Protein AF-K0SXW7-F1 (afdb_monomer)

Structure (mmCIF, N/CA/C/O backbone):
data_AF-K0SXW7-F1
#
_entry.id   AF-K0SXW7-F1
#
loop_
_atom_site.group_PDB
_atom_site.id
_atom_site.type_symbol
_atom_site.label_atom_id
_atom_site.label_alt_id
_atom_site.label_comp_id
_atom_site.label_asym_id
_atom_site.label_entity_id
_atom_site.label_seq_id
_atom_site.pdbx_PDB_ins_code
_atom_site.Cartn_x
_atom_site.Cartn_y
_atom_site.Cartn_z
_atom_site.occupancy
_atom_site.B_iso_or_equiv
_atom_site.auth_seq_id
_atom_site.auth_comp_id
_atom_site.auth_asym_id
_atom_site.auth_atom_id
_atom_site.pdbx_PDB_model_num
ATOM 1 N N . MET A 1 1 ? -25.302 -29.052 13.598 1.00 32.38 1 MET A N 1
ATOM 2 C CA . MET A 1 1 ? -24.081 -28.381 14.094 1.00 32.38 1 MET A CA 1
ATOM 3 C C . MET A 1 1 ? -22.873 -28.912 13.333 1.00 32.38 1 MET A C 1
ATOM 5 O O . MET A 1 1 ? -22.396 -29.995 13.634 1.00 32.38 1 MET A O 1
ATOM 9 N N . LYS A 1 2 ? -22.422 -28.186 12.309 1.00 25.66 2 LYS A N 1
ATOM 10 C CA . LYS A 1 2 ? -21.069 -28.303 11.753 1.00 25.66 2 LYS A CA 1
ATOM 11 C C . LYS A 1 2 ? -20.567 -26.871 11.614 1.00 25.66 2 LYS A C 1
ATOM 13 O O . LYS A 1 2 ? -21.169 -26.072 10.906 1.00 25.66 2 LYS A O 1
ATOM 18 N N . THR A 1 3 ? -19.569 -26.544 12.417 1.00 28.50 3 THR A N 1
ATOM 19 C CA . THR A 1 3 ? -18.904 -25.249 12.524 1.00 28.50 3 THR A CA 1
ATOM 20 C C . THR A 1 3 ? -18.148 -24.952 11.232 1.00 28.50 3 THR A C 1
ATOM 22 O O . THR A 1 3 ? -17.158 -25.607 10.917 1.00 28.50 3 THR A O 1
ATOM 25 N N . ALA A 1 4 ? -18.616 -23.959 10.477 1.00 26.52 4 ALA A N 1
ATOM 26 C CA . ALA A 1 4 ? -17.833 -23.333 9.422 1.00 26.52 4 ALA A CA 1
ATOM 27 C C . ALA A 1 4 ? -16.861 -22.344 10.078 1.00 26.52 4 ALA A C 1
ATOM 29 O O . ALA A 1 4 ? -17.213 -21.203 10.360 1.00 26.52 4 ALA A O 1
ATOM 30 N N . ALA A 1 5 ? -15.650 -22.810 10.373 1.00 37.25 5 ALA A N 1
ATOM 31 C CA . ALA A 1 5 ? -14.520 -21.963 10.724 1.00 37.25 5 ALA A CA 1
ATOM 32 C C . ALA A 1 5 ? -13.501 -22.021 9.578 1.00 37.25 5 ALA A C 1
ATOM 34 O O . ALA A 1 5 ? -12.783 -23.007 9.444 1.00 37.25 5 ALA A O 1
ATOM 35 N N . ALA A 1 6 ? -13.459 -20.977 8.747 1.00 27.44 6 ALA A N 1
ATOM 36 C CA . ALA A 1 6 ? -12.339 -20.642 7.859 1.00 27.44 6 ALA A CA 1
ATOM 37 C C . ALA A 1 6 ? -12.525 -19.178 7.404 1.00 27.44 6 ALA A C 1
ATOM 39 O O . ALA A 1 6 ? -13.512 -18.862 6.752 1.00 27.44 6 ALA A O 1
ATOM 40 N N . ARG A 1 7 ? -11.805 -18.230 8.019 1.00 37.97 7 ARG A N 1
ATOM 41 C CA . ARG A 1 7 ? -10.489 -17.678 7.616 1.00 37.97 7 ARG A CA 1
ATOM 42 C C . ARG A 1 7 ? -10.655 -16.433 6.737 1.00 37.97 7 ARG A C 1
ATOM 44 O O . ARG A 1 7 ? -10.824 -16.508 5.531 1.00 37.97 7 ARG A O 1
ATOM 51 N N . CYS A 1 8 ? -10.633 -15.281 7.409 1.00 29.95 8 CYS A N 1
ATOM 52 C CA . CYS A 1 8 ? -10.578 -13.948 6.808 1.00 29.95 8 CYS A CA 1
ATOM 53 C C . CYS A 1 8 ? -9.110 -13.479 6.797 1.00 29.95 8 CYS A C 1
ATOM 55 O O . CYS A 1 8 ? -8.420 -13.722 7.793 1.00 29.95 8 CYS A O 1
ATOM 57 N N . PRO A 1 9 ? -8.621 -12.765 5.770 1.00 37.25 9 PRO A N 1
ATOM 58 C CA . PRO A 1 9 ? -7.344 -12.065 5.877 1.00 37.25 9 PRO A CA 1
ATOM 59 C C . PRO A 1 9 ? -7.503 -10.926 6.899 1.00 37.25 9 PRO A C 1
ATOM 61 O O . PRO A 1 9 ? -8.466 -10.166 6.829 1.00 37.25 9 PRO A O 1
ATOM 64 N N . ARG A 1 10 ? -6.616 -10.833 7.901 1.00 57.22 10 ARG A N 1
ATOM 65 C CA . ARG A 1 10 ? -6.807 -9.915 9.051 1.00 57.22 10 ARG A CA 1
ATOM 66 C C . ARG A 1 10 ? -5.972 -8.625 9.011 1.00 57.22 10 ARG A C 1
ATOM 68 O O . ARG A 1 10 ? -6.233 -7.733 9.808 1.00 57.22 10 ARG A O 1
ATOM 75 N N . VAL A 1 11 ? -5.026 -8.512 8.075 1.00 46.84 11 VAL A N 1
ATOM 76 C CA . VAL A 1 11 ? -4.259 -7.296 7.765 1.00 46.84 11 VAL A CA 1
ATOM 77 C C . VAL A 1 11 ? -4.007 -7.282 6.262 1.00 46.84 11 VAL A C 1
ATOM 79 O O . VAL A 1 11 ? -3.484 -8.259 5.726 1.00 46.84 11 VAL A O 1
ATOM 82 N N . LEU A 1 12 ? -4.375 -6.196 5.587 1.00 58.16 12 LEU A N 1
ATOM 83 C CA . LEU A 1 12 ? -4.082 -5.990 4.170 1.00 58.16 12 LEU A CA 1
ATOM 84 C C . LEU A 1 12 ? -3.222 -4.746 4.006 1.00 58.16 12 LEU A C 1
ATOM 86 O O . LEU A 1 12 ? -3.615 -3.669 4.442 1.00 58.16 12 LEU A O 1
ATOM 90 N N . ILE A 1 13 ? -2.062 -4.894 3.372 1.00 62.88 13 ILE A N 1
ATOM 91 C CA . ILE A 1 13 ? -1.128 -3.787 3.172 1.00 62.88 13 ILE A CA 1
ATOM 92 C C . ILE A 1 13 ? -1.059 -3.458 1.690 1.00 62.88 13 ILE A C 1
ATOM 94 O O . ILE A 1 13 ? -0.839 -4.338 0.857 1.00 62.88 13 ILE A O 1
ATOM 98 N N . VAL A 1 14 ? -1.256 -2.183 1.370 1.00 60.41 14 VAL A N 1
ATOM 99 C CA . VAL A 1 14 ? -1.245 -1.680 0.001 1.00 60.41 14 VAL A CA 1
ATOM 100 C C . VAL A 1 14 ? 0.040 -0.892 -0.217 1.00 60.41 14 VAL A C 1
ATOM 102 O O . VAL A 1 14 ? 0.198 0.208 0.306 1.00 60.41 14 VAL A O 1
ATOM 105 N N . PHE A 1 15 ? 0.960 -1.456 -0.998 1.00 53.97 15 PHE A N 1
ATOM 106 C CA . PHE A 1 15 ? 2.184 -0.775 -1.417 1.00 53.97 15 PHE A CA 1
ATOM 107 C C . PHE A 1 15 ? 2.059 -0.211 -2.825 1.00 53.97 15 PHE A C 1
ATOM 109 O O . PHE A 1 15 ? 1.247 -0.658 -3.638 1.00 53.97 15 PHE A O 1
ATOM 116 N N . TYR A 1 16 ? 2.939 0.735 -3.130 1.00 36.22 16 TYR A N 1
ATOM 117 C CA . TYR A 1 16 ? 3.180 1.190 -4.485 1.00 36.22 16 TYR A CA 1
ATOM 118 C C . TYR A 1 16 ? 4.676 1.201 -4.773 1.00 36.22 16 TYR A C 1
ATOM 120 O O . TYR A 1 16 ? 5.481 1.605 -3.938 1.00 36.22 16 TYR A O 1
ATOM 128 N N . THR A 1 17 ? 5.038 0.735 -5.965 1.00 35.28 17 THR A N 1
ATOM 129 C CA . THR A 1 17 ? 6.382 0.872 -6.526 1.00 35.28 17 THR A CA 1
ATOM 130 C C . THR A 1 17 ? 6.321 1.862 -7.676 1.00 35.28 17 THR A C 1
ATOM 132 O O . THR A 1 17 ? 5.409 1.808 -8.500 1.00 35.28 17 THR A O 1
ATOM 135 N N . PHE A 1 18 ? 7.306 2.755 -7.770 1.00 30.97 18 PHE A N 1
ATOM 136 C CA . PHE A 1 18 ? 7.464 3.572 -8.967 1.00 30.97 18 PHE A CA 1
ATOM 137 C C . PHE A 1 18 ? 7.873 2.680 -10.141 1.00 30.97 18 PHE A C 1
ATOM 139 O O . PHE A 1 18 ? 9.018 2.254 -10.256 1.00 30.97 18 PHE A O 1
ATOM 146 N N . SER A 1 19 ? 6.922 2.425 -11.033 1.00 30.41 19 SER A N 1
ATOM 147 C CA . SER A 1 19 ? 7.174 2.010 -12.408 1.00 30.41 19 SER A CA 1
ATOM 148 C C . SER A 1 19 ? 6.514 3.047 -13.304 1.00 30.41 19 SER A C 1
ATOM 150 O O . SER A 1 19 ? 5.368 3.431 -13.068 1.00 30.41 19 SER A O 1
ATOM 152 N N . SER A 1 20 ? 7.238 3.556 -14.298 1.00 28.12 20 SER A N 1
ATOM 153 C CA . SER A 1 20 ? 6.752 4.535 -15.271 1.00 28.12 20 SER A CA 1
ATOM 154 C C . SER A 1 20 ? 5.668 3.930 -16.174 1.00 28.12 20 SER A C 1
ATOM 156 O O . SER A 1 20 ? 5.877 3.660 -17.353 1.00 28.12 20 SER A O 1
ATOM 158 N N . ALA A 1 21 ? 4.471 3.735 -15.629 1.00 27.50 21 ALA A N 1
ATOM 159 C CA . ALA A 1 21 ? 3.272 3.398 -16.375 1.00 27.50 21 ALA A CA 1
ATOM 160 C C . ALA A 1 21 ? 2.460 4.678 -16.616 1.00 27.50 21 ALA A C 1
ATOM 162 O O . ALA A 1 21 ? 1.473 4.958 -15.940 1.00 27.50 21 ALA A O 1
ATOM 163 N N . VAL A 1 22 ? 2.875 5.477 -17.603 1.00 26.81 22 VAL A N 1
ATOM 164 C CA . VAL A 1 22 ? 1.974 6.472 -18.199 1.00 26.81 22 VAL A CA 1
ATOM 165 C C . VAL A 1 22 ? 0.955 5.700 -19.033 1.00 26.81 22 VAL A C 1
ATOM 167 O O . VAL A 1 22 ? 1.279 5.152 -20.087 1.00 26.81 22 VAL A O 1
ATOM 170 N N . SER A 1 23 ? -0.275 5.620 -18.533 1.00 24.11 23 SER A N 1
ATOM 171 C CA . SER A 1 23 ? -1.408 5.028 -19.240 1.00 24.11 23 SER A CA 1
ATOM 172 C C . SER A 1 23 ? -1.729 5.868 -20.482 1.00 24.11 23 SER A C 1
ATOM 174 O O . SER A 1 23 ? -2.179 7.007 -20.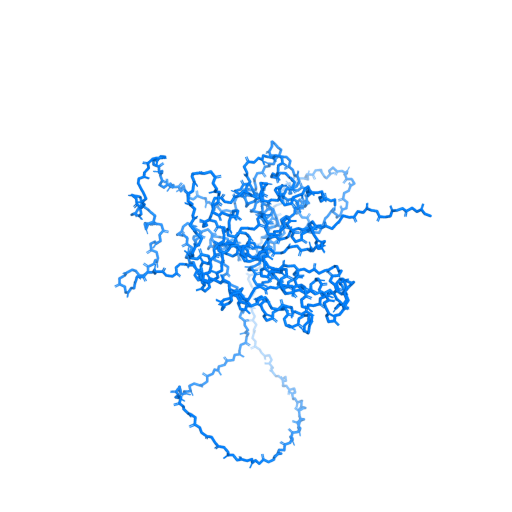367 1.00 24.11 23 SER A O 1
ATOM 176 N N . ILE A 1 24 ? -1.487 5.330 -21.683 1.00 24.98 24 ILE A N 1
ATOM 177 C CA . ILE A 1 24 ? -1.997 5.908 -22.933 1.00 24.98 24 ILE A CA 1
ATOM 178 C C . ILE A 1 24 ? -3.357 5.267 -23.208 1.00 24.98 24 ILE A C 1
ATOM 180 O O . ILE A 1 24 ? -3.492 4.365 -24.026 1.00 24.98 24 ILE A O 1
ATOM 184 N N . LEU A 1 25 ? -4.385 5.766 -22.531 1.00 23.41 25 LEU A N 1
ATOM 185 C CA . LEU A 1 25 ? -5.723 5.798 -23.107 1.00 23.41 25 LEU A CA 1
ATOM 186 C C . LEU A 1 25 ? -5.962 7.246 -23.519 1.00 23.41 25 LEU A C 1
ATOM 188 O O . LEU A 1 25 ? -6.378 8.069 -22.711 1.00 23.41 25 LEU A O 1
ATOM 192 N N . ARG A 1 26 ? -5.633 7.574 -24.776 1.00 22.81 26 ARG A N 1
ATOM 193 C CA . ARG A 1 26 ? -6.110 8.806 -25.417 1.00 22.81 26 ARG A CA 1
ATOM 194 C C . ARG A 1 26 ? -7.640 8.731 -25.484 1.00 22.81 26 ARG A C 1
ATOM 196 O O . ARG A 1 26 ? -8.140 7.845 -26.179 1.00 22.81 26 ARG A O 1
ATOM 203 N N . PRO A 1 27 ? -8.398 9.657 -24.879 1.00 24.78 27 PRO A N 1
ATOM 204 C CA . PRO A 1 27 ? -9.737 9.939 -25.361 1.00 24.78 27 PRO A CA 1
ATOM 205 C C . PRO A 1 27 ? -9.578 10.623 -26.722 1.00 24.78 27 PRO A C 1
ATOM 207 O O . PRO A 1 27 ? -8.878 11.629 -26.855 1.00 24.78 27 PRO A O 1
ATOM 210 N N . LEU A 1 28 ? -10.181 10.043 -27.753 1.00 26.73 28 LEU A N 1
ATOM 211 C CA . LEU A 1 28 ? -10.360 10.706 -29.037 1.00 26.73 28 LEU A CA 1
ATOM 212 C C . LEU A 1 28 ? -11.196 11.980 -28.825 1.00 26.73 28 LEU A C 1
ATOM 214 O O . LEU A 1 28 ? -12.339 11.894 -28.395 1.00 26.73 28 LEU A O 1
ATOM 218 N N . GLY A 1 29 ? -10.609 13.133 -29.160 1.00 27.20 29 GLY A N 1
ATOM 219 C CA . GLY A 1 29 ? -11.310 14.358 -29.557 1.00 27.20 29 GLY A CA 1
ATOM 220 C C . GLY A 1 29 ? -11.952 15.199 -28.451 1.00 27.20 29 GLY A C 1
ATOM 221 O O . GLY A 1 29 ? -13.133 15.042 -28.162 1.00 27.20 29 GLY A O 1
ATOM 222 N N . TYR A 1 30 ? -11.221 16.195 -27.946 1.00 24.62 30 TYR A N 1
ATOM 223 C CA . TYR A 1 30 ? -11.830 17.447 -27.481 1.00 24.62 30 TYR A CA 1
ATOM 224 C C . TYR A 1 30 ? -10.791 18.578 -27.533 1.00 24.62 30 TYR A C 1
ATOM 226 O O . TYR A 1 30 ? -9.794 18.529 -26.815 1.00 24.62 30 TYR A O 1
ATOM 234 N N . GLU A 1 31 ? -10.994 19.572 -28.400 1.00 28.84 31 GLU A N 1
ATOM 235 C CA . GLU A 1 31 ? -10.205 20.811 -28.396 1.00 28.84 31 GLU A CA 1
ATOM 236 C C . GLU A 1 31 ? -10.827 21.820 -27.421 1.00 28.84 31 GLU A C 1
ATOM 238 O O . GLU A 1 31 ? -12.009 22.146 -27.561 1.00 28.84 31 GLU A O 1
ATOM 243 N N . PRO A 1 32 ? -10.065 22.378 -26.466 1.00 28.25 32 PRO A N 1
ATOM 244 C CA . PRO A 1 32 ? -10.472 23.573 -25.754 1.00 28.25 32 PRO A CA 1
ATOM 245 C C . PRO A 1 32 ? -9.819 24.806 -26.388 1.00 28.25 32 PRO A C 1
ATOM 247 O O . PRO A 1 32 ? -8.607 25.008 -26.298 1.00 28.25 32 PRO A O 1
ATOM 250 N N . ASN A 1 33 ? -10.648 25.667 -26.980 1.00 27.42 33 ASN A N 1
ATOM 251 C CA . ASN A 1 33 ? -10.290 27.061 -27.221 1.00 27.42 33 ASN A CA 1
ATOM 252 C C . ASN A 1 33 ? -9.943 27.748 -25.880 1.00 27.42 33 ASN A C 1
ATOM 254 O O . ASN A 1 33 ? -10.737 27.743 -24.941 1.00 27.42 33 ASN A O 1
ATOM 258 N N . THR A 1 34 ? -8.723 28.288 -25.816 1.00 27.12 34 THR A N 1
ATOM 259 C CA . THR A 1 34 ? -8.296 29.565 -25.192 1.00 27.12 34 THR A CA 1
ATOM 260 C C . THR A 1 34 ? -9.405 30.372 -24.473 1.00 27.12 34 THR A C 1
ATOM 262 O O . THR A 1 34 ? -10.411 30.702 -25.089 1.00 27.12 34 THR A O 1
ATOM 265 N N . LEU A 1 35 ? -9.331 30.763 -23.182 1.00 24.83 35 LEU A N 1
ATOM 266 C CA . LEU A 1 35 ? -8.456 31.762 -22.502 1.00 24.83 35 LEU A CA 1
ATOM 267 C C . LEU A 1 35 ? -9.072 32.091 -21.084 1.00 24.83 35 LEU A C 1
ATOM 269 O O . LEU A 1 35 ? -10.153 31.591 -20.785 1.00 24.83 35 LEU A O 1
ATOM 273 N N . PRO A 1 36 ? -8.503 32.979 -20.227 1.00 28.25 36 PRO A N 1
ATOM 274 C CA . PRO A 1 36 ? -7.547 32.749 -19.136 1.00 28.25 36 PRO A CA 1
ATOM 275 C C . PRO A 1 36 ? -8.116 32.842 -17.686 1.00 28.25 36 PRO A C 1
ATOM 277 O O . PRO A 1 36 ? -9.209 33.333 -17.420 1.00 28.25 36 PRO A O 1
ATOM 280 N N . LEU A 1 37 ? -7.286 32.440 -16.716 1.00 28.59 37 LEU A N 1
ATOM 281 C CA . LEU A 1 37 ? -7.463 32.587 -15.261 1.00 28.59 37 LEU A CA 1
ATOM 282 C C . LEU A 1 37 ? -7.609 34.052 -14.788 1.00 28.59 37 LEU A C 1
ATOM 284 O O . LEU A 1 37 ? -6.706 34.852 -15.030 1.00 28.59 37 LEU A O 1
ATOM 288 N N . ARG A 1 38 ? -8.630 34.352 -13.963 1.00 24.73 38 ARG A N 1
ATOM 289 C CA . ARG A 1 38 ? -8.556 35.327 -12.847 1.00 24.73 38 ARG A CA 1
ATOM 290 C C . ARG A 1 38 ? -9.512 34.965 -11.698 1.00 24.73 38 ARG A C 1
ATOM 292 O O . ARG A 1 38 ? -10.696 34.736 -11.909 1.00 24.73 38 ARG A O 1
ATOM 299 N N . GLN A 1 39 ? -8.979 34.963 -10.475 1.00 29.38 39 GLN A N 1
ATOM 300 C CA . GLN A 1 39 ? -9.713 34.928 -9.202 1.00 29.38 39 GLN A CA 1
ATOM 301 C C . GLN A 1 39 ? -10.398 36.277 -8.903 1.00 29.38 39 GLN A C 1
ATOM 303 O O . GLN A 1 39 ? -9.738 37.309 -9.020 1.00 29.38 39 GLN A O 1
ATOM 308 N N . ARG A 1 40 ? -11.642 36.264 -8.392 1.00 24.06 40 ARG A N 1
ATOM 309 C CA . ARG A 1 40 ? -12.080 36.815 -7.078 1.00 24.06 40 ARG A CA 1
ATOM 310 C C . ARG A 1 40 ? -13.615 36.879 -6.959 1.00 24.06 40 ARG A C 1
ATOM 312 O O . ARG A 1 40 ? -14.324 36.953 -7.952 1.00 24.06 40 ARG A O 1
ATOM 319 N N . ALA A 1 41 ? -14.070 36.809 -5.708 1.00 27.34 41 ALA A N 1
ATOM 320 C CA . ALA A 1 41 ? -15.444 36.706 -5.212 1.00 27.34 41 ALA A CA 1
ATOM 321 C C . ALA A 1 41 ? -16.355 37.925 -5.468 1.00 27.34 41 ALA A C 1
ATOM 323 O O . ALA A 1 41 ? -15.846 39.041 -5.521 1.00 27.34 41 ALA A O 1
ATOM 324 N N . LEU A 1 42 ? -17.684 37.697 -5.502 1.00 23.08 42 LEU A N 1
ATOM 325 C CA . LEU A 1 42 ? -18.750 38.369 -4.714 1.00 23.08 42 LEU A CA 1
ATOM 326 C C . LEU A 1 42 ? -20.160 38.130 -5.321 1.00 23.08 42 LEU A C 1
ATOM 328 O O . LEU A 1 42 ? -20.378 38.411 -6.490 1.00 23.08 42 LEU A O 1
ATOM 332 N N . VAL A 1 43 ? -21.069 37.639 -4.463 1.00 23.81 43 VAL A N 1
ATOM 333 C CA . VAL A 1 43 ? -22.469 38.070 -4.197 1.00 23.81 43 VAL A CA 1
ATOM 334 C C . VAL A 1 43 ? -23.539 38.085 -5.313 1.00 23.81 43 VAL A C 1
ATOM 336 O O . VAL A 1 43 ? -23.386 38.711 -6.351 1.00 23.81 43 VAL A O 1
ATOM 339 N N . ASP A 1 44 ? -24.664 37.436 -4.966 1.00 23.58 44 ASP A N 1
ATOM 340 C CA . ASP A 1 44 ? -26.072 37.574 -5.389 1.00 23.58 44 ASP A CA 1
ATOM 341 C C . ASP A 1 44 ? -26.439 37.913 -6.838 1.00 23.58 44 ASP A C 1
ATOM 343 O O . ASP A 1 44 ? -26.199 39.003 -7.347 1.00 23.58 44 ASP A O 1
ATOM 347 N N . SER A 1 45 ? -27.279 37.060 -7.428 1.00 24.42 45 SER A N 1
ATOM 348 C CA . SER A 1 45 ? -28.734 37.293 -7.561 1.00 24.42 45 SER A CA 1
ATOM 349 C C . SER A 1 45 ? -29.308 36.361 -8.634 1.00 24.42 45 SER A C 1
ATOM 351 O O . SER A 1 45 ? -28.674 36.054 -9.641 1.00 24.42 45 SER A O 1
ATOM 353 N N . GLY A 1 46 ? -30.492 35.813 -8.360 1.00 22.27 46 GLY A N 1
ATOM 354 C CA . GLY A 1 46 ? -31.062 34.719 -9.137 1.00 22.27 46 GLY A CA 1
ATOM 355 C C . GLY A 1 46 ? -31.644 35.100 -10.494 1.00 22.27 46 GLY A C 1
ATOM 356 O O . GLY A 1 46 ? -32.017 36.237 -10.736 1.00 22.27 46 GLY A O 1
ATOM 357 N N . ALA A 1 47 ? -31.838 34.086 -11.334 1.00 23.86 47 ALA A N 1
ATOM 358 C CA . ALA A 1 47 ? -32.987 33.976 -12.226 1.00 23.86 47 ALA A CA 1
ATOM 359 C C . ALA A 1 47 ? -33.080 32.548 -12.784 1.00 23.86 47 ALA A C 1
ATOM 361 O O . ALA A 1 47 ? -32.098 31.825 -12.918 1.00 23.86 47 ALA A O 1
ATOM 362 N N . LYS A 1 48 ? -34.325 32.163 -13.034 1.00 22.03 48 LYS A N 1
ATOM 363 C CA . LYS A 1 48 ? -34.873 30.844 -13.350 1.00 22.03 48 LYS A CA 1
ATOM 364 C C . LYS A 1 48 ? -34.638 30.405 -14.803 1.00 22.03 48 LYS A C 1
ATOM 366 O O . LYS A 1 48 ? -34.629 31.266 -15.668 1.00 22.03 48 LYS A O 1
ATOM 371 N N . PHE A 1 49 ? -34.694 29.074 -15.006 1.00 21.00 49 PHE A N 1
ATOM 372 C CA . PHE A 1 49 ? -35.252 28.327 -16.165 1.00 21.00 49 PHE A CA 1
ATOM 373 C C . PHE A 1 49 ? -34.639 28.628 -17.562 1.00 21.00 49 PHE A C 1
ATOM 375 O O . PHE A 1 49 ? -34.405 29.762 -17.930 1.00 21.00 49 PHE A O 1
ATOM 382 N N . VAL A 1 50 ? -34.346 27.661 -18.438 1.00 22.25 50 VAL A N 1
ATOM 383 C CA . VAL A 1 50 ? -35.299 26.808 -19.167 1.00 22.25 50 VAL A CA 1
ATOM 384 C C . VAL A 1 50 ? -34.541 25.640 -19.826 1.00 22.25 50 VAL A C 1
ATOM 386 O O . VAL A 1 50 ? -33.452 25.789 -20.372 1.00 22.25 50 VAL A O 1
ATOM 389 N N . GLN A 1 51 ? -35.190 24.483 -19.792 1.00 26.23 51 GLN A N 1
ATOM 390 C CA . GLN A 1 51 ? -34.906 23.236 -20.494 1.00 26.23 51 GLN A CA 1
ATOM 391 C C . GLN A 1 51 ? -35.218 23.370 -22.000 1.00 26.23 51 GLN A C 1
ATOM 393 O O . GLN A 1 51 ? -36.296 23.846 -22.349 1.00 26.23 51 GLN A O 1
ATOM 398 N N . ALA A 1 52 ? -34.345 22.902 -22.899 1.00 23.30 52 ALA A N 1
ATOM 399 C CA . ALA A 1 52 ? -34.690 22.758 -24.318 1.00 23.30 52 ALA A CA 1
ATOM 400 C C . ALA A 1 52 ? -34.072 21.497 -24.943 1.00 23.30 52 ALA A C 1
ATOM 402 O O . ALA A 1 52 ? -32.884 21.419 -25.242 1.00 23.30 52 ALA A O 1
ATOM 403 N N . THR A 1 53 ? -34.939 20.512 -25.143 1.00 26.17 53 THR A N 1
ATOM 404 C CA . THR A 1 53 ? -34.804 19.309 -25.970 1.00 26.17 53 THR A CA 1
ATOM 405 C C . THR A 1 53 ? -35.052 19.642 -27.451 1.00 26.17 53 THR A C 1
ATOM 407 O O . THR A 1 53 ? -35.987 20.387 -27.734 1.00 26.17 53 THR A O 1
ATOM 410 N N . ARG A 1 54 ? -34.293 19.043 -28.389 1.00 24.22 54 ARG A N 1
ATOM 411 C CA . ARG A 1 54 ? -34.649 18.710 -29.805 1.00 24.22 54 ARG A CA 1
ATOM 412 C C . ARG A 1 54 ? -33.442 17.987 -30.448 1.00 24.22 54 ARG A C 1
ATOM 414 O O . ARG A 1 54 ? -32.346 18.519 -30.380 1.00 24.22 54 ARG A O 1
ATOM 421 N N . LEU A 1 55 ? -33.479 16.704 -30.838 1.00 25.77 55 LEU A N 1
ATOM 422 C CA . LEU A 1 55 ? -34.085 16.037 -32.017 1.00 25.77 55 LEU A CA 1
ATOM 423 C C . LEU A 1 55 ? -33.689 16.605 -33.399 1.00 25.77 55 LEU A C 1
ATOM 425 O O . LEU A 1 55 ? -34.189 17.658 -33.778 1.00 25.77 55 LEU A O 1
ATOM 429 N N . ALA A 1 56 ? -32.886 15.833 -34.152 1.00 25.47 56 ALA A N 1
ATOM 430 C CA . ALA A 1 56 ? -32.880 15.663 -35.626 1.00 25.47 56 ALA A CA 1
ATOM 431 C C . ALA A 1 56 ? -31.824 14.581 -35.988 1.00 25.47 56 ALA A C 1
ATOM 433 O O . ALA A 1 56 ? -30.640 14.785 -35.752 1.00 25.47 56 ALA A O 1
ATOM 434 N N . GLN A 1 57 ? -32.180 13.317 -36.249 1.00 25.06 57 GLN A N 1
ATOM 435 C CA . GLN A 1 57 ? -32.521 12.711 -37.553 1.00 25.06 57 GLN A CA 1
ATOM 436 C C . GLN A 1 57 ? -31.551 12.992 -38.723 1.00 25.06 57 GLN A C 1
ATOM 438 O O . GLN A 1 57 ? -31.526 14.090 -39.265 1.00 25.06 57 GLN A O 1
ATOM 443 N N . GLY A 1 58 ? -30.839 11.926 -39.123 1.00 24.41 58 GLY A N 1
ATOM 444 C CA . GLY A 1 58 ? -30.708 11.405 -40.493 1.00 24.41 58 GLY A CA 1
ATOM 445 C C . GLY A 1 58 ? -30.133 12.296 -41.597 1.00 24.41 58 GLY A C 1
ATOM 446 O O . GLY A 1 58 ? -30.768 13.260 -42.015 1.00 24.41 58 GLY A O 1
ATOM 447 N N . ARG A 1 59 ? -29.009 11.860 -42.188 1.00 26.31 59 ARG A N 1
ATOM 448 C CA . ARG A 1 59 ? -28.766 11.988 -43.635 1.00 26.31 59 ARG A CA 1
ATOM 449 C C . ARG A 1 59 ? -27.645 11.059 -44.122 1.00 26.31 59 ARG A C 1
ATOM 451 O O . ARG A 1 59 ? -26.495 11.210 -43.721 1.00 26.31 59 ARG A O 1
ATOM 458 N N . ASP A 1 60 ? -28.026 10.137 -45.004 1.00 26.58 60 ASP A N 1
ATOM 459 C CA . ASP A 1 60 ? -27.162 9.373 -45.908 1.00 26.58 60 ASP A CA 1
ATOM 460 C C . ASP A 1 60 ? -26.441 10.290 -46.899 1.00 26.58 60 ASP A C 1
ATOM 462 O O . ASP A 1 60 ? -27.054 11.217 -47.429 1.00 26.58 60 ASP A O 1
ATOM 466 N N . TRP A 1 61 ? -25.188 9.958 -47.224 1.00 26.14 61 TRP A N 1
ATOM 467 C CA . TRP A 1 61 ? -24.538 10.341 -48.481 1.00 26.14 61 TRP A CA 1
ATOM 468 C C . TRP A 1 61 ? -23.698 9.170 -49.002 1.00 26.14 61 TRP A C 1
ATOM 470 O O . TRP A 1 61 ? -22.630 8.864 -48.479 1.00 26.14 61 TRP A O 1
ATOM 480 N N . ALA A 1 62 ? -24.196 8.535 -50.063 1.00 26.23 62 ALA A N 1
ATOM 481 C CA . ALA A 1 62 ? -23.436 7.679 -50.962 1.00 26.23 62 ALA A CA 1
ATOM 482 C C . ALA A 1 62 ? -23.125 8.463 -52.246 1.00 26.23 62 ALA A C 1
ATOM 484 O O . ALA A 1 62 ? -24.028 9.089 -52.789 1.00 26.23 62 ALA A O 1
ATOM 485 N N . MET A 1 63 ? -21.871 8.410 -52.706 1.00 27.48 63 MET A N 1
ATOM 486 C CA . MET A 1 63 ? -21.328 8.644 -54.065 1.00 27.48 63 MET A CA 1
ATOM 487 C C . MET A 1 63 ? -19.813 8.386 -53.938 1.00 27.48 63 MET A C 1
ATOM 489 O O . MET A 1 63 ? -19.220 8.820 -52.960 1.00 27.48 63 MET A O 1
ATOM 493 N N . GLY A 1 64 ? -19.059 7.705 -54.794 1.00 26.53 64 GLY A N 1
ATOM 494 C CA . GLY A 1 64 ? -19.227 7.119 -56.118 1.00 26.53 64 GLY A CA 1
ATOM 495 C C . GLY A 1 64 ? -17.795 6.805 -56.601 1.00 26.53 64 GLY A C 1
ATOM 496 O O . GLY A 1 64 ? -16.890 7.614 -56.420 1.00 26.53 64 GLY A O 1
ATOM 497 N N . LEU A 1 65 ? -17.573 5.595 -57.114 1.00 30.58 65 LEU A N 1
ATOM 498 C CA . LEU A 1 65 ? -16.276 4.987 -57.462 1.00 30.58 65 LEU A CA 1
ATOM 499 C C . LEU A 1 65 ? -15.498 5.724 -58.571 1.00 30.58 65 LEU A C 1
ATOM 501 O O . LEU A 1 65 ? -16.109 6.222 -59.513 1.00 30.58 65 LEU A O 1
ATOM 505 N N . SER A 1 66 ? -14.156 5.651 -58.549 1.00 26.88 66 SER A N 1
ATOM 506 C CA . SER A 1 66 ? -13.334 5.123 -59.670 1.00 26.88 66 SER A CA 1
ATOM 507 C C . SER A 1 66 ? -11.821 5.370 -59.501 1.00 26.88 66 SER A C 1
ATOM 509 O O . SER A 1 66 ? -11.371 6.512 -59.503 1.00 26.88 66 SER A O 1
ATOM 511 N N . ARG A 1 67 ? -11.026 4.287 -59.426 1.00 28.22 67 ARG A N 1
ATOM 512 C CA . ARG A 1 67 ? -9.790 4.022 -60.211 1.00 28.22 67 ARG A CA 1
ATOM 513 C C . ARG A 1 67 ? -9.132 2.691 -59.767 1.00 28.22 67 ARG A C 1
ATOM 515 O O . ARG A 1 67 ? -9.212 2.369 -58.584 1.00 28.22 67 ARG A O 1
ATOM 522 N N . PRO A 1 68 ? -8.530 1.900 -60.681 1.00 35.69 68 PRO A N 1
ATOM 523 C CA . PRO A 1 68 ? -8.114 0.520 -60.414 1.00 35.69 68 PRO A CA 1
ATOM 524 C C . PRO A 1 68 ? -6.670 0.402 -59.892 1.00 35.69 68 PRO A C 1
ATOM 526 O O . PRO A 1 68 ? -5.799 1.183 -60.272 1.00 35.69 68 PRO A O 1
ATOM 529 N N . PHE A 1 69 ? -6.426 -0.599 -59.038 1.00 33.19 69 PHE A N 1
ATOM 530 C CA . PHE A 1 69 ? -5.100 -0.978 -58.528 1.00 33.19 69 PHE A CA 1
ATOM 531 C C . PHE A 1 69 ? -4.324 -1.839 -59.552 1.00 33.19 69 PHE A C 1
ATOM 533 O O . PHE A 1 69 ? -4.959 -2.623 -60.256 1.00 33.19 69 PHE A O 1
ATOM 540 N N . PRO A 1 70 ? -2.980 -1.746 -59.641 1.00 31.34 70 PRO A N 1
ATOM 541 C CA . PRO A 1 70 ? -2.194 -2.520 -60.606 1.00 31.34 70 PRO A CA 1
ATOM 542 C C . PRO A 1 70 ? -1.987 -3.995 -60.219 1.00 31.34 70 PRO A C 1
ATOM 544 O O . PRO A 1 70 ? -1.677 -4.321 -59.072 1.00 31.34 70 PRO A O 1
ATOM 547 N N . ASP A 1 71 ? -2.068 -4.864 -61.230 1.00 35.09 71 ASP A N 1
ATOM 548 C CA . ASP A 1 71 ? -1.784 -6.303 -61.209 1.00 35.09 71 ASP A CA 1
ATOM 549 C C . ASP A 1 71 ? -0.277 -6.613 -61.126 1.00 35.09 71 ASP A C 1
ATOM 551 O O . ASP A 1 71 ? 0.388 -6.842 -62.140 1.00 35.09 71 ASP A O 1
ATOM 555 N N . SER A 1 72 ? 0.290 -6.683 -59.920 1.00 31.58 72 SER A N 1
ATOM 556 C CA . SER A 1 72 ? 1.671 -7.166 -59.762 1.00 31.58 72 SER A CA 1
ATOM 557 C C . SER A 1 72 ? 1.926 -7.962 -58.483 1.00 31.58 72 SER A C 1
ATOM 559 O O . SER A 1 72 ? 2.834 -7.632 -57.731 1.00 31.58 72 SER A O 1
ATOM 561 N N . ILE A 1 73 ? 1.180 -9.049 -58.249 1.00 35.28 73 ILE A N 1
ATOM 562 C CA . ILE A 1 73 ? 1.658 -10.179 -57.428 1.00 35.28 73 ILE A CA 1
ATOM 563 C C . ILE A 1 73 ? 1.166 -11.492 -58.056 1.00 35.28 73 ILE A C 1
ATOM 565 O O . ILE A 1 73 ? 0.132 -12.046 -57.693 1.00 35.28 73 ILE A O 1
ATOM 569 N N . ARG A 1 74 ? 1.927 -12.024 -59.017 1.00 30.06 74 ARG A N 1
ATOM 570 C CA . ARG A 1 74 ? 1.874 -13.445 -59.388 1.00 30.06 74 ARG A CA 1
ATOM 571 C C . ARG A 1 74 ? 3.296 -13.977 -59.529 1.00 30.06 74 ARG A C 1
ATOM 573 O O . ARG A 1 74 ? 4.089 -13.405 -60.266 1.00 30.06 74 ARG A O 1
ATOM 580 N N . ARG A 1 75 ? 3.512 -15.142 -58.903 1.00 31.38 75 ARG A N 1
ATOM 581 C CA . ARG A 1 75 ? 4.696 -16.029 -58.897 1.00 31.38 75 ARG A CA 1
ATOM 582 C C . ARG A 1 75 ? 5.661 -15.849 -57.723 1.00 31.38 75 ARG A C 1
ATOM 584 O O . ARG A 1 75 ? 6.744 -15.307 -57.881 1.00 31.38 75 ARG A O 1
ATOM 591 N N . LEU A 1 76 ? 5.317 -16.480 -56.603 1.00 29.19 76 LEU A N 1
ATOM 592 C CA . LEU A 1 76 ? 6.280 -17.266 -55.831 1.00 29.19 76 LEU A CA 1
ATOM 593 C C . LEU A 1 76 ? 5.625 -18.616 -55.506 1.00 29.19 76 LEU A C 1
ATOM 595 O O . LEU A 1 76 ? 4.619 -18.695 -54.809 1.00 29.19 76 LEU A O 1
ATOM 599 N N . THR A 1 77 ? 6.153 -19.669 -56.121 1.00 28.77 77 THR A N 1
ATOM 600 C CA . THR A 1 77 ? 5.847 -21.080 -55.858 1.00 28.77 77 THR A CA 1
ATOM 601 C C . THR A 1 77 ? 6.268 -21.455 -54.433 1.00 28.77 77 THR A C 1
ATOM 603 O O . THR A 1 77 ? 7.387 -21.113 -54.051 1.00 28.77 77 THR A O 1
ATOM 606 N N . PRO A 1 78 ? 5.452 -22.178 -53.643 1.00 29.16 78 PRO A N 1
ATOM 607 C CA . PRO A 1 78 ? 5.881 -22.640 -52.332 1.00 29.16 78 PRO A CA 1
ATOM 608 C C . PRO A 1 78 ? 6.770 -23.879 -52.486 1.00 29.16 78 PRO A C 1
ATOM 610 O O . PRO A 1 78 ? 6.298 -24.969 -52.808 1.00 29.16 78 PRO A O 1
ATOM 613 N N . THR A 1 79 ? 8.068 -23.720 -52.234 1.00 27.31 79 THR A N 1
ATOM 614 C CA . THR A 1 79 ? 8.955 -24.847 -51.932 1.00 27.31 79 THR A CA 1
ATOM 615 C C . THR A 1 79 ? 8.547 -25.392 -50.564 1.00 27.31 79 THR A C 1
ATOM 617 O O . THR A 1 79 ? 8.744 -24.740 -49.540 1.00 27.31 79 THR A O 1
ATOM 620 N N . ILE A 1 80 ? 7.921 -26.569 -50.551 1.00 28.58 80 ILE A N 1
ATOM 621 C CA . ILE A 1 80 ? 7.524 -27.281 -49.334 1.00 28.58 80 ILE A CA 1
ATOM 622 C C . ILE A 1 80 ? 8.800 -27.769 -48.635 1.00 28.58 80 ILE A C 1
ATOM 624 O O . ILE A 1 80 ? 9.379 -28.785 -49.010 1.00 28.58 80 ILE A O 1
ATOM 628 N N . LEU A 1 81 ? 9.254 -27.027 -47.625 1.00 30.03 81 LEU A N 1
ATOM 629 C CA . LEU A 1 81 ? 10.172 -27.535 -46.604 1.00 30.03 81 LEU A CA 1
ATOM 630 C C . LEU A 1 81 ? 9.388 -28.488 -45.685 1.00 30.03 81 LEU A C 1
ATOM 632 O O . LEU A 1 81 ? 8.260 -28.160 -45.304 1.00 30.03 81 LEU A O 1
ATOM 636 N N . PRO A 1 82 ? 9.936 -29.659 -45.314 1.00 26.47 82 PRO A N 1
ATOM 637 C CA . PRO A 1 82 ? 9.238 -30.589 -44.443 1.00 26.47 82 PRO A CA 1
ATOM 638 C C . PRO A 1 82 ? 9.040 -29.942 -43.070 1.00 26.47 82 PRO A C 1
ATOM 640 O O . PRO A 1 82 ? 9.987 -29.682 -42.328 1.00 26.47 82 PRO A O 1
ATOM 643 N N . ILE A 1 83 ? 7.776 -29.684 -42.738 1.00 28.58 83 ILE A N 1
ATOM 644 C CA . ILE A 1 83 ? 7.340 -29.352 -41.387 1.00 28.58 83 ILE A CA 1
ATOM 645 C C . ILE A 1 83 ? 7.681 -30.564 -40.520 1.00 28.58 83 ILE A C 1
ATOM 647 O O . ILE A 1 83 ? 7.038 -31.610 -40.616 1.00 28.58 83 ILE A O 1
ATOM 651 N N . LEU A 1 84 ? 8.698 -30.424 -39.669 1.00 27.69 84 LEU A N 1
ATOM 652 C CA . LEU A 1 84 ? 8.886 -31.279 -38.503 1.00 27.69 84 LEU A CA 1
ATOM 653 C C . LEU A 1 84 ? 7.615 -31.164 -37.655 1.00 27.69 84 LEU A C 1
ATOM 655 O O . LEU A 1 84 ? 7.457 -30.234 -36.864 1.00 27.69 84 LEU A O 1
ATOM 659 N N . ARG A 1 85 ? 6.677 -32.099 -37.854 1.00 26.42 85 ARG A N 1
ATOM 660 C CA . ARG A 1 85 ? 5.579 -32.342 -36.920 1.00 26.42 85 ARG A CA 1
ATOM 661 C C . ARG A 1 85 ? 6.224 -32.666 -35.577 1.00 26.42 85 ARG A C 1
ATOM 663 O O . ARG A 1 85 ? 6.700 -33.779 -35.372 1.00 26.42 85 ARG A O 1
ATOM 670 N N . ARG A 1 86 ? 6.237 -31.703 -34.653 1.00 28.78 86 ARG A N 1
ATOM 671 C CA . ARG A 1 86 ? 6.290 -32.056 -33.236 1.00 28.78 86 ARG A CA 1
ATOM 672 C C . ARG A 1 86 ? 5.054 -32.907 -32.984 1.00 28.78 86 ARG A C 1
ATOM 674 O O . ARG A 1 86 ? 3.935 -32.439 -33.177 1.00 28.78 86 ARG A O 1
ATOM 681 N N . SER A 1 87 ? 5.285 -34.169 -32.646 1.00 25.28 87 SER A N 1
ATOM 682 C CA . SER A 1 87 ? 4.264 -35.044 -32.094 1.00 25.28 87 SER A CA 1
ATOM 683 C C . SER A 1 8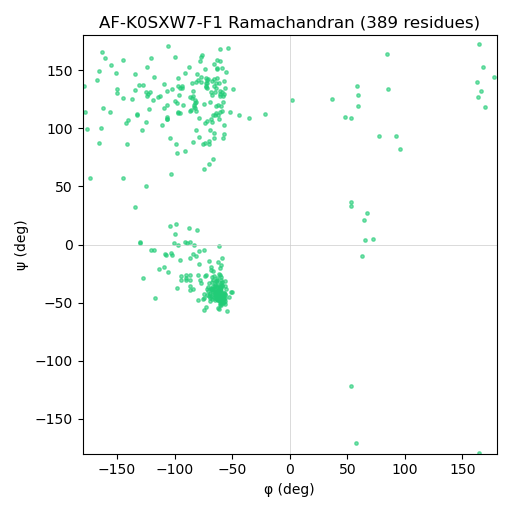7 ? 3.638 -34.305 -30.917 1.00 25.28 87 SER A C 1
ATOM 685 O O . SER A 1 87 ? 4.329 -34.015 -29.940 1.00 25.28 87 SER A O 1
ATOM 687 N N . PHE A 1 88 ? 2.363 -33.943 -31.035 1.00 30.30 88 PHE A N 1
ATOM 688 C CA . PHE A 1 88 ? 1.569 -33.619 -29.864 1.00 30.30 88 PHE A CA 1
ATOM 689 C C . PHE A 1 88 ? 1.524 -34.911 -29.055 1.00 30.30 88 PHE A C 1
ATOM 691 O O . PHE A 1 88 ? 1.022 -35.926 -29.531 1.00 30.30 88 PHE A O 1
ATOM 698 N N . ALA A 1 89 ? 2.181 -34.917 -27.899 1.00 31.84 89 ALA A N 1
ATOM 699 C CA . ALA A 1 89 ? 1.904 -35.936 -26.911 1.00 31.84 89 ALA A CA 1
ATOM 700 C C . ALA A 1 89 ? 0.448 -35.721 -26.493 1.00 31.84 89 ALA A C 1
ATOM 702 O O . ALA A 1 89 ? 0.103 -34.631 -26.035 1.00 31.84 89 ALA A O 1
ATOM 703 N N . ASP A 1 90 ? -0.384 -36.736 -26.714 1.00 33.59 90 ASP A N 1
ATOM 704 C CA . ASP A 1 90 ? -1.716 -36.847 -26.134 1.00 33.59 90 ASP A CA 1
ATOM 705 C C . ASP A 1 90 ? -1.570 -36.811 -24.609 1.00 33.59 90 ASP A C 1
ATOM 707 O O . ASP A 1 90 ? -1.297 -37.811 -23.948 1.00 33.59 90 ASP A O 1
ATOM 711 N N . GLY A 1 91 ? -1.663 -35.605 -24.061 1.00 32.88 91 GLY A N 1
ATOM 712 C CA . GLY A 1 91 ? -1.716 -35.327 -22.641 1.00 32.88 91 GLY A CA 1
ATOM 713 C C . GLY A 1 91 ? -2.968 -34.514 -22.391 1.00 32.88 91 GLY A C 1
ATOM 714 O O . GLY A 1 91 ? -3.025 -33.338 -22.741 1.00 32.88 91 GLY A O 1
ATOM 715 N N . ASP A 1 92 ? -3.963 -35.172 -21.812 1.00 37.38 92 ASP A N 1
ATOM 716 C CA . ASP A 1 92 ? -5.220 -34.602 -21.347 1.00 37.38 92 ASP A CA 1
ATOM 717 C C . ASP A 1 92 ? -4.977 -33.277 -20.595 1.00 37.38 92 ASP A C 1
ATOM 719 O O . ASP A 1 92 ? -4.313 -33.208 -19.551 1.00 37.38 92 ASP A O 1
ATOM 723 N N . GLY A 1 93 ? -5.404 -32.173 -21.197 1.00 37.75 93 GLY A N 1
ATOM 724 C CA . GLY A 1 93 ? -4.976 -30.853 -20.764 1.00 37.75 93 GLY A CA 1
ATOM 725 C C . GLY A 1 93 ? -5.703 -29.738 -21.481 1.00 37.75 93 GLY A C 1
ATOM 726 O O . GLY A 1 93 ? -5.070 -28.892 -22.104 1.00 37.75 93 GLY A O 1
ATOM 727 N N . GLY A 1 94 ? -7.033 -29.738 -21.382 1.00 38.06 94 GLY A N 1
ATOM 728 C CA . GLY A 1 94 ? -7.837 -28.557 -21.692 1.00 38.06 94 GLY A CA 1
ATOM 729 C C . GLY A 1 94 ? -7.376 -27.316 -20.913 1.00 38.06 94 GLY A C 1
ATOM 730 O O . GLY A 1 94 ? -6.562 -27.414 -20.001 1.00 38.06 94 GLY A O 1
ATOM 731 N N . TYR A 1 95 ? -7.904 -26.151 -21.297 1.00 41.88 95 TYR A N 1
ATOM 732 C CA . TYR A 1 95 ? -7.668 -24.829 -20.693 1.00 41.88 95 TYR A CA 1
ATOM 733 C C . TYR A 1 95 ? -7.488 -24.896 -19.162 1.00 41.88 95 TYR A C 1
ATOM 735 O O . TYR A 1 95 ? -8.444 -25.187 -18.444 1.00 41.88 95 TYR A O 1
ATOM 743 N N . LYS A 1 96 ? -6.258 -24.678 -18.666 1.00 49.28 96 LYS A N 1
ATOM 744 C CA . LYS A 1 96 ? -5.900 -24.962 -17.262 1.00 49.28 96 LYS A CA 1
ATOM 745 C C . LYS A 1 96 ? -5.998 -23.766 -16.307 1.00 49.28 96 LYS A C 1
ATOM 747 O O . LYS A 1 96 ? -5.954 -23.995 -15.107 1.00 49.28 96 LYS A O 1
ATOM 752 N N . SER A 1 97 ? -6.128 -22.521 -16.780 1.00 48.31 97 SER A N 1
ATOM 753 C CA . SER A 1 97 ? -6.115 -21.341 -15.893 1.00 48.31 97 SER A CA 1
ATOM 754 C C . SER A 1 97 ? -6.679 -20.076 -16.557 1.00 48.31 97 SER A C 1
ATOM 756 O O . SER A 1 97 ? -6.839 -20.032 -17.772 1.00 48.31 97 SER A O 1
ATOM 758 N N . PHE A 1 98 ? -6.976 -19.039 -15.765 1.00 46.06 98 PHE A N 1
ATOM 759 C CA . PHE A 1 98 ? -7.323 -17.692 -16.233 1.00 46.06 98 PHE A CA 1
ATOM 760 C C . PHE A 1 98 ? -6.092 -17.073 -16.919 1.00 46.06 98 PHE A C 1
ATOM 762 O O . PHE A 1 98 ? -5.195 -16.546 -16.267 1.00 46.06 98 PHE A O 1
ATOM 769 N N . GLY A 1 99 ? -6.010 -17.170 -18.245 1.00 53.97 99 GLY A N 1
ATOM 770 C CA . GLY A 1 99 ? -4.812 -16.760 -18.971 1.00 53.97 99 GLY A CA 1
ATOM 771 C C . GLY A 1 99 ? -4.784 -17.296 -20.390 1.00 53.97 99 GLY A C 1
ATOM 772 O O . GLY A 1 99 ? -5.653 -18.053 -20.805 1.00 53.97 99 GLY A O 1
ATOM 773 N N . SER A 1 100 ? -3.810 -16.833 -21.159 1.00 53.72 100 SER A N 1
ATOM 774 C CA . SER A 1 100 ? -3.694 -17.115 -22.584 1.00 53.72 100 SER A CA 1
ATOM 775 C C . SER A 1 100 ? -3.542 -18.611 -22.898 1.00 53.72 100 SER A C 1
ATOM 777 O O . SER A 1 100 ? -3.227 -19.420 -22.028 1.00 53.72 100 SER A O 1
ATOM 779 N N . PHE A 1 101 ? -3.667 -18.973 -24.178 1.00 57.06 101 PHE A N 1
ATOM 780 C CA . PHE A 1 101 ? -3.478 -20.352 -24.644 1.00 57.06 101 PHE A CA 1
ATOM 781 C C . PHE A 1 101 ? -2.057 -20.902 -24.417 1.00 57.06 101 PHE A C 1
ATOM 783 O O . PHE A 1 101 ? -1.852 -22.109 -24.534 1.00 57.06 101 PHE A O 1
ATOM 790 N N . HIS A 1 102 ? -1.080 -20.037 -24.127 1.00 61.22 102 HIS A N 1
ATOM 791 C CA . HIS A 1 102 ? 0.341 -20.386 -24.051 1.00 61.22 102 HIS A CA 1
ATOM 792 C C . HIS A 1 102 ? 1.045 -19.903 -22.774 1.00 61.22 102 HIS A C 1
ATOM 794 O O . HIS A 1 102 ? 2.258 -20.087 -22.659 1.00 61.22 102 HIS A O 1
ATOM 800 N N . SER A 1 103 ? 0.338 -19.260 -21.843 1.00 59.09 103 SER A N 1
ATOM 801 C CA . SER A 1 103 ? 0.898 -18.912 -20.534 1.00 59.09 103 SER A CA 1
ATOM 802 C C . SER A 1 103 ? 0.760 -20.083 -19.567 1.00 59.09 103 SER A C 1
ATOM 804 O O . SER A 1 103 ? -0.294 -20.719 -19.522 1.00 59.09 103 SER A O 1
ATOM 806 N N . ASP A 1 104 ? 1.801 -20.335 -18.771 1.00 64.12 104 ASP A N 1
ATOM 807 C CA . ASP A 1 104 ? 1.698 -21.245 -17.632 1.00 64.12 104 ASP A CA 1
ATOM 808 C C . ASP A 1 104 ? 0.652 -20.716 -16.638 1.00 64.12 104 ASP A C 1
ATOM 810 O O . ASP A 1 104 ? 0.328 -19.524 -16.617 1.00 64.12 104 ASP A O 1
ATOM 814 N N . ASP A 1 105 ? 0.119 -21.604 -15.802 1.00 76.56 105 ASP A N 1
ATOM 815 C CA . ASP A 1 105 ? -0.806 -21.209 -14.745 1.00 76.56 105 ASP A CA 1
ATOM 816 C C . ASP A 1 105 ? -0.116 -20.233 -13.773 1.00 76.56 105 ASP A C 1
ATOM 818 O O . ASP A 1 105 ? 0.842 -20.586 -13.082 1.00 76.56 105 ASP A O 1
ATOM 822 N N . VAL A 1 106 ? -0.593 -18.986 -13.741 1.00 74.94 106 VAL A N 1
ATOM 823 C CA . VAL A 1 106 ? 0.003 -17.885 -12.969 1.00 74.94 106 VAL A CA 1
ATOM 824 C C . VAL A 1 106 ? 0.033 -18.204 -11.479 1.00 74.94 106 VAL A C 1
ATOM 826 O O . VAL A 1 106 ? 1.032 -17.925 -10.816 1.00 74.94 106 VAL A O 1
ATOM 829 N N . GLU A 1 107 ? -1.025 -18.822 -10.953 1.00 74.81 107 GLU A N 1
ATOM 830 C CA . GLU A 1 107 ? -1.072 -19.224 -9.548 1.00 74.81 107 GLU A CA 1
ATOM 831 C C . GLU A 1 107 ? -0.026 -20.299 -9.255 1.00 74.81 107 GLU A C 1
ATOM 833 O O . GLU A 1 107 ? 0.692 -20.219 -8.256 1.00 74.81 107 GLU A O 1
ATOM 838 N N . ALA A 1 108 ? 0.123 -21.272 -10.158 1.00 80.19 108 ALA A N 1
ATOM 839 C CA . ALA A 1 108 ? 1.166 -22.280 -10.044 1.00 80.19 108 ALA A CA 1
ATOM 840 C C . ALA A 1 108 ? 2.561 -21.635 -10.066 1.00 80.19 108 ALA A C 1
ATOM 842 O O . ALA A 1 108 ? 3.384 -21.948 -9.207 1.00 80.19 108 ALA A O 1
ATOM 843 N N . LEU A 1 109 ? 2.815 -20.679 -10.970 1.00 82.19 109 LEU A N 1
ATOM 844 C CA . LEU A 1 109 ? 4.082 -19.940 -11.034 1.00 82.19 109 LEU A CA 1
ATOM 845 C C . LEU A 1 109 ? 4.380 -19.154 -9.751 1.00 82.19 109 LEU A C 1
ATOM 847 O O . LEU A 1 109 ? 5.532 -19.098 -9.317 1.00 82.19 109 LEU A O 1
ATOM 851 N N . ILE A 1 110 ? 3.367 -18.547 -9.133 1.00 84.75 110 ILE A N 1
ATOM 852 C CA . ILE A 1 110 ? 3.496 -17.829 -7.858 1.00 84.75 110 ILE A CA 1
ATOM 853 C C . ILE A 1 110 ? 3.840 -18.796 -6.715 1.00 84.75 110 ILE A C 1
ATOM 855 O O . ILE A 1 110 ? 4.690 -18.471 -5.885 1.00 84.75 110 ILE A O 1
ATOM 859 N N . ARG A 1 111 ? 3.263 -20.002 -6.717 1.00 82.94 111 ARG A N 1
ATOM 860 C CA . ARG A 1 111 ? 3.476 -21.043 -5.695 1.00 82.94 111 ARG A CA 1
ATOM 861 C C . ARG A 1 111 ? 4.775 -21.830 -5.842 1.00 82.94 111 ARG A C 1
ATOM 863 O O . ARG A 1 111 ? 5.178 -22.511 -4.902 1.00 82.94 111 ARG A O 1
ATOM 870 N N . LEU A 1 112 ? 5.435 -21.778 -7.003 1.00 84.38 112 LEU A N 1
ATOM 871 C CA . LEU A 1 112 ? 6.638 -22.578 -7.239 1.00 84.38 112 LEU A CA 1
ATOM 872 C C . LEU A 1 112 ? 7.728 -22.289 -6.185 1.00 84.38 112 LEU A C 1
ATOM 874 O O . LEU A 1 112 ? 8.089 -21.123 -5.984 1.00 84.38 112 LEU A O 1
ATOM 878 N N . PRO A 1 113 ? 8.300 -23.328 -5.555 1.00 84.25 113 PRO A N 1
ATOM 879 C CA . PRO A 1 113 ? 9.500 -23.203 -4.734 1.00 84.25 113 PRO A CA 1
ATOM 880 C C . PRO A 1 113 ? 10.666 -22.565 -5.504 1.00 84.25 113 PRO A C 1
ATOM 882 O O . PRO A 1 113 ? 10.776 -22.730 -6.722 1.00 84.25 113 PRO A O 1
ATOM 885 N N . ALA A 1 114 ? 11.533 -21.820 -4.810 1.00 83.50 114 ALA A N 1
ATOM 886 C CA . ALA A 1 114 ? 12.617 -21.062 -5.442 1.00 83.50 114 ALA A CA 1
ATOM 887 C C . ALA A 1 114 ? 13.610 -21.946 -6.221 1.00 83.50 114 ALA A C 1
ATOM 889 O O . ALA A 1 114 ? 14.069 -21.546 -7.286 1.00 83.50 114 ALA A O 1
ATOM 890 N N . ASP A 1 115 ? 13.878 -23.162 -5.740 1.00 86.75 115 ASP A N 1
ATOM 891 C CA . ASP A 1 115 ? 14.747 -24.163 -6.375 1.00 86.75 115 ASP A CA 1
ATOM 892 C C . ASP A 1 115 ? 14.194 -24.698 -7.708 1.00 86.75 115 ASP A C 1
ATOM 894 O O . ASP A 1 115 ? 14.955 -25.176 -8.549 1.00 86.75 115 ASP A O 1
ATOM 898 N N . ARG A 1 116 ? 12.877 -24.602 -7.925 1.00 87.50 116 ARG A N 1
ATOM 899 C CA . ARG A 1 116 ? 12.198 -25.054 -9.152 1.00 87.50 116 ARG A CA 1
ATOM 900 C C . ARG A 1 116 ? 11.710 -23.914 -10.037 1.00 87.50 116 ARG A C 1
ATOM 902 O O . ARG A 1 116 ? 11.232 -24.160 -11.144 1.00 87.50 116 ARG A O 1
ATOM 909 N N . TYR A 1 117 ? 11.784 -22.678 -9.559 1.00 88.75 117 TYR A N 1
ATOM 910 C CA . TYR A 1 117 ? 11.314 -21.518 -10.296 1.00 88.75 117 TYR A CA 1
ATOM 911 C C . TYR A 1 117 ? 12.371 -21.061 -11.305 1.00 88.75 117 TYR A C 1
ATOM 913 O O . TYR A 1 117 ? 13.453 -20.618 -10.929 1.00 88.75 117 TYR A O 1
ATOM 921 N N . ASN A 1 118 ? 12.036 -21.109 -12.594 1.00 89.44 118 ASN A N 1
ATOM 922 C CA . ASN A 1 118 ? 12.879 -20.557 -13.650 1.00 89.44 118 ASN A CA 1
ATOM 923 C C . ASN A 1 118 ? 12.390 -19.147 -14.033 1.00 89.44 118 ASN A C 1
ATOM 925 O O . ASN A 1 118 ? 11.293 -19.027 -14.586 1.00 89.44 118 ASN A O 1
ATOM 929 N N . PRO A 1 119 ? 13.164 -18.074 -13.772 1.00 91.00 119 PRO A N 1
ATOM 930 C CA . PRO A 1 119 ? 12.790 -16.723 -14.175 1.00 91.00 119 PRO A CA 1
ATOM 931 C C . PRO A 1 119 ? 12.533 -16.623 -15.687 1.00 91.00 119 PRO A C 1
ATOM 933 O O . PRO A 1 119 ? 13.334 -17.128 -16.482 1.00 91.00 119 PRO A O 1
ATOM 936 N N . PRO A 1 120 ? 11.445 -15.957 -16.117 1.00 92.00 120 PRO A N 1
ATOM 937 C CA . PRO A 1 120 ? 11.185 -15.780 -17.532 1.00 92.00 120 PRO A CA 1
ATOM 938 C C . PRO A 1 120 ? 12.271 -14.893 -18.149 1.00 92.00 120 PRO A C 1
ATOM 940 O O . PRO A 1 120 ? 12.680 -13.879 -17.581 1.00 92.00 120 PRO A O 1
ATOM 943 N N . LYS A 1 121 ? 12.749 -15.291 -19.330 1.00 91.62 121 LYS A N 1
ATOM 944 C CA . LYS A 1 121 ? 13.733 -14.508 -20.078 1.00 91.62 121 LYS A CA 1
ATOM 945 C C . LYS A 1 121 ? 13.077 -13.260 -20.655 1.00 91.62 121 LYS A C 1
ATOM 947 O O . LYS A 1 121 ? 11.959 -13.318 -21.170 1.00 91.62 121 LYS A O 1
ATOM 952 N N . LEU A 1 122 ? 13.827 -12.167 -20.637 1.00 92.62 122 LEU A N 1
ATOM 953 C CA . LEU A 1 122 ? 13.424 -10.930 -21.288 1.00 92.62 122 LEU A CA 1
ATOM 954 C C . LEU A 1 122 ? 13.374 -11.127 -22.811 1.00 92.62 122 LEU A C 1
ATOM 956 O O . LEU A 1 122 ? 14.216 -11.842 -23.360 1.00 92.62 122 LEU A O 1
ATOM 960 N N . PRO A 1 123 ? 12.398 -10.520 -23.508 1.00 93.06 123 PRO A N 1
ATOM 961 C CA . PRO A 1 123 ? 12.221 -10.713 -24.945 1.00 93.06 123 PRO A CA 1
ATOM 962 C C . PRO A 1 123 ? 13.036 -9.750 -25.820 1.00 93.06 123 PRO A C 1
ATOM 964 O O . PRO A 1 123 ? 12.751 -9.598 -27.008 1.00 93.06 123 PRO A O 1
ATOM 967 N N . PHE A 1 124 ? 14.000 -9.063 -25.225 1.00 91.00 124 PHE A N 1
ATOM 968 C CA . PHE A 1 124 ? 14.886 -8.100 -25.861 1.00 91.00 124 PHE A CA 1
ATOM 969 C C . PHE A 1 124 ? 16.262 -8.194 -25.209 1.00 91.00 124 PHE A C 1
ATOM 971 O O . PHE A 1 124 ? 16.394 -8.696 -24.086 1.00 91.00 124 PHE A O 1
ATOM 978 N N . ASP A 1 125 ? 17.273 -7.720 -25.929 1.00 86.31 125 ASP A N 1
ATOM 979 C CA . ASP A 1 125 ? 18.646 -7.732 -25.451 1.00 86.31 125 ASP A CA 1
ATOM 980 C C . ASP A 1 125 ? 18.792 -6.850 -24.213 1.00 86.31 125 ASP A C 1
ATOM 982 O O . ASP A 1 125 ? 18.208 -5.771 -24.102 1.00 86.31 125 ASP A O 1
ATOM 986 N N . VAL A 1 126 ? 19.568 -7.347 -23.256 1.00 79.94 126 VAL A N 1
ATOM 987 C CA . VAL A 1 126 ? 19.859 -6.641 -22.016 1.00 79.94 126 VAL A CA 1
ATOM 988 C C . VAL A 1 126 ? 21.288 -6.156 -22.098 1.00 79.94 126 VAL A C 1
ATOM 990 O O . VAL A 1 126 ? 22.221 -6.955 -22.023 1.00 79.94 126 VAL A O 1
ATOM 993 N N . GLU A 1 127 ? 21.465 -4.847 -22.224 1.00 75.31 127 GLU A N 1
ATOM 994 C CA . GLU A 1 127 ? 22.769 -4.250 -21.967 1.00 75.31 127 GLU A CA 1
ATOM 995 C C . GLU A 1 127 ? 23.169 -4.514 -20.511 1.00 75.31 127 GLU A C 1
ATOM 997 O O . GLU A 1 127 ? 22.341 -4.443 -19.596 1.00 75.31 127 GLU A O 1
ATOM 1002 N N . GLY A 1 128 ? 24.445 -4.843 -20.297 1.00 70.62 128 GLY A N 1
ATOM 1003 C CA . GLY A 1 128 ? 24.988 -5.041 -18.960 1.00 70.62 128 GLY A CA 1
ATOM 1004 C C . GLY A 1 128 ? 24.797 -3.782 -18.118 1.00 70.62 128 GLY A C 1
ATOM 1005 O O . GLY A 1 128 ? 25.172 -2.686 -18.528 1.00 70.62 128 GLY A O 1
ATOM 1006 N N . VAL A 1 129 ? 24.205 -3.941 -16.937 1.00 67.25 129 VAL A N 1
ATOM 1007 C CA . VAL A 1 129 ? 24.014 -2.847 -15.987 1.00 67.25 129 VAL A CA 1
ATOM 1008 C C . VAL A 1 129 ? 24.995 -3.032 -14.847 1.00 67.25 129 VAL A C 1
ATOM 1010 O O . VAL A 1 129 ? 24.934 -4.031 -14.130 1.00 67.25 129 VAL A O 1
ATOM 1013 N N . THR A 1 130 ? 25.860 -2.046 -14.647 1.00 66.00 130 THR A N 1
ATOM 1014 C CA . THR A 1 130 ? 26.703 -1.970 -13.456 1.00 66.00 130 THR A CA 1
ATOM 1015 C C . THR A 1 130 ? 26.012 -1.073 -12.445 1.00 66.00 130 THR A C 1
ATOM 1017 O O . THR A 1 130 ? 25.860 0.125 -12.677 1.00 66.00 130 THR A O 1
ATOM 1020 N N . PHE A 1 131 ? 25.575 -1.649 -11.328 1.00 67.12 131 PHE A N 1
ATOM 1021 C CA . PHE A 1 131 ? 25.127 -0.856 -10.190 1.00 67.12 131 PHE A CA 1
ATOM 1022 C C . PHE A 1 131 ? 26.344 -0.393 -9.383 1.00 67.12 131 PHE A C 1
ATOM 1024 O O . PHE A 1 131 ? 27.274 -1.185 -9.201 1.00 67.12 131 PHE A O 1
ATOM 1031 N N . PRO A 1 132 ? 26.359 0.854 -8.885 1.00 65.56 132 PRO A N 1
ATOM 1032 C CA . PRO A 1 132 ? 27.401 1.287 -7.968 1.00 65.56 132 PRO A CA 1
ATOM 1033 C C . PRO A 1 132 ? 27.371 0.414 -6.706 1.00 65.56 132 PRO A C 1
ATOM 1035 O O . PRO A 1 132 ? 26.322 0.222 -6.088 1.00 65.56 132 PRO A O 1
ATOM 1038 N N . SER A 1 133 ? 28.520 -0.153 -6.335 1.00 63.75 133 SER A N 1
ATOM 1039 C CA . SER A 1 133 ? 28.666 -0.935 -5.106 1.00 63.75 133 SER A CA 1
ATOM 1040 C C . SER A 1 133 ? 28.882 0.000 -3.920 1.00 63.75 133 SER A C 1
ATOM 1042 O O . SER A 1 133 ? 29.862 0.746 -3.904 1.00 63.75 133 SER A O 1
ATOM 1044 N N . LEU A 1 134 ? 28.015 -0.070 -2.909 1.00 58.94 134 LEU A N 1
ATOM 1045 C CA . LEU A 1 134 ? 28.231 0.644 -1.653 1.00 58.94 134 LEU A CA 1
ATOM 1046 C C . LEU A 1 134 ? 29.142 -0.166 -0.718 1.00 58.94 134 LEU A C 1
ATOM 1048 O O . LEU A 1 134 ? 28.869 -1.347 -0.488 1.00 58.94 134 LEU A O 1
ATOM 1052 N N . PRO A 1 135 ? 30.181 0.439 -0.117 1.00 58.97 135 PRO A N 1
ATOM 1053 C CA . PRO A 1 135 ? 30.842 -0.146 1.042 1.00 58.97 135 PRO A CA 1
ATOM 1054 C C . PRO A 1 135 ? 29.823 -0.279 2.182 1.00 58.97 135 PRO A C 1
ATOM 1056 O O . PRO A 1 135 ? 29.131 0.686 2.497 1.00 58.97 135 PRO A O 1
ATOM 1059 N N . GLY A 1 136 ? 29.751 -1.441 2.842 1.00 58.72 136 GLY A N 1
ATOM 1060 C CA . GLY A 1 136 ? 28.764 -1.729 3.901 1.00 58.72 136 GLY A CA 1
ATOM 1061 C C . GLY A 1 136 ? 28.824 -0.824 5.147 1.00 58.72 136 GLY A C 1
ATOM 1062 O O . GLY A 1 136 ? 28.018 -0.989 6.055 1.00 58.72 136 GLY A O 1
ATOM 1063 N N . THR A 1 137 ? 29.763 0.125 5.195 1.00 58.28 137 THR A N 1
ATOM 1064 C CA . THR A 1 137 ? 30.002 1.073 6.294 1.00 58.28 137 THR A CA 1
ATOM 1065 C C . THR A 1 137 ? 30.204 2.512 5.794 1.00 58.28 137 THR A C 1
ATOM 1067 O O . THR A 1 137 ? 31.008 3.259 6.352 1.00 58.28 137 THR A O 1
ATOM 1070 N N . SER A 1 138 ? 29.553 2.914 4.699 1.00 57.53 138 SER A N 1
ATOM 1071 C CA . SER A 1 138 ? 29.624 4.301 4.224 1.00 57.53 138 SER A CA 1
ATOM 1072 C C . SER A 1 138 ? 28.831 5.242 5.139 1.00 57.53 138 SER A C 1
ATOM 1074 O O . SER A 1 138 ? 27.718 4.908 5.549 1.00 57.53 138 SER A O 1
ATOM 1076 N N . THR A 1 139 ? 29.361 6.434 5.426 1.00 60.12 139 THR A N 1
ATOM 1077 C CA . THR A 1 139 ? 28.593 7.483 6.115 1.00 60.12 139 THR A CA 1
ATOM 1078 C C . THR A 1 139 ? 27.335 7.849 5.310 1.00 60.12 139 THR A C 1
ATOM 1080 O O . THR A 1 139 ? 27.333 7.703 4.080 1.00 60.12 139 THR A O 1
ATOM 1083 N N . PRO A 1 140 ? 26.248 8.317 5.959 1.00 60.59 140 PRO A N 1
ATOM 1084 C CA . PRO A 1 140 ? 25.049 8.755 5.249 1.00 60.59 140 PRO A CA 1
ATOM 1085 C C . PRO A 1 140 ? 25.402 9.719 4.110 1.00 60.59 140 PRO A C 1
ATOM 1087 O O . PRO A 1 140 ? 26.202 10.634 4.294 1.00 60.59 140 PRO A O 1
ATOM 1090 N N . PHE A 1 141 ? 24.818 9.496 2.932 1.00 62.88 141 PHE A N 1
ATOM 1091 C CA . PHE A 1 141 ? 25.030 10.294 1.714 1.00 62.88 141 PHE A CA 1
ATOM 1092 C C . PHE A 1 141 ? 26.436 10.254 1.089 1.00 62.88 141 PHE A C 1
ATOM 1094 O O . PHE A 1 141 ? 26.637 10.921 0.073 1.00 62.88 141 PHE A O 1
ATOM 1101 N N . ALA A 1 142 ? 27.386 9.460 1.599 1.00 64.06 142 ALA A N 1
ATOM 1102 C CA . ALA A 1 142 ? 28.737 9.367 1.027 1.00 64.06 142 ALA A CA 1
ATOM 1103 C C . ALA A 1 142 ? 28.748 8.980 -0.463 1.00 64.06 142 ALA A C 1
ATOM 1105 O O . ALA A 1 142 ? 29.595 9.445 -1.216 1.00 64.06 142 ALA A O 1
ATOM 1106 N N . SER A 1 143 ? 27.767 8.187 -0.895 1.00 63.75 143 SER A N 1
ATOM 1107 C CA . SER A 1 143 ? 27.598 7.757 -2.290 1.00 63.75 143 SER A CA 1
ATOM 1108 C C . SER A 1 143 ? 26.473 8.494 -3.016 1.00 63.75 143 SER A C 1
ATOM 1110 O O . SER A 1 143 ? 26.006 8.051 -4.062 1.00 63.75 143 SER A O 1
ATOM 1112 N N . SER A 1 144 ? 26.001 9.622 -2.474 1.00 69.12 144 SER A N 1
ATOM 1113 C CA . SER A 1 144 ? 24.922 10.408 -3.088 1.00 69.12 144 SER A CA 1
ATOM 1114 C C . SER A 1 144 ? 25.247 10.817 -4.528 1.00 69.12 144 SER A C 1
ATOM 1116 O O . SER A 1 144 ? 24.356 10.780 -5.370 1.00 69.12 144 SER A O 1
ATOM 1118 N N . ALA A 1 145 ? 26.514 11.110 -4.841 1.00 70.94 145 ALA A N 1
ATOM 1119 C CA . ALA A 1 145 ? 26.969 11.408 -6.200 1.00 70.94 145 ALA A CA 1
ATOM 1120 C C . ALA A 1 145 ? 26.743 10.241 -7.183 1.00 70.94 145 ALA A C 1
ATOM 1122 O O . ALA A 1 145 ? 26.274 10.469 -8.300 1.00 70.94 145 ALA A O 1
ATOM 1123 N N . ASP A 1 146 ? 26.990 9.000 -6.754 1.00 68.69 146 ASP A N 1
ATOM 1124 C CA . ASP A 1 146 ? 26.781 7.801 -7.578 1.00 68.69 146 ASP A CA 1
ATOM 1125 C C . ASP A 1 146 ? 25.286 7.567 -7.850 1.00 68.69 146 ASP A C 1
ATOM 1127 O O . ASP A 1 146 ? 24.883 7.225 -8.964 1.00 68.69 146 ASP A O 1
ATOM 1131 N N . PHE A 1 147 ? 24.433 7.831 -6.854 1.00 70.25 147 PHE A N 1
ATOM 1132 C CA . PHE A 1 147 ? 22.977 7.756 -7.010 1.00 70.25 147 PHE A CA 1
ATOM 1133 C C . PHE A 1 147 ? 22.415 8.882 -7.876 1.00 70.25 147 PHE A C 1
ATOM 1135 O O . PHE A 1 147 ? 21.500 8.653 -8.665 1.00 70.25 147 PHE A O 1
ATOM 1142 N N . ILE A 1 148 ? 22.981 10.086 -7.783 1.00 74.81 148 ILE A N 1
ATOM 1143 C CA . ILE A 1 148 ? 22.624 11.221 -8.640 1.00 74.81 148 ILE A CA 1
ATOM 1144 C C . ILE A 1 148 ? 22.891 10.889 -10.117 1.00 74.81 148 ILE A C 1
ATOM 1146 O O . ILE A 1 148 ? 22.098 11.260 -10.984 1.00 74.81 148 ILE A O 1
ATOM 1150 N N . GLY A 1 149 ? 23.967 10.151 -10.411 1.00 78.94 149 GLY A N 1
ATOM 1151 C CA . GLY A 1 149 ? 24.283 9.682 -11.762 1.00 78.94 149 GLY A CA 1
ATOM 1152 C C . GLY A 1 149 ? 23.218 8.766 -12.379 1.00 78.94 149 GLY A C 1
ATOM 1153 O O . GLY A 1 149 ? 23.150 8.662 -13.599 1.00 78.94 149 GLY A O 1
ATOM 1154 N N . CYS A 1 150 ? 22.352 8.155 -11.565 1.00 82.25 150 CYS A N 1
ATOM 1155 C CA . CYS A 1 150 ? 21.283 7.267 -12.028 1.00 82.25 150 CYS A CA 1
ATOM 1156 C C . CYS A 1 150 ? 20.007 8.003 -12.486 1.00 82.25 150 CYS A C 1
ATOM 1158 O O . CYS A 1 150 ? 19.039 7.348 -12.881 1.00 82.25 150 CYS A O 1
ATOM 1160 N N . TYR A 1 151 ? 19.991 9.337 -12.411 1.00 86.56 151 TYR A N 1
ATOM 1161 C CA . TYR A 1 151 ? 18.882 10.205 -12.819 1.00 86.56 151 TYR A CA 1
ATOM 1162 C C . TYR A 1 151 ? 19.357 11.250 -13.835 1.00 86.56 151 TYR A C 1
ATOM 1164 O O . TYR A 1 151 ? 19.132 12.452 -13.672 1.00 86.56 151 TYR A O 1
ATOM 1172 N N . SER A 1 152 ? 20.053 10.814 -14.887 1.00 88.50 152 SER A N 1
ATOM 1173 C CA . SER A 1 152 ? 20.629 11.722 -15.887 1.00 88.50 152 SER A CA 1
ATOM 1174 C C . SER A 1 152 ? 19.581 12.574 -16.615 1.00 88.50 152 SER A C 1
ATOM 1176 O O . SER A 1 152 ? 19.891 13.687 -17.030 1.00 88.50 152 SER A O 1
ATOM 1178 N N . HIS A 1 153 ? 18.334 12.101 -16.705 1.00 90.12 153 HIS A N 1
ATOM 1179 C CA . HIS A 1 153 ? 17.211 12.826 -17.311 1.00 90.12 153 HIS A CA 1
ATOM 1180 C C . HIS A 1 153 ? 16.579 13.912 -16.418 1.00 90.12 153 HIS A C 1
ATOM 1182 O O . HIS A 1 153 ? 15.685 14.624 -16.876 1.00 90.12 153 HIS A O 1
ATOM 1188 N N . LEU A 1 154 ? 16.994 14.045 -15.154 1.00 89.81 154 LEU A N 1
ATOM 1189 C CA . LEU A 1 154 ? 16.496 15.090 -14.260 1.00 89.81 154 LEU A CA 1
ATOM 1190 C C . LEU A 1 154 ? 17.100 16.456 -14.631 1.00 89.81 154 LEU A C 1
ATOM 1192 O O . LEU A 1 154 ? 18.320 16.624 -14.572 1.00 89.81 154 LEU A O 1
ATOM 1196 N N . ASP A 1 155 ? 16.253 17.442 -14.955 1.00 89.62 155 ASP A N 1
ATOM 1197 C CA . ASP A 1 155 ? 16.663 18.836 -15.221 1.00 89.62 155 ASP A CA 1
ATOM 1198 C C . ASP A 1 155 ? 17.121 19.519 -13.922 1.00 89.62 155 ASP A C 1
ATOM 1200 O O . ASP A 1 155 ? 16.343 20.156 -13.219 1.00 89.62 155 ASP A O 1
ATOM 1204 N N . ARG A 1 156 ? 18.400 19.350 -13.585 1.00 87.06 156 ARG A N 1
ATOM 1205 C CA . ARG A 1 156 ? 19.016 19.911 -12.373 1.00 87.06 156 ARG A CA 1
ATOM 1206 C C . ARG A 1 156 ? 19.533 21.335 -12.556 1.00 87.06 156 ARG A C 1
ATOM 1208 O O . ARG A 1 156 ? 19.852 21.987 -11.567 1.00 87.06 156 ARG A O 1
ATOM 1215 N N . ASP A 1 157 ? 19.592 21.821 -13.792 1.00 89.00 157 ASP A N 1
ATOM 1216 C CA . ASP A 1 157 ? 20.069 23.173 -14.090 1.00 89.00 157 ASP A CA 1
ATOM 1217 C C . ASP A 1 157 ? 19.030 24.226 -13.689 1.00 89.00 157 ASP A C 1
ATOM 1219 O O . ASP A 1 157 ? 19.377 25.365 -13.377 1.00 89.00 157 ASP A O 1
ATOM 1223 N N . LYS A 1 158 ? 17.742 23.852 -13.691 1.00 92.19 158 LYS A N 1
ATOM 1224 C CA . LYS A 1 158 ? 16.634 24.778 -13.418 1.00 92.19 158 LYS A CA 1
ATOM 1225 C C . LYS A 1 158 ? 15.984 24.622 -12.051 1.00 92.19 158 LYS A C 1
ATOM 1227 O O . LYS A 1 158 ? 15.337 25.566 -11.600 1.00 92.19 158 LYS A O 1
ATOM 1232 N N . TRP A 1 159 ? 16.082 23.460 -11.406 1.00 88.44 159 TRP A N 1
ATOM 1233 C CA . TRP A 1 159 ? 15.399 23.227 -10.133 1.00 88.44 159 TRP A CA 1
ATOM 1234 C C . TRP A 1 159 ? 16.056 22.150 -9.270 1.00 88.44 159 TRP A C 1
ATOM 1236 O O . TRP A 1 159 ? 16.699 21.219 -9.750 1.00 88.44 159 TRP A O 1
ATOM 1246 N N . THR A 1 160 ? 15.833 22.274 -7.961 1.00 88.06 160 THR A N 1
ATOM 1247 C CA . THR A 1 160 ? 16.248 21.294 -6.952 1.00 88.06 160 THR A CA 1
ATOM 1248 C C . THR A 1 160 ? 15.075 20.381 -6.612 1.00 88.06 160 THR A C 1
ATOM 1250 O O . THR A 1 160 ? 14.030 20.846 -6.149 1.00 88.06 160 THR A O 1
ATOM 1253 N N . PHE A 1 161 ? 15.237 19.070 -6.797 1.00 87.19 161 PHE A N 1
ATOM 1254 C CA . PHE A 1 161 ? 14.175 18.103 -6.522 1.00 87.19 161 PHE A CA 1
ATOM 1255 C C . PHE A 1 161 ? 14.120 17.705 -5.042 1.00 87.19 161 PHE A C 1
ATOM 1257 O O . PHE A 1 161 ? 14.744 16.736 -4.623 1.00 87.19 161 PHE A O 1
ATOM 1264 N N . LEU A 1 162 ? 13.365 18.462 -4.243 1.00 87.94 162 LEU A N 1
ATOM 1265 C CA . LEU A 1 162 ? 13.236 18.214 -2.800 1.00 87.94 162 LEU A CA 1
ATOM 1266 C C . LEU A 1 162 ? 12.080 17.270 -2.438 1.00 87.94 162 LEU A C 1
ATOM 1268 O O . LEU A 1 162 ? 12.151 16.561 -1.441 1.00 87.94 162 LEU A O 1
ATOM 1272 N N . ASN A 1 163 ? 11.013 17.246 -3.241 1.00 88.38 163 ASN A N 1
ATOM 1273 C CA . ASN A 1 163 ? 9.789 16.505 -2.928 1.00 88.38 163 ASN A CA 1
ATOM 1274 C C . ASN A 1 163 ? 9.671 15.197 -3.730 1.00 88.38 163 ASN A C 1
ATOM 1276 O O . ASN A 1 163 ? 8.726 15.006 -4.497 1.00 88.38 163 ASN A O 1
ATOM 1280 N N . HIS A 1 164 ? 10.638 14.291 -3.555 1.00 86.50 164 HIS A N 1
ATOM 1281 C CA . HIS A 1 164 ? 10.588 12.958 -4.172 1.00 86.50 164 HIS A CA 1
ATOM 1282 C C . HIS A 1 164 ? 9.393 12.133 -3.664 1.00 86.50 164 HIS A C 1
ATOM 1284 O O . HIS A 1 164 ? 8.837 11.327 -4.404 1.00 86.50 164 HIS A O 1
ATOM 1290 N N . GLY A 1 165 ? 8.960 12.358 -2.419 1.00 85.94 165 GLY A N 1
ATOM 1291 C CA . GLY A 1 165 ? 7.870 11.611 -1.790 1.00 85.94 165 GLY A CA 1
ATOM 1292 C C . GLY A 1 165 ? 6.517 11.735 -2.498 1.00 85.94 165 GLY A C 1
ATOM 1293 O O . GLY A 1 165 ? 5.718 10.814 -2.395 1.00 85.94 165 GLY A O 1
ATOM 1294 N N . ALA A 1 166 ? 6.259 12.814 -3.245 1.00 87.38 166 ALA A N 1
ATOM 1295 C CA . ALA A 1 166 ? 4.964 13.025 -3.898 1.00 87.38 166 ALA A CA 1
ATOM 1296 C C . ALA A 1 166 ? 4.736 12.131 -5.131 1.00 87.38 166 ALA A C 1
ATOM 1298 O O . ALA A 1 166 ? 3.745 11.409 -5.204 1.00 87.38 166 ALA A O 1
ATOM 1299 N N . PHE A 1 167 ? 5.643 12.196 -6.112 1.00 89.56 167 PHE A N 1
ATOM 1300 C CA . PHE A 1 167 ? 5.497 11.516 -7.411 1.00 89.56 167 PHE A CA 1
ATOM 1301 C C . PHE A 1 167 ? 6.717 10.694 -7.816 1.00 89.56 167 PHE A C 1
ATOM 1303 O O . PHE A 1 167 ? 6.708 10.112 -8.900 1.00 89.56 167 PHE A O 1
ATOM 1310 N N . GLY A 1 168 ? 7.754 10.653 -6.978 1.00 88.25 168 GLY A N 1
ATOM 1311 C CA . GLY A 1 168 ? 8.994 9.944 -7.255 1.00 88.25 168 GLY A CA 1
ATOM 1312 C C . GLY A 1 168 ? 9.691 10.383 -8.538 1.00 88.25 168 GLY A C 1
ATOM 1313 O O . GLY A 1 168 ? 9.334 11.367 -9.190 1.00 88.25 168 GLY A O 1
ATOM 1314 N N . LEU A 1 169 ? 10.716 9.621 -8.894 1.00 88.25 169 LEU A N 1
ATOM 1315 C CA . LEU A 1 169 ? 11.391 9.688 -10.177 1.00 88.25 169 LEU A CA 1
ATOM 1316 C C . LEU A 1 169 ? 11.919 8.295 -10.503 1.00 88.25 169 LEU A C 1
ATOM 1318 O O . LEU A 1 169 ? 12.484 7.617 -9.646 1.00 88.25 169 LEU A O 1
ATOM 1322 N N . ALA A 1 170 ? 11.701 7.835 -11.731 1.00 89.56 170 ALA A N 1
ATOM 1323 C CA . ALA A 1 170 ? 12.247 6.554 -12.156 1.00 89.56 170 ALA A CA 1
ATOM 1324 C C . ALA A 1 170 ? 13.766 6.673 -12.327 1.00 89.56 170 ALA A C 1
ATOM 1326 O O . ALA A 1 170 ? 14.245 7.677 -12.836 1.00 89.56 170 ALA A O 1
ATOM 1327 N N . LEU A 1 171 ? 14.523 5.639 -11.962 1.00 88.06 171 LEU A N 1
ATOM 1328 C CA . LEU A 1 171 ? 15.934 5.536 -12.348 1.00 88.06 171 LEU A CA 1
ATOM 1329 C C . LEU A 1 171 ? 16.050 5.441 -13.877 1.00 88.06 171 LEU A C 1
ATOM 1331 O O . LEU A 1 171 ? 15.174 4.855 -14.519 1.00 88.06 171 LEU A O 1
ATOM 1335 N N . ASP A 1 172 ? 17.161 5.902 -14.455 1.00 87.06 172 ASP A N 1
ATOM 1336 C CA . ASP A 1 172 ? 17.453 5.792 -15.896 1.00 87.06 172 ASP A CA 1
ATOM 1337 C C . ASP A 1 172 ? 17.266 4.362 -16.416 1.00 87.06 172 ASP A C 1
ATOM 1339 O O . ASP A 1 172 ? 16.699 4.135 -17.487 1.00 87.06 172 ASP A O 1
ATOM 1343 N N . LEU A 1 173 ? 17.702 3.379 -15.625 1.00 86.44 173 LEU A N 1
ATOM 1344 C CA . LEU A 1 173 ? 17.519 1.967 -15.934 1.00 86.44 173 LEU A CA 1
ATOM 1345 C C . LEU A 1 173 ? 16.040 1.567 -15.978 1.00 86.44 173 LEU A C 1
ATOM 1347 O O . LEU A 1 173 ? 15.617 0.877 -16.904 1.00 86.44 173 LEU A O 1
ATOM 1351 N N . GLY A 1 174 ? 15.261 1.985 -14.978 1.00 88.38 174 GLY A N 1
ATOM 1352 C CA . GLY A 1 174 ? 13.831 1.688 -14.906 1.00 88.38 174 GLY A CA 1
ATOM 1353 C C . GLY A 1 174 ? 13.074 2.323 -16.071 1.00 88.38 174 GLY A C 1
ATOM 1354 O O . GLY A 1 174 ? 12.267 1.659 -16.719 1.00 88.38 174 GLY A O 1
ATOM 1355 N N . LEU A 1 175 ? 13.404 3.575 -16.399 1.00 90.94 175 LEU A N 1
ATOM 1356 C CA . LEU A 1 175 ? 12.841 4.296 -17.538 1.00 90.94 175 LEU A CA 1
ATOM 1357 C C . LEU A 1 175 ? 13.161 3.601 -18.869 1.00 90.94 175 LEU A C 1
ATOM 1359 O O . LEU A 1 175 ? 12.263 3.386 -19.686 1.00 90.94 175 LEU A O 1
ATOM 1363 N N . ARG A 1 176 ? 14.420 3.200 -19.079 1.00 90.06 176 ARG A N 1
ATOM 1364 C CA . ARG A 1 176 ? 14.835 2.448 -20.271 1.00 90.06 176 ARG A CA 1
ATOM 1365 C C . ARG A 1 176 ? 14.096 1.118 -20.375 1.00 90.06 176 ARG A C 1
ATOM 1367 O O . ARG A 1 176 ? 13.517 0.830 -21.419 1.00 90.06 176 ARG A O 1
ATOM 1374 N N . ARG A 1 177 ? 14.034 0.355 -19.279 1.00 91.00 177 ARG A N 1
ATOM 1375 C CA . ARG A 1 177 ? 13.347 -0.941 -19.230 1.00 91.00 177 ARG A CA 1
ATOM 1376 C C . ARG A 1 177 ? 11.857 -0.814 -19.538 1.00 91.00 177 ARG A C 1
ATOM 1378 O O . ARG A 1 177 ? 11.311 -1.645 -20.259 1.00 91.00 177 ARG A O 1
ATOM 1385 N N . ALA A 1 178 ? 11.199 0.234 -19.046 1.00 92.69 178 ALA A N 1
ATOM 1386 C CA . ALA A 1 178 ? 9.811 0.524 -19.393 1.00 92.69 178 ALA A CA 1
ATOM 1387 C C . ALA A 1 178 ? 9.641 0.816 -20.897 1.00 92.69 178 ALA A C 1
ATOM 1389 O O . ALA A 1 178 ? 8.700 0.323 -21.522 1.00 92.69 178 ALA A O 1
ATOM 1390 N N . ASN A 1 179 ? 10.567 1.564 -21.506 1.00 93.81 179 ASN A N 1
ATOM 1391 C CA . ASN A 1 179 ? 10.552 1.835 -22.946 1.00 93.81 179 ASN A CA 1
ATOM 1392 C C . ASN A 1 179 ? 10.801 0.579 -23.795 1.00 93.81 179 ASN A C 1
ATOM 1394 O O . ASN A 1 179 ? 10.103 0.382 -24.787 1.00 93.81 179 ASN A O 1
ATOM 1398 N N . GLU A 1 180 ? 11.727 -0.295 -23.400 1.00 94.50 180 GLU A N 1
ATOM 1399 C CA . GLU A 1 180 ? 11.976 -1.580 -24.073 1.00 94.50 180 GLU A CA 1
ATOM 1400 C C . GLU A 1 180 ? 10.714 -2.454 -24.088 1.00 94.50 180 GLU A C 1
ATOM 1402 O O . GLU A 1 180 ? 10.320 -2.971 -25.136 1.00 94.50 180 GLU A O 1
ATOM 1407 N N . TRP A 1 181 ? 10.013 -2.544 -22.952 1.00 95.31 181 TRP A N 1
ATOM 1408 C CA . TRP A 1 181 ? 8.731 -3.246 -22.864 1.00 95.31 181 TRP A CA 1
ATOM 1409 C C . TRP A 1 181 ? 7.655 -2.643 -23.763 1.00 95.31 181 TRP A C 1
ATOM 1411 O O . TRP A 1 181 ? 6.945 -3.393 -24.434 1.00 95.31 181 TRP A O 1
ATOM 1421 N N . ARG A 1 182 ? 7.552 -1.308 -23.819 1.00 95.69 182 ARG A N 1
ATOM 1422 C CA . ARG A 1 182 ? 6.622 -0.611 -24.721 1.00 95.69 182 ARG A CA 1
ATOM 1423 C C . ARG A 1 182 ? 6.911 -0.948 -26.181 1.00 95.69 182 ARG A C 1
ATOM 1425 O O . ARG A 1 182 ? 6.008 -1.366 -26.896 1.00 95.69 182 ARG A O 1
ATOM 1432 N N . MET A 1 183 ? 8.167 -0.828 -26.613 1.00 96.06 183 MET A N 1
ATOM 1433 C CA . MET A 1 183 ? 8.559 -1.145 -27.990 1.00 96.06 183 MET A CA 1
ATOM 1434 C C . MET A 1 183 ? 8.316 -2.621 -28.326 1.00 96.06 183 MET A C 1
ATOM 1436 O O . MET A 1 183 ? 7.824 -2.940 -29.409 1.00 96.06 183 MET A O 1
ATOM 1440 N N . HIS A 1 184 ? 8.603 -3.530 -27.389 1.00 95.38 184 HIS A N 1
ATOM 1441 C CA . HIS A 1 184 ? 8.328 -4.952 -27.568 1.00 95.38 184 HIS A CA 1
ATOM 1442 C C . HIS A 1 184 ? 6.828 -5.239 -27.714 1.00 95.38 184 HIS A C 1
ATOM 1444 O O . HIS A 1 184 ? 6.447 -5.988 -28.617 1.00 95.38 184 HIS A O 1
ATOM 1450 N N . LEU A 1 185 ? 5.984 -4.649 -26.859 1.00 96.38 185 LEU A N 1
ATOM 1451 C CA . LEU A 1 185 ? 4.529 -4.792 -26.931 1.00 96.38 185 LEU A CA 1
ATOM 1452 C C . LEU A 1 185 ? 4.014 -4.372 -28.310 1.00 96.38 185 LEU A C 1
ATOM 1454 O O . LEU A 1 185 ? 3.326 -5.158 -28.959 1.00 96.38 185 LEU A O 1
ATOM 1458 N N . GLU A 1 186 ? 4.402 -3.186 -28.785 1.00 97.50 186 GLU A N 1
ATOM 1459 C CA . GLU A 1 186 ? 3.941 -2.649 -30.074 1.00 97.50 186 GLU A CA 1
ATOM 1460 C C . GLU A 1 186 ? 4.425 -3.476 -31.274 1.00 97.50 186 GLU A C 1
ATOM 1462 O O . GLU A 1 186 ? 3.748 -3.547 -32.297 1.00 97.50 186 GLU A O 1
ATOM 1467 N N . SER A 1 187 ? 5.564 -4.170 -31.153 1.00 97.31 187 SER A N 1
ATOM 1468 C CA . SER A 1 187 ? 6.074 -5.026 -32.234 1.00 97.31 187 SER A CA 1
ATOM 1469 C C . SER A 1 187 ? 5.153 -6.210 -32.561 1.00 97.31 187 SER A C 1
ATOM 1471 O O . SER A 1 187 ? 5.119 -6.665 -33.704 1.00 97.31 187 SER A O 1
ATOM 1473 N N . GLN A 1 188 ? 4.429 -6.739 -31.563 1.00 97.19 188 GLN A N 1
ATOM 1474 C CA . GLN A 1 188 ? 3.430 -7.795 -31.740 1.00 97.19 188 GLN A CA 1
ATOM 1475 C C . GLN A 1 188 ? 2.539 -7.919 -30.482 1.00 97.19 188 GLN A C 1
ATOM 1477 O O . GLN A 1 188 ? 2.807 -8.773 -29.625 1.00 97.19 188 GLN A O 1
ATOM 1482 N N . PRO A 1 189 ? 1.435 -7.152 -30.381 1.00 95.88 189 PRO A N 1
ATOM 1483 C CA . PRO A 1 189 ? 0.627 -7.088 -29.160 1.00 95.88 189 PRO A CA 1
ATOM 1484 C C . PRO A 1 189 ? 0.085 -8.447 -28.713 1.00 95.88 189 PRO A C 1
ATOM 1486 O O . PRO A 1 189 ? 0.219 -8.817 -27.548 1.00 95.88 189 PRO A O 1
ATOM 1489 N N . LEU A 1 190 ? -0.446 -9.245 -29.648 1.00 94.25 190 LEU A N 1
ATOM 1490 C CA . LEU A 1 190 ? -0.995 -10.565 -29.327 1.00 94.25 190 LEU A CA 1
ATOM 1491 C C . LEU A 1 190 ? 0.053 -11.473 -28.670 1.00 94.25 190 LEU A C 1
ATOM 1493 O O . LEU A 1 190 ? -0.238 -12.097 -27.660 1.00 94.25 190 LEU A O 1
ATOM 1497 N N . ARG A 1 191 ? 1.289 -11.501 -29.185 1.00 92.94 191 ARG A N 1
ATOM 1498 C CA . ARG A 1 191 ? 2.375 -12.294 -28.588 1.00 92.94 191 ARG A CA 1
ATOM 1499 C C . ARG A 1 191 ? 2.723 -11.797 -27.189 1.00 92.94 191 ARG A C 1
ATOM 1501 O O . ARG A 1 191 ? 2.993 -12.623 -26.324 1.00 92.94 191 ARG A O 1
ATOM 1508 N N . HIS A 1 192 ? 2.739 -10.485 -26.967 1.00 93.38 192 HIS A N 1
ATOM 1509 C CA . HIS A 1 192 ? 3.046 -9.919 -25.656 1.00 93.38 192 HIS A CA 1
ATOM 1510 C C . HIS A 1 192 ? 2.021 -10.353 -24.599 1.00 93.38 192 HIS A C 1
ATOM 1512 O O . HIS A 1 192 ? 2.405 -10.935 -23.582 1.00 93.38 192 HIS A O 1
ATOM 1518 N N . PHE A 1 193 ? 0.732 -10.121 -24.865 1.00 90.06 193 PHE A N 1
ATOM 1519 C CA . PHE A 1 193 ? -0.348 -10.480 -23.942 1.00 90.06 193 PHE A CA 1
ATOM 1520 C C . PHE A 1 193 ? -0.468 -11.994 -23.752 1.00 90.06 193 PHE A C 1
ATOM 1522 O O . PHE A 1 193 ? -0.678 -12.449 -22.632 1.00 90.06 193 PHE A O 1
ATOM 1529 N N . ASP A 1 194 ? -0.286 -12.769 -24.824 1.00 86.56 194 ASP A N 1
ATOM 1530 C CA . ASP A 1 194 ? -0.419 -14.222 -24.784 1.00 86.56 194 ASP A CA 1
ATOM 1531 C C . ASP A 1 194 ? 0.790 -14.886 -24.093 1.00 86.56 194 ASP A C 1
ATOM 1533 O O . ASP A 1 194 ? 0.629 -15.772 -23.265 1.00 86.56 194 ASP A O 1
ATOM 1537 N N . ARG A 1 195 ? 2.027 -14.451 -24.353 1.00 87.94 195 ARG A N 1
ATOM 1538 C CA . ARG A 1 195 ? 3.218 -15.239 -23.967 1.00 87.94 195 ARG A CA 1
ATOM 1539 C C . ARG A 1 195 ? 4.109 -14.614 -22.903 1.00 87.94 195 ARG A C 1
ATOM 1541 O O . ARG A 1 195 ? 4.897 -15.330 -22.288 1.00 87.94 195 ARG A O 1
ATOM 1548 N N . TYR A 1 196 ? 4.037 -13.300 -22.701 1.00 91.00 196 TYR A N 1
ATOM 1549 C CA . TYR A 1 196 ? 5.019 -12.584 -21.880 1.00 91.00 196 TYR A CA 1
ATOM 1550 C C . TYR A 1 196 ? 4.416 -11.939 -20.643 1.00 91.00 196 TYR A C 1
ATOM 1552 O O . TYR A 1 196 ? 4.992 -12.091 -19.564 1.00 91.00 196 TYR A O 1
ATOM 1560 N N . LEU A 1 197 ? 3.283 -11.248 -20.792 1.00 91.12 197 LEU A N 1
ATOM 1561 C CA . LEU A 1 197 ? 2.731 -10.383 -19.753 1.00 91.12 197 LEU A CA 1
ATOM 1562 C C . LEU A 1 197 ? 2.541 -11.117 -18.422 1.00 91.12 197 LEU A C 1
ATOM 1564 O O . LEU A 1 197 ? 3.120 -10.716 -17.417 1.00 91.12 197 LEU A O 1
ATOM 1568 N N . LEU A 1 198 ? 1.770 -12.206 -18.417 1.00 90.19 198 LEU A N 1
ATOM 1569 C CA . LEU A 1 198 ? 1.406 -12.907 -17.183 1.00 90.19 198 LEU A CA 1
ATOM 1570 C C . LEU A 1 198 ? 2.620 -13.525 -16.477 1.00 90.19 198 LEU A C 1
ATOM 1572 O O . LEU A 1 198 ? 2.790 -13.341 -15.274 1.00 90.19 198 LEU A O 1
ATOM 1576 N N . ASN A 1 199 ? 3.523 -14.154 -17.233 1.00 90.12 199 ASN A N 1
ATOM 1577 C CA . ASN A 1 199 ? 4.751 -14.741 -16.690 1.00 90.12 199 ASN A CA 1
ATOM 1578 C C . ASN A 1 199 ? 5.653 -13.676 -16.042 1.00 90.12 199 ASN A C 1
ATOM 1580 O O . ASN A 1 199 ? 6.232 -13.900 -14.980 1.00 90.12 199 ASN A O 1
ATOM 1584 N N . HIS A 1 200 ? 5.765 -12.498 -16.661 1.00 92.75 200 HIS A N 1
ATOM 1585 C CA . HIS A 1 200 ? 6.593 -11.411 -16.137 1.00 92.75 200 HIS A CA 1
ATOM 1586 C C . HIS A 1 200 ? 5.921 -10.656 -14.985 1.00 92.75 200 HIS A C 1
ATOM 1588 O O . HIS A 1 200 ? 6.622 -10.214 -14.077 1.00 92.75 200 HIS A O 1
ATOM 1594 N N . LEU A 1 201 ? 4.587 -10.559 -14.967 1.00 90.75 201 LEU A N 1
ATOM 1595 C CA . LEU A 1 201 ? 3.841 -10.056 -13.811 1.00 90.75 201 LEU A CA 1
ATOM 1596 C C . LEU A 1 201 ? 4.014 -10.978 -12.601 1.00 90.75 201 LEU A C 1
ATOM 1598 O O . LEU A 1 201 ? 4.339 -10.491 -11.521 1.00 90.75 201 LEU A O 1
ATOM 1602 N N . ALA A 1 202 ? 3.886 -12.296 -12.789 1.00 90.19 202 ALA A N 1
ATOM 1603 C CA . ALA A 1 202 ? 4.155 -13.282 -11.744 1.00 90.19 202 ALA A CA 1
ATOM 1604 C C . ALA A 1 202 ? 5.599 -13.170 -11.238 1.00 90.19 202 ALA A C 1
ATOM 1606 O O . ALA A 1 202 ? 5.849 -13.144 -10.033 1.00 90.19 202 ALA A O 1
ATOM 1607 N N . HIS A 1 203 ? 6.563 -13.028 -12.152 1.00 92.38 203 HIS A N 1
ATOM 1608 C CA . HIS A 1 203 ? 7.957 -12.826 -11.777 1.00 92.38 203 HIS A CA 1
ATOM 1609 C C . HIS A 1 203 ? 8.169 -11.547 -10.958 1.00 92.38 203 HIS A C 1
ATOM 1611 O O . HIS A 1 203 ? 8.849 -11.595 -9.933 1.00 92.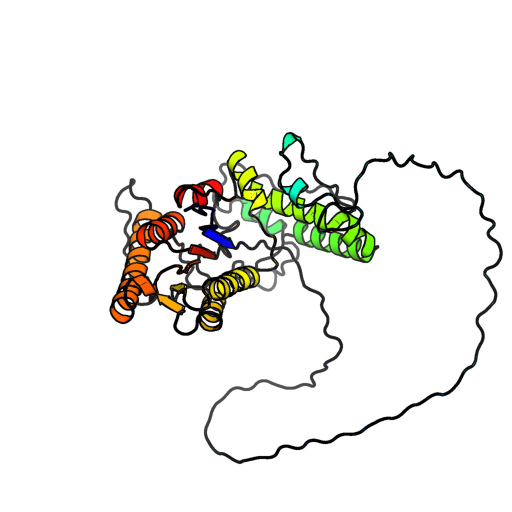38 203 HIS A O 1
ATOM 1617 N N . GLY A 1 204 ? 7.580 -10.426 -11.385 1.00 92.06 204 GLY A N 1
ATOM 1618 C CA . GLY A 1 204 ? 7.649 -9.147 -10.680 1.00 92.06 204 GLY A CA 1
ATOM 1619 C C . GLY A 1 204 ? 7.031 -9.220 -9.285 1.00 92.06 204 GLY A C 1
ATOM 1620 O O . GLY A 1 204 ? 7.659 -8.792 -8.321 1.00 92.06 204 GLY A O 1
ATOM 1621 N N . ALA A 1 205 ? 5.861 -9.849 -9.162 1.00 91.12 205 ALA A N 1
ATOM 1622 C CA . ALA A 1 205 ? 5.199 -10.105 -7.887 1.00 91.12 205 ALA A CA 1
ATOM 1623 C C . ALA A 1 205 ? 6.087 -10.916 -6.930 1.00 91.12 205 ALA A C 1
ATOM 1625 O O . ALA A 1 205 ? 6.284 -10.521 -5.782 1.00 91.12 205 ALA A O 1
ATOM 1626 N N . ARG A 1 206 ? 6.709 -11.999 -7.418 1.00 91.81 206 ARG A N 1
ATOM 1627 C CA . ARG A 1 206 ? 7.658 -12.798 -6.627 1.00 91.81 206 ARG A CA 1
ATOM 1628 C C . ARG A 1 206 ? 8.854 -11.971 -6.167 1.00 91.81 206 ARG A C 1
ATOM 1630 O O . ARG A 1 206 ? 9.185 -11.996 -4.991 1.00 91.81 206 ARG A O 1
ATOM 1637 N N . ARG A 1 207 ? 9.484 -11.212 -7.073 1.00 91.31 207 ARG A N 1
ATOM 1638 C CA . ARG A 1 207 ? 10.627 -10.345 -6.728 1.00 91.31 207 ARG A CA 1
ATOM 1639 C C . ARG A 1 207 ? 10.250 -9.286 -5.699 1.00 91.31 207 ARG A C 1
ATOM 1641 O O . ARG A 1 207 ? 11.064 -8.986 -4.835 1.00 91.31 207 ARG A O 1
ATOM 1648 N N . MET A 1 208 ? 9.036 -8.747 -5.785 1.00 90.69 208 MET A N 1
ATOM 1649 C CA . MET A 1 208 ? 8.536 -7.775 -4.823 1.00 90.69 208 MET A CA 1
ATOM 1650 C C . MET A 1 208 ? 8.386 -8.394 -3.433 1.00 90.69 208 MET A C 1
ATOM 1652 O O . MET A 1 208 ? 8.858 -7.815 -2.462 1.00 90.69 208 MET A O 1
ATOM 1656 N N . VAL A 1 209 ? 7.770 -9.575 -3.335 1.00 90.31 209 VAL A N 1
ATOM 1657 C CA . VAL A 1 209 ? 7.631 -10.278 -2.053 1.00 90.31 209 VAL A CA 1
ATOM 1658 C C . VAL A 1 209 ? 9.000 -10.600 -1.474 1.00 90.31 209 VAL A C 1
ATOM 1660 O O . VAL A 1 209 ? 9.275 -10.202 -0.350 1.00 90.31 209 VAL A O 1
ATOM 1663 N N . ASP A 1 210 ? 9.883 -11.200 -2.271 1.00 88.88 210 ASP A N 1
ATOM 1664 C CA . ASP A 1 210 ? 11.225 -11.585 -1.828 1.00 88.88 210 ASP A CA 1
ATOM 1665 C C . ASP A 1 210 ? 12.047 -10.382 -1.344 1.00 88.88 210 ASP A C 1
ATOM 1667 O O . ASP A 1 210 ? 12.879 -10.516 -0.455 1.00 88.88 210 ASP A O 1
ATOM 1671 N N . PHE A 1 211 ? 11.805 -9.195 -1.905 1.00 88.75 211 PHE A N 1
ATOM 1672 C CA . PHE A 1 211 ? 12.452 -7.958 -1.474 1.00 88.75 211 PHE A CA 1
ATOM 1673 C C . PHE A 1 211 ? 11.974 -7.473 -0.095 1.00 88.75 211 PHE A C 1
ATOM 1675 O O . PHE A 1 211 ? 12.755 -6.885 0.648 1.00 88.75 211 PHE A O 1
ATOM 1682 N N . VAL A 1 212 ? 10.705 -7.703 0.258 1.00 87.50 212 VAL A N 1
ATOM 1683 C CA . VAL A 1 212 ? 10.105 -7.241 1.526 1.00 87.50 212 VAL A CA 1
ATOM 1684 C C . VAL A 1 212 ? 10.038 -8.332 2.594 1.00 87.50 212 VAL A C 1
ATOM 1686 O O . VAL A 1 212 ? 9.403 -8.142 3.630 1.00 87.50 212 VAL A O 1
ATOM 1689 N N . THR A 1 213 ? 10.665 -9.481 2.357 1.00 87.88 213 THR A N 1
ATOM 1690 C CA . THR A 1 213 ? 10.703 -10.621 3.280 1.00 87.88 213 THR A CA 1
ATOM 1691 C C . THR A 1 213 ? 12.135 -11.058 3.520 1.00 87.88 213 THR A C 1
ATOM 1693 O O . THR A 1 213 ? 12.911 -11.163 2.576 1.00 87.88 213 THR A O 1
ATOM 1696 N N . LYS A 1 214 ? 12.483 -11.360 4.773 1.00 82.88 214 LYS A N 1
ATOM 1697 C CA . LYS A 1 214 ? 13.822 -11.865 5.116 1.00 82.88 214 LYS A CA 1
ATOM 1698 C C . LYS A 1 214 ? 13.905 -13.390 5.174 1.00 82.88 214 LYS A C 1
ATOM 1700 O O . LYS A 1 214 ? 14.982 -13.936 4.962 1.00 82.88 214 LYS A O 1
ATOM 1705 N N . ASP A 1 215 ? 12.788 -14.055 5.464 1.00 82.31 215 ASP A N 1
ATOM 1706 C CA . ASP A 1 215 ? 12.696 -15.509 5.610 1.00 82.31 215 ASP A CA 1
ATOM 1707 C C . ASP A 1 215 ? 11.983 -16.144 4.401 1.00 82.31 215 ASP A C 1
ATOM 1709 O O . ASP A 1 215 ? 10.918 -15.684 3.982 1.00 82.31 215 ASP A O 1
ATOM 1713 N N . GLU A 1 216 ? 12.557 -17.212 3.835 1.00 77.81 216 GLU A N 1
ATOM 1714 C CA . GLU A 1 216 ? 12.014 -17.884 2.641 1.00 77.81 216 GLU A CA 1
ATOM 1715 C C . GLU A 1 216 ? 10.666 -18.576 2.914 1.00 77.81 216 GLU A C 1
ATOM 1717 O O . GLU A 1 216 ? 9.815 -18.653 2.024 1.00 77.81 216 GLU A O 1
ATOM 1722 N N . SER A 1 217 ? 10.435 -19.060 4.139 1.00 79.69 217 SER A N 1
ATOM 1723 C CA . SER A 1 217 ? 9.158 -19.675 4.517 1.00 79.69 217 SER A CA 1
ATOM 1724 C C . SER A 1 217 ? 8.024 -18.644 4.532 1.00 79.69 217 SER A C 1
ATOM 1726 O O . SER A 1 217 ? 6.926 -18.922 4.038 1.00 79.69 217 SER A O 1
ATOM 1728 N N . ASP A 1 218 ? 8.313 -17.419 4.984 1.00 81.88 218 ASP A N 1
ATOM 1729 C CA . ASP A 1 218 ? 7.389 -16.289 4.894 1.00 81.88 218 ASP A CA 1
ATOM 1730 C C . ASP A 1 218 ? 7.191 -15.832 3.447 1.00 81.88 218 ASP A C 1
ATOM 1732 O O . ASP A 1 218 ? 6.054 -15.587 3.039 1.00 81.88 218 ASP A O 1
ATOM 1736 N N . ALA A 1 219 ? 8.260 -15.770 2.648 1.00 83.75 219 ALA A N 1
ATOM 1737 C CA . ALA A 1 219 ? 8.179 -15.400 1.236 1.00 83.75 219 ALA A CA 1
ATOM 1738 C C . ALA A 1 219 ? 7.228 -16.327 0.463 1.00 83.75 219 ALA A C 1
ATOM 1740 O O . ALA A 1 219 ? 6.340 -15.855 -0.247 1.00 83.75 219 ALA A O 1
ATOM 1741 N N . SER A 1 220 ? 7.350 -17.645 0.651 1.00 80.56 220 SER A N 1
ATOM 1742 C CA . SER A 1 220 ? 6.468 -18.638 0.022 1.00 80.56 220 SER A CA 1
ATOM 1743 C C . SER A 1 220 ? 4.992 -18.385 0.345 1.00 80.56 220 SER A C 1
ATOM 1745 O O . SER A 1 220 ? 4.156 -18.363 -0.556 1.00 80.56 220 SER A O 1
ATOM 1747 N N . ARG A 1 221 ? 4.675 -18.119 1.618 1.00 81.12 221 ARG A N 1
ATOM 1748 C CA . ARG A 1 221 ? 3.310 -17.820 2.077 1.00 81.12 221 ARG A CA 1
ATOM 1749 C C . ARG A 1 221 ? 2.787 -16.486 1.536 1.00 81.12 221 ARG A C 1
ATOM 1751 O O . ARG A 1 221 ? 1.611 -16.371 1.206 1.00 81.12 221 ARG A O 1
ATOM 1758 N N . LEU A 1 222 ? 3.641 -15.468 1.460 1.00 85.38 222 LEU A N 1
ATOM 1759 C CA . LEU A 1 222 ? 3.250 -14.116 1.055 1.00 85.38 222 LEU A CA 1
ATOM 1760 C C . LEU A 1 222 ? 3.109 -13.950 -0.457 1.00 85.38 222 LEU A C 1
ATOM 1762 O O . LEU A 1 222 ? 2.307 -13.125 -0.893 1.00 85.38 222 LEU A O 1
ATOM 1766 N N . ARG A 1 223 ? 3.818 -14.757 -1.255 1.00 87.12 223 ARG A N 1
ATOM 1767 C CA . ARG A 1 223 ? 3.680 -14.792 -2.719 1.00 87.12 223 ARG A CA 1
ATOM 1768 C C . ARG A 1 223 ? 2.229 -15.047 -3.143 1.00 87.12 223 ARG A C 1
ATOM 1770 O O . ARG A 1 223 ? 1.771 -14.403 -4.075 1.00 87.12 223 ARG A O 1
ATOM 1777 N N . GLU A 1 224 ? 1.476 -15.895 -2.443 1.00 81.69 224 GLU A N 1
ATOM 1778 C CA . GLU A 1 224 ? 0.057 -16.149 -2.761 1.00 81.69 224 GLU A CA 1
ATOM 1779 C C . GLU A 1 224 ? -0.877 -14.988 -2.394 1.00 81.69 224 GLU A C 1
ATOM 1781 O O . GLU A 1 224 ? -1.933 -14.820 -2.998 1.00 81.69 224 GLU A O 1
ATOM 1786 N N . GLY A 1 225 ? -0.493 -14.176 -1.407 1.00 81.56 225 GLY A N 1
ATOM 1787 C CA . GLY A 1 225 ? -1.290 -13.052 -0.917 1.00 81.56 225 GLY A CA 1
ATOM 1788 C C . GLY A 1 225 ? -1.009 -11.724 -1.618 1.00 81.56 225 GLY A C 1
ATOM 1789 O O . GLY A 1 225 ? -1.567 -10.703 -1.212 1.00 81.56 225 GLY A O 1
ATOM 1790 N N . VAL A 1 226 ? -0.127 -11.699 -2.623 1.00 85.94 226 VAL A N 1
ATOM 1791 C CA . VAL A 1 226 ? 0.271 -10.461 -3.301 1.00 85.94 226 VAL A CA 1
ATOM 1792 C C . VAL A 1 226 ? -0.583 -10.207 -4.540 1.00 85.94 226 VAL A C 1
ATOM 1794 O O . VAL A 1 226 ? -0.815 -11.088 -5.365 1.00 85.94 226 VAL A O 1
ATOM 1797 N N . ALA A 1 227 ? -1.000 -8.957 -4.708 1.00 87.06 227 ALA A N 1
ATOM 1798 C CA . ALA A 1 227 ? -1.646 -8.483 -5.920 1.00 87.06 227 ALA A CA 1
ATOM 1799 C C . ALA A 1 227 ? -0.886 -7.273 -6.465 1.00 87.06 227 ALA A C 1
ATOM 1801 O O . ALA A 1 227 ? -0.600 -6.323 -5.736 1.00 87.06 227 ALA A O 1
ATOM 1802 N N . MET A 1 228 ? -0.583 -7.295 -7.763 1.00 86.88 228 MET A N 1
ATOM 1803 C CA . MET A 1 228 ? -0.003 -6.145 -8.454 1.00 86.88 228 MET A CA 1
ATOM 1804 C C . MET A 1 228 ? -1.129 -5.192 -8.856 1.00 86.88 228 MET A C 1
ATOM 1806 O O . MET A 1 228 ? -2.013 -5.554 -9.631 1.00 86.88 228 MET A O 1
ATOM 1810 N N . ILE A 1 229 ? -1.093 -3.971 -8.332 1.00 89.31 229 ILE A N 1
ATOM 1811 C CA . ILE A 1 229 ? -2.100 -2.933 -8.576 1.00 89.31 229 ILE A CA 1
ATOM 1812 C C . ILE A 1 229 ? -1.461 -1.700 -9.215 1.00 89.31 229 ILE A C 1
ATOM 1814 O O . ILE A 1 229 ? -0.255 -1.492 -9.122 1.00 89.31 229 ILE A O 1
ATOM 1818 N N . GLN A 1 230 ? -2.279 -0.865 -9.856 1.00 88.00 230 GLN A N 1
ATOM 1819 C CA . GLN A 1 230 ? -1.785 0.329 -10.548 1.00 88.00 230 GLN A CA 1
ATOM 1820 C C . GLN A 1 230 ? -1.296 1.423 -9.594 1.00 88.00 230 GLN A C 1
ATOM 1822 O O . GLN A 1 230 ? -0.309 2.084 -9.889 1.00 88.00 230 GLN A O 1
ATOM 1827 N N . CYS A 1 231 ? -1.998 1.650 -8.482 1.00 88.94 231 CYS A N 1
ATOM 1828 C CA . CYS A 1 231 ? -1.653 2.665 -7.489 1.00 88.94 231 CYS A CA 1
ATOM 1829 C C . CYS A 1 231 ? -2.322 2.364 -6.141 1.00 88.94 231 CYS A C 1
ATOM 1831 O O . CYS A 1 231 ? -3.331 1.651 -6.096 1.00 88.94 231 CYS A O 1
ATOM 1833 N N . VAL A 1 232 ? -1.803 2.952 -5.055 1.00 91.44 232 VAL A N 1
ATOM 1834 C CA . VAL A 1 232 ? -2.349 2.764 -3.696 1.00 91.44 232 VAL A CA 1
ATOM 1835 C C . VAL A 1 232 ? -3.823 3.142 -3.618 1.00 91.44 232 VAL A C 1
ATOM 1837 O O . VAL A 1 232 ? -4.624 2.382 -3.082 1.00 91.44 232 VAL A O 1
ATOM 1840 N N . THR A 1 233 ? -4.212 4.267 -4.225 1.00 93.94 233 THR A N 1
ATOM 1841 C CA . THR A 1 233 ? -5.607 4.722 -4.247 1.00 93.94 233 THR A CA 1
ATOM 1842 C C . THR A 1 233 ? -6.545 3.676 -4.851 1.00 93.94 233 THR A C 1
ATOM 1844 O O . THR A 1 233 ? -7.614 3.443 -4.298 1.00 93.94 233 THR A O 1
ATOM 1847 N N . GLY A 1 234 ? -6.153 3.009 -5.944 1.00 94.75 234 GLY A N 1
ATOM 1848 C CA . GLY A 1 234 ? -6.943 1.925 -6.536 1.00 94.75 234 GLY A CA 1
ATOM 1849 C C . GLY A 1 234 ? -7.057 0.708 -5.613 1.00 94.75 234 GLY A C 1
ATOM 1850 O O . GLY A 1 234 ? -8.141 0.143 -5.475 1.00 94.75 234 GLY A O 1
ATOM 1851 N N . GLY A 1 235 ? -5.962 0.351 -4.933 1.00 93.88 235 GLY A N 1
ATOM 1852 C CA . GLY A 1 235 ? -5.942 -0.718 -3.931 1.00 93.88 235 GLY A CA 1
ATOM 1853 C C . GLY A 1 235 ? -6.873 -0.428 -2.756 1.00 93.88 235 GLY A C 1
ATOM 1854 O O . GLY A 1 235 ? -7.797 -1.195 -2.499 1.00 93.88 235 GLY A O 1
ATOM 1855 N N . LEU A 1 236 ? -6.702 0.715 -2.091 1.00 95.75 236 LEU A N 1
ATOM 1856 C CA . LEU A 1 236 ? -7.557 1.122 -0.973 1.00 95.75 236 LEU A CA 1
ATOM 1857 C C . LEU A 1 236 ? -9.025 1.265 -1.388 1.00 95.75 236 LEU A C 1
ATOM 1859 O O . LEU A 1 236 ? -9.908 0.860 -0.636 1.00 95.75 236 LEU A O 1
ATOM 1863 N N . ASN A 1 237 ? -9.309 1.758 -2.598 1.00 96.38 237 ASN A N 1
ATOM 1864 C CA . ASN A 1 237 ? -10.677 1.835 -3.109 1.00 96.38 237 ASN A CA 1
ATOM 1865 C C . ASN A 1 237 ? -11.344 0.456 -3.185 1.00 96.38 237 ASN A C 1
ATOM 1867 O O . ASN A 1 237 ? -12.478 0.287 -2.726 1.00 96.38 237 ASN A O 1
ATOM 1871 N N . ALA A 1 238 ? -10.624 -0.537 -3.718 1.00 95.81 238 ALA A N 1
ATOM 1872 C CA . ALA A 1 238 ? -11.113 -1.906 -3.813 1.00 95.81 238 ALA A CA 1
ATOM 1873 C C . ALA A 1 238 ? -11.401 -2.503 -2.426 1.00 95.81 238 ALA A C 1
ATOM 1875 O O . ALA A 1 238 ? -12.433 -3.151 -2.240 1.00 95.81 238 ALA A O 1
ATOM 1876 N N . VAL A 1 239 ? -10.526 -2.234 -1.455 1.00 95.88 239 VAL A N 1
ATOM 1877 C CA . VAL A 1 239 ? -10.598 -2.770 -0.090 1.00 95.88 239 VAL A CA 1
ATOM 1878 C C . VAL A 1 239 ? -11.714 -2.126 0.720 1.00 95.88 239 VAL A C 1
ATOM 1880 O O . VAL A 1 239 ? -12.586 -2.835 1.220 1.00 95.88 239 VAL A O 1
ATOM 1883 N N . ILE A 1 240 ? -11.739 -0.795 0.798 1.00 96.62 240 ILE A N 1
ATOM 1884 C CA . ILE A 1 240 ? -12.746 -0.038 1.553 1.00 96.62 240 ILE A CA 1
ATOM 1885 C C . ILE A 1 240 ? -14.135 -0.280 0.947 1.00 96.62 240 ILE A C 1
ATOM 1887 O O . ILE A 1 240 ? -15.090 -0.606 1.651 1.00 96.62 240 ILE A O 1
ATOM 1891 N N . GLY A 1 241 ? -14.253 -0.210 -0.384 1.00 97.00 241 GLY A N 1
ATOM 1892 C CA . GLY A 1 241 ? -15.510 -0.510 -1.067 1.00 97.00 241 GLY A CA 1
ATOM 1893 C C . GLY A 1 241 ? -15.933 -1.976 -0.917 1.00 97.00 241 GLY A C 1
ATOM 1894 O O . GLY A 1 241 ? -17.125 -2.270 -0.809 1.00 97.00 241 GLY A O 1
ATOM 1895 N N . GLY A 1 242 ? -14.976 -2.908 -0.905 1.00 96.69 242 GLY A N 1
ATOM 1896 C CA . GLY A 1 242 ? -15.214 -4.328 -0.646 1.00 96.69 242 GLY A CA 1
ATOM 1897 C C . GLY A 1 242 ? -15.764 -4.574 0.754 1.00 96.69 242 GLY A C 1
ATOM 1898 O O . GLY A 1 242 ? -16.788 -5.239 0.900 1.00 96.69 242 GLY A O 1
ATOM 1899 N N . HIS A 1 243 ? -15.150 -3.963 1.762 1.00 96.94 243 HIS A N 1
ATOM 1900 C CA . HIS A 1 243 ? -15.588 -4.026 3.150 1.00 96.94 243 HIS A CA 1
ATOM 1901 C C . HIS A 1 243 ? -17.024 -3.518 3.337 1.00 96.94 243 HIS A C 1
ATOM 1903 O O . HIS A 1 243 ? -17.850 -4.214 3.934 1.00 96.94 243 HIS A O 1
ATOM 1909 N N . ALA A 1 244 ? -17.371 -2.370 2.746 1.00 96.25 244 ALA A N 1
ATOM 1910 C CA . ALA A 1 244 ? -18.740 -1.855 2.767 1.00 96.25 244 ALA A CA 1
ATOM 1911 C C . ALA A 1 244 ? -19.751 -2.856 2.177 1.00 96.25 244 ALA A C 1
ATOM 1913 O O . ALA A 1 244 ? -20.825 -3.070 2.741 1.00 96.25 244 ALA A O 1
ATOM 1914 N N . ARG A 1 245 ? -19.410 -3.528 1.067 1.00 96.31 245 ARG A N 1
ATOM 1915 C CA . ARG A 1 245 ? -20.279 -4.554 0.460 1.00 96.31 245 ARG A CA 1
ATOM 1916 C C . ARG A 1 245 ? -20.412 -5.792 1.346 1.00 96.31 245 ARG A C 1
ATOM 1918 O O . ARG A 1 245 ? -21.532 -6.247 1.579 1.00 96.31 245 ARG A O 1
ATOM 1925 N N . CYS A 1 246 ? -19.303 -6.312 1.869 1.00 95.06 246 CYS A N 1
ATOM 1926 C CA . CYS A 1 246 ? -19.287 -7.511 2.711 1.00 95.06 246 CYS A CA 1
ATOM 1927 C C . CYS A 1 246 ? -20.068 -7.318 4.017 1.00 95.06 246 CYS A C 1
ATOM 1929 O O . CYS A 1 246 ? -20.785 -8.216 4.455 1.00 95.06 246 CYS A O 1
ATOM 1931 N N . THR A 1 247 ? -20.001 -6.122 4.601 1.00 93.75 247 THR A N 1
ATOM 1932 C CA . THR A 1 247 ? -20.726 -5.779 5.833 1.00 93.75 247 THR A CA 1
ATOM 1933 C C . THR A 1 247 ? -22.150 -5.272 5.576 1.00 93.75 247 THR A C 1
ATOM 1935 O O . THR A 1 247 ? -22.870 -4.937 6.519 1.00 93.75 247 THR A O 1
ATOM 1938 N N . ARG A 1 248 ? -22.595 -5.236 4.308 1.00 91.88 248 ARG A N 1
ATOM 1939 C CA . ARG A 1 248 ? -23.887 -4.668 3.876 1.00 91.88 248 ARG A CA 1
ATOM 1940 C C . ARG A 1 248 ? -24.088 -3.228 4.369 1.00 91.88 248 ARG A C 1
ATOM 1942 O O . ARG A 1 248 ? -25.186 -2.847 4.763 1.00 91.88 248 ARG A O 1
ATOM 1949 N N . GLY A 1 249 ? -23.003 -2.458 4.402 1.00 85.75 249 GLY A N 1
ATOM 1950 C CA . GLY A 1 249 ? -22.968 -1.077 4.873 1.00 85.75 249 GLY A CA 1
ATOM 1951 C C . GLY A 1 249 ? -23.101 -0.907 6.387 1.00 85.75 249 GLY A C 1
ATOM 1952 O O . GLY A 1 249 ? -23.189 0.230 6.836 1.00 85.75 249 GLY A O 1
ATOM 1953 N N . ARG A 1 250 ? -23.132 -1.992 7.178 1.00 89.38 250 ARG A N 1
ATOM 1954 C CA . ARG A 1 250 ? -23.257 -1.923 8.646 1.00 89.38 250 ARG A CA 1
ATOM 1955 C C . ARG A 1 250 ? -21.919 -1.778 9.363 1.00 89.38 250 ARG A C 1
ATOM 1957 O O . ARG A 1 250 ? -21.890 -1.164 10.419 1.00 89.38 250 ARG A O 1
ATOM 1964 N N . GLY A 1 251 ? -20.843 -2.327 8.799 1.00 94.00 251 GLY A N 1
ATOM 1965 C CA . GLY A 1 251 ? -19.517 -2.248 9.406 1.00 94.00 251 GLY A CA 1
ATOM 1966 C C . GLY A 1 251 ? -19.006 -0.813 9.395 1.00 94.00 251 GLY A C 1
ATOM 1967 O O . GLY A 1 251 ? -19.214 -0.086 8.414 1.00 94.00 251 GLY A O 1
ATOM 1968 N N . LYS A 1 252 ? -18.339 -0.406 10.474 1.00 97.69 252 LYS A N 1
ATOM 1969 C CA . LYS A 1 252 ? -17.718 0.916 10.572 1.00 97.69 252 LYS A CA 1
ATOM 1970 C C . LYS A 1 252 ? -16.304 0.886 10.006 1.00 97.69 252 LYS A C 1
ATOM 1972 O O . LYS A 1 252 ? -15.662 -0.162 9.969 1.00 97.69 252 LYS A O 1
ATOM 1977 N N . VAL A 1 253 ? -15.835 2.030 9.525 1.00 98.25 253 VAL A N 1
ATOM 1978 C CA . VAL A 1 253 ? -14.445 2.216 9.103 1.00 98.25 253 VAL A CA 1
ATOM 1979 C C . VAL A 1 253 ? -13.837 3.356 9.902 1.00 98.25 253 VAL A C 1
ATOM 1981 O O . VAL A 1 253 ? -14.298 4.490 9.819 1.00 98.25 253 VAL A O 1
ATOM 1984 N N . PHE A 1 254 ? -12.822 3.036 10.690 1.00 98.50 254 PHE A N 1
ATOM 1985 C CA . PHE A 1 254 ? -12.076 3.971 11.516 1.00 98.50 254 PHE A CA 1
ATOM 1986 C C . PHE A 1 254 ? -10.833 4.428 10.757 1.00 98.50 254 PHE A C 1
ATOM 1988 O O . PHE A 1 254 ? -10.142 3.615 10.138 1.00 98.50 254 PHE A O 1
ATOM 1995 N N . TYR A 1 255 ? -10.560 5.727 10.774 1.00 98.19 255 TYR A N 1
ATOM 1996 C CA . TYR A 1 255 ? -9.369 6.315 10.167 1.00 98.19 255 TYR A CA 1
ATOM 1997 C C . TYR A 1 255 ? -8.976 7.587 10.916 1.00 98.19 255 TYR A C 1
ATOM 1999 O O . TYR A 1 255 ? -9.838 8.310 11.410 1.00 98.19 255 TYR A O 1
ATOM 2007 N N . TYR A 1 256 ? -7.682 7.877 10.976 1.00 98.06 256 TYR A N 1
ATOM 2008 C CA . TYR A 1 256 ? -7.165 9.092 11.604 1.00 98.06 256 TYR A CA 1
ATOM 2009 C C . TYR A 1 256 ? -7.363 10.303 10.676 1.00 98.06 256 TYR A C 1
ATOM 2011 O O . TYR A 1 256 ? -7.261 10.183 9.455 1.00 98.06 256 TYR A O 1
ATOM 2019 N N . ASP A 1 257 ? -7.661 11.482 11.219 1.00 97.19 257 ASP A N 1
ATOM 2020 C CA . ASP A 1 257 ? -7.837 12.723 10.442 1.00 97.19 257 ASP A CA 1
ATOM 2021 C C . ASP A 1 257 ? -6.586 13.130 9.635 1.00 97.19 257 ASP A C 1
ATOM 2023 O O . ASP A 1 257 ? -6.713 13.688 8.537 1.00 97.19 257 ASP A O 1
ATOM 2027 N N . ILE A 1 258 ? -5.398 12.748 10.109 1.00 96.19 258 ILE A N 1
ATOM 2028 C CA . ILE A 1 258 ? -4.104 12.885 9.422 1.00 96.19 258 ILE A CA 1
ATOM 2029 C C . ILE A 1 258 ? -3.884 11.890 8.267 1.00 96.19 258 ILE A C 1
ATOM 2031 O O . ILE A 1 258 ? -2.879 11.997 7.559 1.00 96.19 258 ILE A O 1
ATOM 2035 N N . ALA A 1 259 ? -4.804 10.945 8.047 1.00 95.56 259 ALA A N 1
ATOM 2036 C CA . ALA A 1 259 ? -4.737 9.995 6.939 1.00 95.56 259 ALA A CA 1
ATOM 2037 C C . ALA A 1 259 ? -4.816 10.690 5.572 1.00 95.56 259 ALA A C 1
ATOM 2039 O O . ALA A 1 259 ? -5.349 11.803 5.421 1.00 95.56 259 ALA A O 1
ATOM 2040 N N . TYR A 1 260 ? -4.339 9.999 4.535 1.00 94.94 260 TYR A N 1
ATOM 2041 C CA . TYR A 1 260 ? -4.347 10.542 3.183 1.00 94.94 260 TYR A CA 1
ATOM 2042 C C . TYR A 1 260 ? -5.754 10.941 2.696 1.00 94.94 260 TYR A C 1
ATOM 2044 O O . TYR A 1 260 ? -6.764 10.264 2.911 1.00 94.94 260 TYR A O 1
ATOM 2052 N N . GLY A 1 261 ? -5.830 12.069 1.982 1.00 95.12 261 GLY A N 1
ATOM 2053 C CA . GLY A 1 261 ? -7.100 12.684 1.588 1.00 95.12 261 GLY A CA 1
ATOM 2054 C C . GLY A 1 261 ? -8.002 11.786 0.737 1.00 95.12 261 GLY A C 1
ATOM 2055 O O . GLY A 1 261 ? -9.226 11.871 0.856 1.00 95.12 261 GLY A O 1
ATOM 2056 N N . SER A 1 262 ? -7.440 10.904 -0.102 1.00 94.94 262 SER A N 1
ATOM 2057 C CA . SER A 1 262 ? -8.271 9.958 -0.857 1.00 94.94 262 SER A CA 1
ATOM 2058 C C . SER A 1 262 ? -8.926 8.923 0.051 1.00 94.94 262 SER A C 1
ATOM 2060 O O . SER A 1 262 ? -10.084 8.585 -0.174 1.00 94.94 262 SER A O 1
ATOM 2062 N N . SER A 1 263 ? -8.216 8.442 1.075 1.00 94.94 263 SER A N 1
ATOM 2063 C CA . SER A 1 263 ? -8.709 7.440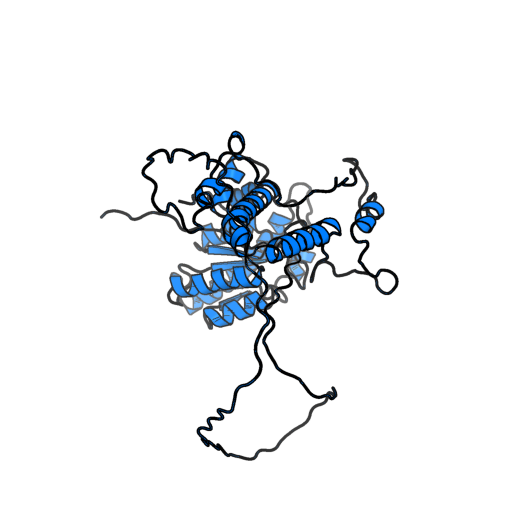 2.026 1.00 94.94 263 SER A CA 1
ATOM 2064 C C . SER A 1 263 ? -9.935 7.967 2.764 1.00 94.94 263 SER A C 1
ATOM 2066 O O . SER A 1 263 ? -10.985 7.328 2.737 1.00 94.94 263 SER A O 1
ATOM 2068 N N . LYS A 1 264 ? -9.866 9.212 3.252 1.00 96.12 264 LYS A N 1
ATOM 2069 C CA . LYS A 1 264 ? -10.995 9.914 3.888 1.00 96.12 264 LYS A CA 1
ATOM 2070 C C . LYS A 1 264 ? -12.227 9.995 2.979 1.00 96.12 264 LYS A C 1
ATOM 2072 O O . LYS A 1 264 ? -13.323 9.607 3.376 1.00 96.12 264 LYS A O 1
ATOM 2077 N N . LYS A 1 265 ? -12.042 10.411 1.719 1.00 97.06 265 LYS A N 1
ATOM 2078 C CA . LYS A 1 265 ? -13.133 10.485 0.727 1.00 97.06 265 LYS A CA 1
ATOM 2079 C C . LYS A 1 265 ? -13.734 9.117 0.403 1.00 97.06 265 LYS A C 1
ATOM 2081 O O . LYS A 1 265 ? -14.932 9.020 0.151 1.00 97.06 265 LYS A O 1
ATOM 2086 N N . MET A 1 266 ? -12.921 8.062 0.373 1.00 97.56 266 MET A N 1
ATOM 2087 C CA . MET A 1 266 ? -13.399 6.697 0.137 1.00 97.56 266 MET A CA 1
ATOM 2088 C C . MET A 1 266 ? -14.223 6.183 1.320 1.00 97.56 266 MET A C 1
ATOM 2090 O O . MET A 1 266 ? -15.294 5.617 1.098 1.00 97.56 266 MET A O 1
ATOM 2094 N N . CYS A 1 267 ? -13.783 6.438 2.554 1.00 97.31 267 CYS A N 1
ATOM 2095 C CA . CYS A 1 267 ? -14.557 6.138 3.758 1.00 97.31 267 CYS A CA 1
ATOM 2096 C C . CYS A 1 267 ? -15.913 6.847 3.741 1.00 97.31 267 CYS A C 1
ATOM 2098 O O . CYS A 1 267 ? -16.946 6.192 3.859 1.00 97.31 267 CYS A O 1
ATOM 2100 N N . GLU A 1 268 ? -15.933 8.157 3.490 1.00 95.88 268 GLU A N 1
ATOM 2101 C CA . GLU A 1 268 ? -17.175 8.930 3.381 1.00 95.88 268 GLU A CA 1
ATOM 2102 C C . GLU A 1 268 ? -18.084 8.384 2.269 1.00 95.88 268 GLU A C 1
ATOM 2104 O O . GLU A 1 268 ? -19.277 8.163 2.475 1.00 95.88 268 GLU A O 1
ATOM 2109 N N . LYS A 1 269 ? -17.523 8.089 1.091 1.00 97.00 269 LYS A N 1
ATOM 2110 C CA . LYS A 1 269 ? -18.295 7.606 -0.058 1.00 97.00 269 LYS A CA 1
ATOM 2111 C C . LYS A 1 269 ? -18.947 6.243 0.178 1.00 97.00 269 LYS A C 1
ATOM 2113 O O . LYS A 1 269 ? -20.079 6.045 -0.264 1.00 97.00 269 LYS A O 1
ATOM 2118 N N . TYR A 1 270 ? -18.227 5.294 0.777 1.00 97.69 270 TYR A N 1
ATOM 2119 C CA . TYR A 1 270 ? -18.690 3.908 0.911 1.00 97.69 270 TYR A CA 1
ATOM 2120 C C . TYR A 1 270 ? -19.382 3.615 2.242 1.00 97.69 270 TYR A C 1
ATOM 2122 O O . TYR A 1 270 ? -20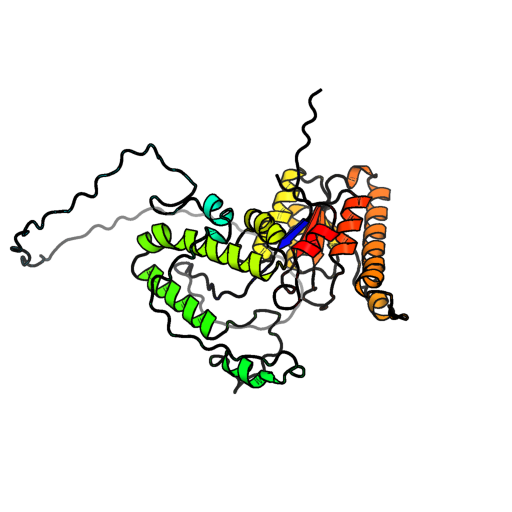.279 2.775 2.273 1.00 97.69 270 TYR A O 1
ATOM 2130 N N . HIS A 1 271 ? -18.989 4.297 3.318 1.00 97.25 271 HIS A N 1
ATOM 2131 C CA . HIS A 1 271 ? -19.527 4.079 4.659 1.00 97.25 271 HIS A CA 1
ATOM 2132 C C . HIS A 1 271 ? -20.413 5.231 5.155 1.00 97.25 271 HIS A C 1
ATOM 2134 O O . HIS A 1 271 ? -21.239 5.008 6.040 1.00 97.25 271 HIS A O 1
ATOM 2140 N N . GLY A 1 272 ? -20.325 6.437 4.581 1.00 95.75 272 GLY A N 1
ATOM 2141 C CA . GLY A 1 272 ? -21.134 7.587 4.998 1.00 95.75 272 GLY A CA 1
ATOM 2142 C C . GLY A 1 272 ? -20.998 7.840 6.499 1.00 95.75 272 GLY A C 1
ATOM 2143 O O . GLY A 1 272 ? -19.889 7.965 7.008 1.00 95.75 272 GLY A O 1
ATOM 2144 N N . ARG A 1 273 ? -22.123 7.812 7.226 1.00 93.81 273 ARG A N 1
ATOM 2145 C CA . ARG A 1 273 ? -22.157 7.943 8.697 1.00 93.81 273 ARG A CA 1
ATOM 2146 C C . ARG A 1 273 ? -21.380 6.862 9.465 1.00 93.81 273 ARG A C 1
ATOM 2148 O O . ARG A 1 273 ? -21.116 7.037 10.643 1.00 93.81 273 ARG A O 1
ATOM 2155 N N . ASN A 1 274 ? -21.058 5.738 8.821 1.00 96.62 274 ASN A N 1
ATOM 2156 C CA . ASN A 1 274 ? -20.260 4.662 9.410 1.00 96.62 274 ASN A CA 1
ATOM 2157 C C . ASN A 1 274 ? -18.750 4.853 9.178 1.00 96.62 274 ASN A C 1
ATOM 2159 O O . ASN A 1 274 ? -17.964 4.001 9.587 1.00 96.62 274 ASN A O 1
ATOM 2163 N N . GLY A 1 275 ? -18.334 5.936 8.513 1.00 97.44 275 GLY A N 1
ATOM 2164 C CA . GLY A 1 275 ? -16.951 6.398 8.528 1.00 97.44 275 GLY A CA 1
ATOM 2165 C C . GLY A 1 275 ? -16.688 7.197 9.800 1.00 97.44 275 GLY A C 1
ATOM 2166 O O . GLY A 1 275 ? -17.284 8.252 9.993 1.00 97.44 275 GLY A O 1
ATOM 2167 N N . VAL A 1 276 ? -15.811 6.689 10.660 1.00 97.75 276 VAL A N 1
ATOM 2168 C CA . VAL A 1 276 ? -15.471 7.292 11.950 1.00 97.75 276 VAL A CA 1
ATOM 2169 C C . V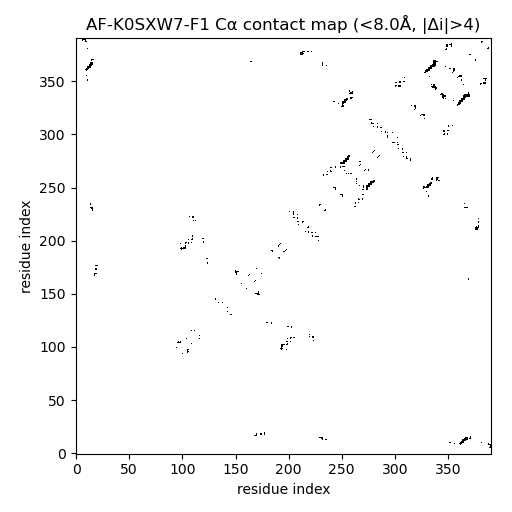AL A 1 276 ? -14.085 7.914 11.845 1.00 97.75 276 VAL A C 1
ATOM 2171 O O . VAL A 1 276 ? -13.075 7.214 11.764 1.00 97.75 276 VAL A O 1
ATOM 2174 N N . CYS A 1 277 ? -14.051 9.244 11.820 1.00 97.88 277 CYS A N 1
ATOM 2175 C CA . CYS A 1 277 ? -12.815 10.012 11.830 1.00 97.88 277 CYS A CA 1
ATOM 2176 C C . CYS A 1 277 ? -12.300 10.126 13.268 1.00 97.88 277 CYS A C 1
ATOM 2178 O O . CYS A 1 277 ? -13.011 10.635 14.132 1.00 97.88 277 CYS A O 1
ATOM 2180 N N . ILE A 1 278 ? -11.075 9.670 13.514 1.00 98.38 278 ILE A N 1
ATOM 2181 C CA . ILE A 1 278 ? -10.380 9.815 14.793 1.00 98.38 278 ILE A CA 1
ATOM 2182 C C . ILE A 1 278 ? -9.677 11.184 14.774 1.00 98.38 278 ILE A C 1
ATOM 2184 O O . ILE A 1 278 ? -8.813 11.379 13.910 1.00 98.38 278 ILE A O 1
ATOM 2188 N N . PRO A 1 279 ? -10.049 12.133 15.656 1.00 97.06 279 PRO A N 1
ATOM 2189 C CA . PRO A 1 279 ? -9.469 13.476 15.687 1.00 97.06 279 PRO A CA 1
ATOM 2190 C C . PRO A 1 279 ? -8.071 13.423 16.314 1.00 97.06 279 PRO A C 1
ATOM 2192 O O . PRO A 1 279 ? -7.912 13.538 17.522 1.00 97.06 279 PRO A O 1
ATOM 2195 N N . PHE A 1 280 ? -7.043 13.157 15.514 1.00 96.94 280 PHE A N 1
ATOM 2196 C CA . PHE A 1 280 ? -5.685 12.930 16.000 1.00 96.94 280 PHE A CA 1
ATOM 2197 C C . PHE A 1 280 ? -4.812 14.177 15.906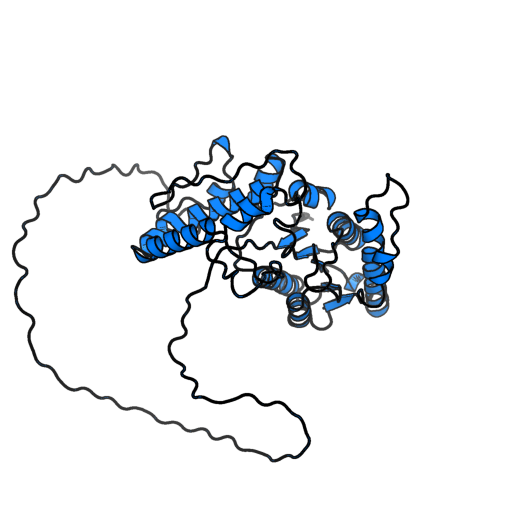 1.00 96.94 280 PHE A C 1
ATOM 2199 O O . PHE A 1 280 ? -3.981 14.407 16.786 1.00 96.94 280 PHE A O 1
ATOM 2206 N N . GLU A 1 281 ? -4.976 14.974 14.849 1.00 94.94 281 GLU A N 1
ATOM 2207 C CA . GLU A 1 281 ? -4.120 16.124 14.558 1.00 94.94 281 GLU A CA 1
ATOM 2208 C C . GLU A 1 281 ? -4.134 17.158 15.686 1.00 94.94 281 GLU A C 1
ATOM 2210 O O . GLU A 1 281 ? -3.075 17.584 16.149 1.00 94.94 281 GLU A O 1
ATOM 2215 N N . GLU A 1 282 ? -5.323 17.538 16.148 1.00 93.81 282 GLU A N 1
ATOM 2216 C CA . GLU A 1 282 ? -5.474 18.542 17.203 1.00 93.81 282 GLU A CA 1
ATOM 2217 C C . GLU A 1 282 ? -5.217 17.935 18.593 1.00 93.81 282 GLU A C 1
ATOM 2219 O O . GLU A 1 282 ? -4.407 18.459 19.366 1.00 93.81 282 GLU A O 1
ATOM 2224 N N . ASP A 1 283 ? -5.831 16.786 18.885 1.00 95.44 283 ASP A N 1
ATOM 2225 C CA . ASP A 1 283 ? -5.923 16.265 20.254 1.00 95.44 283 ASP A CA 1
ATOM 2226 C C . ASP A 1 283 ? -4.718 15.409 20.685 1.00 95.44 283 ASP A C 1
ATOM 2228 O O . ASP A 1 283 ? -4.402 15.342 21.875 1.00 95.44 283 ASP A O 1
ATOM 2232 N N . TYR A 1 284 ? -4.009 14.764 19.749 1.00 95.31 284 TYR A N 1
ATOM 2233 C CA . TYR A 1 284 ? -3.008 13.737 20.081 1.00 95.31 284 TYR A CA 1
ATOM 2234 C C . TYR A 1 284 ? -1.629 13.968 19.452 1.00 95.31 284 TYR A C 1
ATOM 2236 O O . TYR A 1 284 ? -0.619 13.590 20.048 1.00 95.31 284 TYR A O 1
ATOM 2244 N N . LEU A 1 285 ? -1.535 14.629 18.294 1.00 92.62 285 LEU A N 1
ATOM 2245 C CA . LEU A 1 285 ? -0.275 14.770 17.549 1.00 92.62 285 LEU A CA 1
ATOM 2246 C C . LEU A 1 285 ? 0.841 15.452 18.354 1.00 92.62 285 LEU A C 1
ATOM 2248 O O . LEU A 1 285 ? 2.013 15.095 18.227 1.00 92.62 285 LEU A O 1
ATOM 2252 N N . HIS A 1 286 ? 0.501 16.431 19.194 1.00 91.06 286 HIS A N 1
ATOM 2253 C CA . HIS A 1 286 ? 1.481 17.117 20.036 1.00 91.06 286 HIS A CA 1
ATOM 2254 C C . HIS A 1 286 ? 2.139 16.169 21.054 1.00 91.06 286 HIS A C 1
ATOM 2256 O O . HIS A 1 286 ? 3.335 16.292 21.312 1.00 91.06 286 HIS A O 1
ATOM 2262 N N . ARG A 1 287 ? 1.413 15.154 21.537 1.00 90.50 287 ARG A N 1
ATOM 2263 C CA . ARG A 1 287 ? 1.905 14.176 22.520 1.00 90.50 287 ARG A CA 1
ATOM 2264 C C . ARG A 1 287 ? 3.004 13.280 21.955 1.00 90.50 287 ARG A C 1
ATOM 2266 O O . ARG A 1 287 ? 3.898 12.871 22.694 1.00 90.50 287 ARG A O 1
ATOM 2273 N N . LEU A 1 288 ? 3.006 13.040 20.639 1.00 87.56 288 LEU A N 1
ATOM 2274 C CA . LEU A 1 288 ? 4.108 12.336 19.971 1.00 87.56 288 LEU A CA 1
ATOM 2275 C C . LEU A 1 288 ? 5.435 13.107 20.075 1.00 87.56 288 LEU A C 1
ATOM 2277 O O . LEU A 1 288 ? 6.497 12.492 20.092 1.00 87.56 288 LEU A O 1
ATOM 2281 N N . LYS A 1 289 ? 5.400 14.446 20.179 1.00 77.94 289 LYS A N 1
ATOM 2282 C CA . LYS A 1 289 ? 6.606 15.276 20.369 1.00 77.94 289 LYS A CA 1
ATOM 2283 C C . LYS A 1 289 ? 7.116 15.234 21.806 1.00 77.94 289 LYS A C 1
ATOM 2285 O O . LYS A 1 289 ? 8.322 15.309 22.031 1.00 77.94 289 LYS A O 1
ATOM 2290 N N . ASP A 1 290 ? 6.198 15.110 22.758 1.00 73.94 290 ASP A N 1
ATOM 2291 C CA . ASP A 1 290 ? 6.504 15.055 24.190 1.00 73.94 290 ASP A CA 1
ATOM 2292 C C . ASP A 1 290 ? 6.941 13.657 24.645 1.00 73.94 290 ASP A C 1
ATOM 2294 O O . ASP A 1 290 ? 7.451 13.483 25.755 1.00 73.94 290 ASP A O 1
ATOM 2298 N N . THR A 1 291 ? 6.789 12.668 23.763 1.00 69.00 291 THR A N 1
ATOM 2299 C CA . THR A 1 291 ? 7.233 11.292 23.956 1.00 69.00 291 THR A CA 1
ATOM 2300 C C . THR A 1 291 ? 8.762 11.242 24.020 1.00 69.00 291 THR A C 1
ATOM 2302 O O . THR A 1 291 ? 9.461 11.145 23.012 1.00 69.00 291 THR A O 1
ATOM 2305 N N . LYS A 1 292 ? 9.312 11.340 25.233 1.00 62.72 292 LYS A N 1
ATOM 2306 C CA . LYS A 1 292 ? 10.743 11.158 25.491 1.00 62.72 292 LYS A CA 1
ATOM 2307 C C . LYS A 1 292 ? 11.021 9.679 25.716 1.00 62.72 292 LYS A C 1
ATOM 2309 O O . LYS A 1 292 ? 10.610 9.125 26.730 1.00 62.72 292 LYS A O 1
ATOM 2314 N N . VAL A 1 293 ? 11.794 9.064 24.825 1.00 63.41 293 VAL A N 1
ATOM 2315 C CA . VAL A 1 293 ? 12.418 7.762 25.092 1.00 63.41 293 VAL A CA 1
ATOM 2316 C C . VAL A 1 293 ? 13.513 7.995 26.139 1.00 63.41 293 VAL A C 1
ATOM 2318 O O . VAL A 1 293 ? 14.639 8.365 25.815 1.00 63.41 293 VAL A O 1
ATOM 2321 N N . SER A 1 294 ? 13.153 7.915 27.422 1.00 55.12 294 SER A N 1
ATOM 2322 C CA . SER A 1 294 ? 14.050 8.266 28.534 1.00 55.12 294 SER A CA 1
ATOM 2323 C C . SER A 1 294 ? 14.994 7.133 28.944 1.00 55.12 294 SER A C 1
ATOM 2325 O O . SER A 1 294 ? 15.881 7.353 29.765 1.00 55.12 294 SER A O 1
ATOM 2327 N N . SER A 1 295 ? 14.811 5.928 28.400 1.00 58.19 295 SER A N 1
ATOM 2328 C CA . SER A 1 295 ? 15.632 4.747 28.686 1.00 58.19 295 SER A CA 1
ATOM 2329 C C . SER A 1 295 ? 16.000 4.031 27.393 1.00 58.19 295 SER A C 1
ATOM 2331 O O . SER A 1 295 ? 15.176 3.979 26.483 1.00 58.19 295 SER A O 1
ATOM 2333 N N . SER A 1 296 ? 17.191 3.432 27.339 1.00 58.53 296 SER A N 1
ATOM 2334 C CA . SER A 1 296 ? 17.674 2.614 26.214 1.00 58.53 296 SER A CA 1
ATOM 2335 C C . SER A 1 296 ? 16.798 1.400 25.884 1.00 58.53 296 SER A C 1
ATOM 2337 O O . SER A 1 296 ? 17.006 0.783 24.843 1.00 58.53 296 SER A O 1
ATOM 2339 N N . ASP A 1 297 ? 15.853 1.063 26.764 1.00 58.06 297 ASP A N 1
ATOM 2340 C CA . ASP A 1 297 ? 15.112 -0.198 26.740 1.00 58.06 297 ASP A CA 1
ATOM 2341 C C . ASP A 1 297 ? 13.681 -0.047 26.191 1.00 58.06 297 ASP A C 1
ATOM 2343 O O . ASP A 1 297 ? 13.007 -1.053 25.985 1.00 58.06 297 ASP A O 1
ATOM 2347 N N . LEU A 1 298 ? 13.211 1.185 25.947 1.00 59.75 298 LEU A N 1
ATOM 2348 C CA . LEU A 1 298 ? 11.891 1.450 25.364 1.00 59.75 298 LEU A CA 1
ATOM 2349 C C . LEU A 1 298 ? 12.023 1.748 23.868 1.00 59.75 298 LEU A C 1
ATOM 2351 O O . LEU A 1 298 ? 12.740 2.670 23.477 1.00 59.75 298 LEU A O 1
ATOM 2355 N N . ASP A 1 299 ? 11.317 0.979 23.039 1.00 72.62 299 ASP A N 1
ATOM 2356 C CA . ASP A 1 299 ? 11.201 1.243 21.605 1.00 72.62 299 ASP A CA 1
ATOM 2357 C C . ASP A 1 299 ? 10.278 2.456 21.388 1.00 72.62 299 ASP A C 1
ATOM 2359 O O . ASP A 1 299 ? 9.227 2.570 22.024 1.00 72.62 299 ASP A O 1
ATOM 2363 N N . TRP A 1 300 ? 10.657 3.382 20.501 1.00 76.81 300 TRP A N 1
ATOM 2364 C CA . TRP A 1 300 ? 9.809 4.535 20.169 1.00 76.81 300 TRP A CA 1
ATOM 2365 C C . TRP A 1 300 ? 8.455 4.073 19.627 1.00 76.81 300 TRP A C 1
ATOM 2367 O O . TRP A 1 300 ? 7.436 4.693 19.929 1.00 76.81 300 TRP A O 1
ATOM 2377 N N . ASP A 1 301 ? 8.448 2.963 18.883 1.00 77.44 301 ASP A N 1
ATOM 2378 C CA . ASP A 1 301 ? 7.227 2.372 18.345 1.00 77.44 301 ASP A CA 1
ATOM 2379 C C . ASP A 1 301 ? 6.245 1.983 19.461 1.00 77.44 301 ASP A C 1
ATOM 2381 O O . ASP A 1 301 ? 5.044 2.191 19.302 1.00 77.44 301 ASP A O 1
ATOM 2385 N N . ASP A 1 302 ? 6.729 1.487 20.603 1.00 79.12 302 ASP A N 1
ATOM 2386 C CA . ASP A 1 302 ? 5.860 1.091 21.716 1.00 79.12 302 ASP A CA 1
ATOM 2387 C C . ASP A 1 302 ? 5.206 2.319 22.364 1.00 79.12 302 ASP A C 1
ATOM 2389 O O . ASP A 1 302 ? 3.991 2.349 22.554 1.00 79.12 302 ASP A O 1
ATOM 2393 N N . VAL A 1 303 ? 5.982 3.375 22.632 1.00 82.81 303 VAL A N 1
ATOM 2394 C CA . VAL A 1 303 ? 5.445 4.579 23.289 1.00 82.81 303 VAL A CA 1
ATOM 2395 C C . VAL A 1 303 ? 4.545 5.385 22.349 1.00 82.81 303 VAL A C 1
ATOM 2397 O O . VAL A 1 303 ? 3.506 5.901 22.757 1.00 82.81 303 VAL A O 1
ATOM 2400 N N . ALA A 1 304 ? 4.898 5.471 21.065 1.00 88.75 304 ALA A N 1
ATOM 2401 C CA . ALA A 1 304 ? 4.042 6.110 20.075 1.00 88.75 304 ALA A CA 1
ATOM 2402 C C . ALA A 1 304 ? 2.723 5.339 19.895 1.00 88.75 304 ALA A C 1
ATOM 2404 O O . ALA A 1 304 ? 1.676 5.968 19.724 1.00 88.75 304 ALA A O 1
ATOM 2405 N N . ALA A 1 305 ? 2.743 4.000 19.971 1.00 92.06 305 ALA A N 1
ATOM 2406 C CA . ALA A 1 305 ? 1.549 3.175 19.801 1.00 92.06 305 ALA A CA 1
ATOM 2407 C C . ALA A 1 305 ? 0.480 3.497 20.847 1.00 92.06 305 ALA A C 1
ATOM 2409 O O . ALA A 1 305 ? -0.694 3.560 20.492 1.00 92.06 305 ALA A O 1
ATOM 2410 N N . GLU A 1 306 ? 0.875 3.756 22.097 1.00 93.25 306 GLU A N 1
ATOM 2411 C CA . GLU A 1 306 ? -0.048 4.126 23.177 1.00 93.25 306 GLU A CA 1
ATOM 2412 C C . GLU A 1 306 ? -0.886 5.358 22.814 1.00 93.25 306 GLU A C 1
ATOM 2414 O O . GLU A 1 306 ? -2.099 5.358 23.004 1.00 93.25 306 GLU A O 1
ATOM 2419 N N . VAL A 1 307 ? -0.272 6.379 22.206 1.00 95.06 307 VAL A N 1
ATOM 2420 C CA . VAL A 1 307 ? -0.974 7.606 21.791 1.00 95.06 307 VAL A CA 1
ATOM 2421 C C . VAL A 1 307 ? -2.005 7.315 20.693 1.00 95.06 307 VAL A C 1
ATOM 2423 O O . VAL A 1 307 ? -3.125 7.826 20.737 1.00 95.06 307 VAL A O 1
ATOM 2426 N N . PHE A 1 308 ? -1.656 6.477 19.712 1.00 96.88 308 PHE A N 1
ATOM 2427 C CA . PHE A 1 308 ? -2.578 6.073 18.642 1.00 96.88 308 PHE A CA 1
ATOM 2428 C C . PHE A 1 308 ? -3.717 5.180 19.136 1.00 96.88 308 PHE A C 1
ATOM 2430 O O . PHE A 1 308 ? -4.841 5.305 18.641 1.00 96.88 308 PHE A O 1
ATOM 2437 N N . ILE A 1 309 ? -3.421 4.283 20.077 1.00 97.62 309 ILE A N 1
ATOM 2438 C CA . ILE A 1 309 ? -4.389 3.378 20.698 1.00 97.62 309 ILE A CA 1
ATOM 2439 C C . ILE A 1 309 ? -5.367 4.171 21.563 1.00 97.62 309 ILE A C 1
ATOM 2441 O O . ILE A 1 309 ? -6.570 3.991 21.422 1.00 97.62 309 ILE A O 1
ATOM 2445 N N . GLU A 1 310 ? -4.893 5.123 22.367 1.00 97.69 310 GLU A N 1
ATOM 2446 C CA . GLU A 1 310 ? -5.770 5.961 23.189 1.00 97.69 310 GLU A CA 1
ATOM 2447 C C . GLU A 1 310 ? -6.742 6.790 22.334 1.00 97.69 310 GLU A C 1
ATOM 2449 O O . GLU A 1 310 ? -7.927 6.907 22.656 1.00 97.69 310 GLU A O 1
ATOM 2454 N N . ALA A 1 311 ? -6.268 7.333 21.209 1.00 98.19 311 ALA A N 1
ATOM 2455 C CA . ALA A 1 311 ? -7.124 8.041 20.260 1.00 98.19 311 ALA A CA 1
ATOM 2456 C C . ALA A 1 311 ? -8.186 7.116 19.636 1.00 98.19 311 ALA A C 1
ATOM 2458 O O . ALA A 1 311 ? -9.352 7.501 19.502 1.00 98.19 311 ALA A O 1
ATOM 2459 N N . LEU A 1 312 ? -7.800 5.884 19.284 1.00 98.50 312 LEU A N 1
ATOM 2460 C CA . LEU A 1 312 ? -8.717 4.863 18.776 1.00 98.50 312 LEU A CA 1
ATOM 2461 C C . LEU A 1 312 ? -9.776 4.487 19.824 1.00 98.50 312 LEU A C 1
ATOM 2463 O O . LEU A 1 312 ? -10.966 4.478 19.507 1.00 98.50 312 LEU A O 1
ATOM 2467 N N . ASP A 1 313 ? -9.361 4.229 21.062 1.00 98.44 313 ASP A N 1
ATOM 2468 C CA . ASP A 1 313 ? -10.240 3.862 22.173 1.00 98.44 313 ASP A CA 1
ATOM 2469 C C . ASP A 1 313 ? -11.249 4.963 22.482 1.00 98.44 313 ASP A C 1
ATOM 2471 O O . ASP A 1 313 ? -12.436 4.685 22.654 1.00 98.44 313 ASP A O 1
ATOM 2475 N N . SER A 1 314 ? -10.802 6.221 22.493 1.00 98.25 314 SER A N 1
ATOM 2476 C CA . SER A 1 314 ? -11.668 7.386 22.685 1.00 98.25 314 SER A CA 1
ATOM 2477 C C . SER A 1 314 ? -12.767 7.453 21.616 1.00 98.25 314 SER A C 1
ATOM 2479 O O . SER A 1 314 ? -13.957 7.572 21.935 1.00 98.25 314 SER A O 1
ATOM 2481 N N . ALA A 1 315 ? -12.399 7.275 20.341 1.00 98.06 315 ALA A N 1
ATOM 2482 C CA . ALA A 1 315 ? -13.352 7.267 19.233 1.00 98.06 315 ALA A CA 1
ATOM 2483 C C . ALA A 1 315 ? -14.331 6.081 19.311 1.00 98.06 315 ALA A C 1
ATOM 2485 O O . ALA A 1 315 ? -15.538 6.254 19.119 1.00 98.06 315 ALA A O 1
ATOM 2486 N N . ILE A 1 316 ? -13.840 4.879 19.628 1.00 97.75 316 ILE A N 1
ATOM 2487 C CA . ILE A 1 316 ? -14.680 3.686 19.801 1.00 97.75 316 ILE A CA 1
ATOM 2488 C C . ILE A 1 316 ? -15.628 3.860 20.986 1.00 97.75 316 ILE A C 1
ATOM 2490 O O . ILE A 1 316 ? -16.806 3.526 20.869 1.00 97.75 316 ILE A O 1
ATOM 2494 N N . HIS A 1 317 ? -15.157 4.408 22.106 1.00 97.50 317 HIS A N 1
ATOM 2495 C CA . HIS A 1 317 ? -15.985 4.652 23.281 1.00 97.50 317 HIS A CA 1
ATOM 2496 C C . HIS A 1 317 ? -17.158 5.581 22.955 1.00 97.50 317 HIS A C 1
ATOM 2498 O O . HIS A 1 317 ? -18.287 5.285 23.347 1.00 97.50 317 HIS A O 1
ATOM 2504 N N . GLY A 1 318 ? -16.916 6.654 22.193 1.00 96.50 318 GLY A N 1
ATOM 2505 C CA . GLY A 1 318 ? -17.976 7.539 21.704 1.00 96.50 318 GLY A CA 1
ATOM 2506 C C . GLY A 1 318 ? -19.035 6.784 20.895 1.00 96.50 318 GLY A C 1
ATOM 2507 O O . GLY A 1 318 ? -20.222 6.854 21.202 1.00 96.50 318 GLY A O 1
ATOM 2508 N N . VAL A 1 319 ? -18.601 5.971 19.928 1.00 96.69 319 VAL A N 1
ATOM 2509 C CA . VAL A 1 319 ? -19.503 5.159 19.095 1.00 96.69 319 VAL A CA 1
ATOM 2510 C C . VAL A 1 319 ? -20.291 4.140 19.922 1.00 96.69 319 VAL A C 1
ATOM 2512 O O . VAL A 1 319 ? -21.502 4.008 19.760 1.00 96.69 319 VAL A O 1
ATOM 2515 N N . VAL A 1 320 ? -19.626 3.411 20.818 1.00 96.81 320 VAL A N 1
ATOM 2516 C CA . VAL A 1 320 ? -20.252 2.369 21.645 1.00 96.81 320 VAL A CA 1
ATOM 2517 C C . VAL A 1 320 ? -21.242 2.969 22.638 1.00 96.81 320 VAL A C 1
ATOM 2519 O O . VAL A 1 320 ? -22.278 2.360 22.906 1.00 96.81 320 VAL A O 1
ATOM 2522 N N . LYS A 1 321 ? -20.953 4.157 23.174 1.00 96.69 321 LYS A N 1
ATOM 2523 C CA . LYS A 1 321 ? -21.867 4.888 24.053 1.00 96.69 321 LYS A CA 1
ATOM 2524 C C . LYS A 1 321 ? -23.168 5.259 23.336 1.00 96.69 321 LYS A C 1
ATOM 2526 O O . LYS A 1 321 ? -24.231 5.149 23.942 1.00 96.69 321 LYS A O 1
ATOM 2531 N N . ASP A 1 322 ? -23.080 5.651 22.068 1.00 94.06 322 ASP A N 1
ATOM 2532 C CA . ASP A 1 322 ? -24.228 6.131 21.296 1.00 94.06 322 ASP A CA 1
ATOM 2533 C C . ASP A 1 322 ? -25.012 4.996 20.610 1.00 94.06 322 ASP A C 1
ATOM 2535 O O . ASP A 1 322 ? -26.239 5.055 20.514 1.00 94.06 322 ASP A O 1
ATOM 2539 N N . GLU A 1 323 ? -24.327 3.949 20.144 1.00 95.00 323 GLU A N 1
ATOM 2540 C CA . GLU A 1 323 ? -24.904 2.904 19.281 1.00 95.00 323 GLU A CA 1
ATOM 2541 C C . GLU A 1 323 ? -24.828 1.480 19.867 1.00 95.00 323 GLU A C 1
ATOM 2543 O O . GLU A 1 323 ? -25.373 0.539 19.287 1.00 95.00 323 GLU A O 1
ATOM 2548 N N . GLY A 1 324 ? -24.183 1.300 21.022 1.00 94.31 324 GLY A N 1
ATOM 2549 C CA . GLY A 1 324 ? -23.993 0.004 21.676 1.00 94.31 324 GLY A CA 1
ATOM 2550 C C . GLY A 1 324 ? -22.781 -0.781 21.161 1.00 94.31 324 GLY A C 1
ATOM 2551 O O . GLY A 1 324 ? -22.225 -0.504 20.098 1.00 94.31 324 GLY A O 1
ATOM 2552 N N . LYS A 1 325 ? -22.356 -1.796 21.926 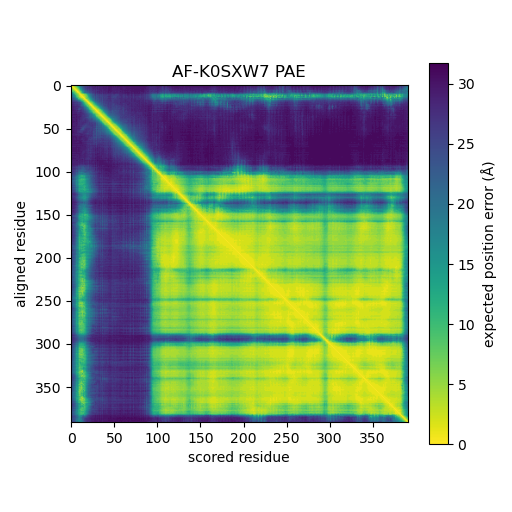1.00 92.25 325 LYS A N 1
ATOM 2553 C CA . LYS A 1 325 ? -21.132 -2.575 21.647 1.00 92.25 325 LYS A CA 1
ATOM 2554 C C . LYS A 1 325 ? -21.203 -3.370 20.339 1.00 92.25 325 LYS A C 1
ATOM 2556 O O . LYS A 1 325 ? -20.204 -3.480 19.640 1.00 92.25 325 LYS A O 1
ATOM 2561 N N . ASP A 1 326 ? -22.378 -3.865 19.969 1.00 92.31 326 ASP A N 1
ATOM 2562 C CA . ASP A 1 326 ? -22.546 -4.654 18.741 1.00 92.31 326 ASP A CA 1
ATOM 2563 C C . ASP A 1 326 ? -22.396 -3.795 17.468 1.00 92.31 326 ASP A C 1
ATOM 2565 O O . ASP A 1 326 ? -22.209 -4.324 16.374 1.00 92.31 326 ASP A O 1
ATOM 2569 N N . SER A 1 327 ? -22.424 -2.459 17.592 1.00 93.19 327 SER A N 1
ATOM 2570 C CA . SER A 1 327 ? -22.282 -1.532 16.459 1.00 93.19 327 SER A CA 1
ATOM 2571 C C . SER A 1 327 ? -20.887 -1.532 15.823 1.00 93.19 327 SER A C 1
ATOM 2573 O O . SER A 1 327 ? -20.743 -1.091 14.680 1.00 93.19 327 SER A O 1
ATOM 2575 N N . ILE A 1 328 ? -19.868 -2.023 16.538 1.00 94.75 328 ILE A N 1
ATOM 2576 C CA . ILE A 1 328 ? -18.488 -2.100 16.042 1.00 94.75 328 ILE A CA 1
ATOM 2577 C C . ILE A 1 328 ? -18.133 -3.478 15.467 1.00 94.75 328 ILE A C 1
ATOM 2579 O O . ILE A 1 328 ? -17.021 -3.655 14.965 1.00 94.75 328 ILE A O 1
ATOM 2583 N N . GLU A 1 329 ? -19.055 -4.446 15.476 1.00 91.88 329 GLU A N 1
ATOM 2584 C CA . GLU A 1 329 ? -18.796 -5.782 14.938 1.00 91.88 329 GLU A CA 1
ATOM 2585 C C . GLU A 1 329 ? -18.452 -5.731 13.440 1.00 91.88 329 GLU A C 1
ATOM 2587 O O . GLU A 1 329 ? -19.156 -5.132 12.622 1.00 91.88 329 GLU A O 1
ATOM 2592 N N . GLY A 1 330 ? -17.349 -6.389 13.072 1.00 91.75 330 GLY A N 1
ATOM 2593 C CA . GLY A 1 330 ? -16.889 -6.443 11.687 1.00 91.75 330 GLY A CA 1
ATOM 2594 C C . GLY A 1 330 ? -16.417 -5.093 11.153 1.00 91.75 330 GLY A C 1
ATOM 2595 O O . GLY A 1 330 ? -16.522 -4.866 9.953 1.00 91.75 330 GLY A O 1
ATOM 2596 N N . SER A 1 331 ? -15.946 -4.200 12.027 1.00 96.69 331 SER A N 1
ATOM 2597 C CA . SER A 1 331 ? -15.369 -2.915 11.630 1.00 96.69 331 SER A CA 1
ATOM 2598 C C . SER A 1 331 ? -13.947 -3.051 11.085 1.00 96.69 331 SER A C 1
ATOM 2600 O O . SER A 1 331 ? -13.243 -4.039 11.315 1.00 96.69 331 SER A O 1
ATOM 2602 N N . MET A 1 332 ? -13.517 -2.018 10.371 1.00 97.81 332 MET A N 1
ATOM 2603 C CA . MET A 1 332 ? -12.194 -1.895 9.773 1.00 97.81 332 MET A CA 1
ATOM 2604 C C . MET A 1 332 ? -11.449 -0.693 10.353 1.00 97.81 332 MET A C 1
ATOM 2606 O O . MET A 1 332 ? -12.058 0.350 10.568 1.00 97.81 332 MET A O 1
ATOM 2610 N N . LEU A 1 333 ? -10.135 -0.815 10.532 1.00 98.25 333 LEU A N 1
ATOM 2611 C CA . LEU A 1 333 ? -9.226 0.277 10.879 1.00 98.25 333 LEU A CA 1
ATOM 2612 C C . LEU A 1 333 ? -8.246 0.524 9.728 1.00 98.25 333 LEU A C 1
ATOM 2614 O O . LEU A 1 333 ? -7.578 -0.407 9.277 1.00 98.25 333 LEU A O 1
ATOM 2618 N N . ILE A 1 334 ? -8.155 1.768 9.259 1.00 97.81 334 ILE A N 1
ATOM 2619 C CA . ILE A 1 334 ? -7.161 2.209 8.276 1.00 97.81 334 ILE A CA 1
ATOM 2620 C C . ILE A 1 334 ? -5.982 2.844 9.012 1.00 97.81 334 ILE A C 1
ATOM 2622 O O . ILE A 1 334 ? -6.168 3.740 9.836 1.00 97.81 334 ILE A O 1
ATOM 2626 N N . LEU A 1 335 ? -4.778 2.389 8.681 1.00 96.06 335 LEU A N 1
ATOM 2627 C CA . LEU A 1 335 ? -3.512 2.846 9.238 1.00 96.06 335 LEU A CA 1
ATOM 2628 C C . LEU A 1 335 ? -2.602 3.336 8.111 1.00 96.06 335 LEU A C 1
ATOM 2630 O O . LEU A 1 335 ? -2.362 2.600 7.161 1.00 96.06 335 LEU A O 1
ATOM 2634 N N . ASP A 1 336 ? -2.041 4.531 8.220 1.00 93.75 336 ASP A N 1
ATOM 2635 C CA . ASP A 1 336 ? -1.024 5.020 7.287 1.00 93.75 336 ASP A CA 1
ATOM 2636 C C . ASP A 1 336 ? 0.354 4.667 7.860 1.00 93.75 336 ASP A C 1
ATOM 2638 O O . ASP A 1 336 ? 0.685 5.117 8.947 1.00 93.75 336 ASP A O 1
ATOM 2642 N N . HIS A 1 337 ? 1.186 3.878 7.170 1.00 91.19 337 HIS A N 1
ATOM 2643 C CA . HIS A 1 337 ? 2.514 3.518 7.700 1.00 91.19 337 HIS A CA 1
ATOM 2644 C C . HIS A 1 337 ? 3.401 4.759 7.878 1.00 91.19 337 HIS A C 1
ATOM 2646 O O . HIS A 1 337 ? 4.080 4.908 8.891 1.00 91.19 337 HIS A O 1
ATOM 2652 N N . ILE A 1 338 ? 3.347 5.668 6.901 1.00 91.88 338 ILE A N 1
ATOM 2653 C CA . ILE A 1 338 ? 3.846 7.037 7.013 1.00 91.88 338 ILE A CA 1
ATOM 2654 C C . ILE A 1 338 ? 2.806 7.955 6.371 1.00 91.88 338 ILE A C 1
ATOM 2656 O O . ILE A 1 338 ? 2.453 7.763 5.204 1.00 91.88 338 ILE A O 1
ATOM 2660 N N . THR A 1 339 ? 2.332 8.961 7.102 1.00 92.69 339 THR A N 1
ATOM 2661 C CA . THR A 1 339 ? 1.335 9.909 6.585 1.00 92.69 339 THR A CA 1
ATOM 2662 C C . THR A 1 339 ? 1.934 10.876 5.566 1.00 92.69 339 THR A C 1
ATOM 2664 O O . THR A 1 339 ? 3.053 11.367 5.712 1.00 92.69 339 THR A O 1
ATOM 2667 N N . SER A 1 340 ? 1.159 11.213 4.533 1.00 88.81 340 SER A N 1
ATOM 2668 C CA . SER A 1 340 ? 1.659 12.013 3.404 1.00 88.81 340 SER A CA 1
ATOM 2669 C C . SER A 1 340 ? 1.952 13.479 3.757 1.00 88.81 340 SER A C 1
ATOM 2671 O O . SER A 1 340 ? 2.987 14.015 3.372 1.00 88.81 340 SER A O 1
ATOM 2673 N N . ASN A 1 341 ? 1.060 14.138 4.507 1.00 86.19 341 ASN A N 1
ATOM 2674 C CA . ASN A 1 341 ? 1.171 15.580 4.781 1.00 86.19 341 ASN A CA 1
ATOM 2675 C C . ASN A 1 341 ? 1.978 15.901 6.044 1.00 86.19 341 ASN A C 1
ATOM 2677 O O . ASN A 1 341 ? 2.587 16.964 6.123 1.00 86.19 341 ASN A O 1
ATOM 2681 N N . THR A 1 342 ? 1.946 15.009 7.036 1.00 88.75 342 THR A N 1
ATOM 2682 C CA . THR A 1 342 ? 2.564 15.234 8.350 1.00 88.75 342 THR A CA 1
ATOM 2683 C C . THR A 1 342 ? 3.833 14.411 8.566 1.00 88.75 342 THR A C 1
ATOM 2685 O O . THR A 1 342 ? 4.545 14.673 9.531 1.00 88.75 342 THR A O 1
ATOM 2688 N N . ALA A 1 343 ? 4.144 13.466 7.665 1.00 90.19 343 ALA A N 1
ATOM 2689 C CA . ALA A 1 343 ? 5.312 12.583 7.739 1.00 90.19 343 ALA A CA 1
ATOM 2690 C C . ALA A 1 343 ? 5.425 11.827 9.078 1.00 90.19 343 ALA A C 1
ATOM 2692 O O . ALA A 1 343 ? 6.520 11.569 9.574 1.00 90.19 343 ALA A O 1
ATOM 2693 N N . VAL A 1 344 ? 4.282 11.482 9.673 1.00 90.75 344 VAL A N 1
ATOM 2694 C CA . VAL A 1 344 ? 4.203 10.749 10.938 1.00 90.75 344 VAL A CA 1
ATOM 2695 C C . VAL A 1 344 ? 4.318 9.260 10.647 1.00 90.75 344 VAL A C 1
ATOM 2697 O O . VAL A 1 344 ? 3.573 8.738 9.821 1.00 90.75 344 VAL A O 1
ATOM 2700 N N . HIS A 1 345 ? 5.239 8.585 11.332 1.00 90.50 345 HIS A N 1
ATOM 2701 C CA . HIS A 1 345 ? 5.416 7.135 11.273 1.00 90.50 345 HIS A CA 1
ATOM 2702 C C . HIS A 1 345 ? 4.462 6.444 12.253 1.00 90.50 345 HIS A C 1
ATOM 2704 O O . HIS A 1 345 ? 4.450 6.786 13.435 1.00 90.50 345 HIS A O 1
ATOM 2710 N N . PHE A 1 346 ? 3.659 5.492 11.776 1.00 91.75 346 PHE A N 1
ATOM 2711 C CA . PHE A 1 346 ? 2.734 4.749 12.634 1.00 91.75 346 PHE A CA 1
ATOM 2712 C C . PHE A 1 346 ? 3.378 3.443 13.117 1.00 91.75 346 PHE A C 1
ATOM 2714 O O . PHE A 1 346 ? 3.877 2.673 12.293 1.00 91.75 346 PHE A O 1
ATOM 2721 N N . PRO A 1 347 ? 3.253 3.110 14.412 1.00 91.00 347 PRO A N 1
ATOM 2722 C CA . PRO A 1 347 ? 3.587 1.792 14.960 1.00 91.00 347 PRO A CA 1
ATOM 2723 C C . PRO A 1 347 ? 2.605 0.691 14.519 1.00 91.00 347 PRO A C 1
ATOM 2725 O O . PRO A 1 347 ? 1.815 0.158 15.303 1.00 91.00 347 PRO A O 1
ATOM 2728 N N . ILE A 1 348 ? 2.636 0.338 13.230 1.00 90.75 348 ILE A N 1
ATOM 2729 C CA . ILE A 1 348 ? 1.635 -0.525 12.582 1.00 90.75 348 ILE A CA 1
ATOM 2730 C C . ILE A 1 348 ? 1.427 -1.847 13.324 1.00 90.75 348 ILE A C 1
ATOM 2732 O O . ILE A 1 348 ? 0.284 -2.251 13.531 1.00 90.75 348 ILE A O 1
ATOM 2736 N N . ALA A 1 349 ? 2.506 -2.524 13.731 1.00 87.75 349 ALA A N 1
ATOM 2737 C CA . ALA A 1 349 ? 2.412 -3.836 14.369 1.00 87.75 349 ALA A CA 1
ATOM 2738 C C . ALA A 1 349 ? 1.620 -3.788 15.686 1.00 87.75 349 ALA A C 1
ATOM 2740 O O . ALA A 1 349 ? 0.751 -4.630 15.907 1.00 87.75 349 ALA A O 1
ATOM 2741 N N . ALA A 1 350 ? 1.911 -2.801 16.537 1.00 89.50 350 ALA A N 1
ATOM 2742 C CA . ALA A 1 350 ? 1.291 -2.655 17.848 1.00 89.50 350 ALA A CA 1
ATOM 2743 C C . ALA A 1 350 ? -0.188 -2.266 17.723 1.00 89.50 350 ALA A C 1
ATOM 2745 O O . ALA A 1 350 ? -1.051 -2.940 18.287 1.00 89.50 350 ALA A O 1
ATOM 2746 N N . ILE A 1 351 ? -0.490 -1.253 16.903 1.00 93.38 351 ILE A N 1
ATOM 2747 C CA . ILE A 1 351 ? -1.862 -0.765 16.709 1.00 93.38 351 ILE A CA 1
ATOM 2748 C C . ILE A 1 351 ? -2.732 -1.847 16.056 1.00 93.38 351 ILE A C 1
ATOM 2750 O O . ILE A 1 351 ? -3.840 -2.116 16.517 1.00 93.38 351 ILE A O 1
ATOM 2754 N N . ALA A 1 352 ? -2.230 -2.512 15.007 1.00 92.31 352 ALA A N 1
ATOM 2755 C CA . ALA A 1 352 ? -2.988 -3.551 14.314 1.00 92.31 352 ALA A CA 1
ATOM 2756 C C . ALA A 1 352 ? -3.236 -4.781 15.198 1.00 92.31 352 ALA A C 1
ATOM 2758 O O . ALA A 1 352 ? -4.319 -5.366 15.142 1.00 92.31 352 ALA A O 1
ATOM 2759 N N . LYS A 1 353 ? -2.252 -5.172 16.023 1.00 90.06 353 LYS A N 1
ATOM 2760 C CA . LYS A 1 353 ? -2.422 -6.243 17.011 1.00 90.06 353 LYS A CA 1
ATOM 2761 C C . LYS A 1 353 ? -3.521 -5.880 18.009 1.00 90.06 353 LYS A C 1
ATOM 2763 O O . LYS A 1 353 ? -4.458 -6.657 18.167 1.00 90.06 353 LYS A O 1
ATOM 2768 N N . TYR A 1 354 ? -3.439 -4.693 18.609 1.00 93.56 354 TYR A N 1
ATOM 2769 C CA . TYR A 1 354 ? -4.403 -4.217 19.597 1.00 93.56 354 TYR A CA 1
ATOM 2770 C C . TYR A 1 354 ? -5.827 -4.144 19.026 1.00 93.56 354 TYR A C 1
ATOM 2772 O O . TYR A 1 354 ? -6.742 -4.773 19.550 1.00 93.56 354 TYR A O 1
ATOM 2780 N N . ALA A 1 355 ? -6.014 -3.479 17.880 1.00 94.50 355 ALA A N 1
ATOM 2781 C CA . ALA A 1 355 ? -7.327 -3.342 17.246 1.00 94.50 355 ALA A CA 1
ATOM 2782 C C . ALA A 1 355 ? -7.964 -4.696 16.876 1.00 94.50 355 ALA A C 1
ATOM 2784 O O . ALA A 1 355 ? -9.186 -4.866 16.919 1.00 94.50 355 ALA A O 1
ATOM 2785 N N . LYS A 1 356 ? -7.140 -5.684 16.518 1.00 90.69 356 LYS A N 1
ATOM 2786 C CA . LYS A 1 356 ? -7.588 -7.050 16.235 1.00 90.69 356 LYS A CA 1
ATOM 2787 C C . LYS A 1 356 ? -7.954 -7.816 17.506 1.00 90.69 356 LYS A C 1
ATOM 2789 O O . LYS A 1 356 ? -8.974 -8.500 17.499 1.00 90.69 356 LYS A O 1
ATOM 2794 N N . GLU A 1 357 ? -7.124 -7.759 18.544 1.00 93.25 357 GLU A N 1
ATOM 2795 C CA . GLU A 1 357 ? -7.320 -8.522 19.785 1.00 93.25 357 GLU A CA 1
ATOM 2796 C C . GLU A 1 357 ? -8.483 -7.968 20.618 1.00 93.25 357 GLU A C 1
ATOM 2798 O O . GLU A 1 357 ? -9.336 -8.744 21.047 1.00 93.25 357 GLU A O 1
ATOM 2803 N N . GLU A 1 358 ? -8.581 -6.646 20.757 1.00 94.62 358 GLU A N 1
ATOM 2804 C CA . GLU A 1 358 ? -9.595 -6.000 21.601 1.00 94.62 358 GLU A CA 1
ATOM 2805 C C . GLU A 1 358 ? -10.941 -5.812 20.892 1.00 94.62 358 GLU A C 1
ATOM 2807 O O . GLU A 1 358 ? -12.006 -5.996 21.488 1.00 94.62 358 GLU A O 1
ATOM 2812 N N . TYR A 1 359 ? -10.914 -5.480 19.597 1.00 94.50 359 TYR A N 1
ATOM 2813 C CA . TYR A 1 359 ? -12.120 -5.093 18.853 1.00 94.50 359 TYR A CA 1
ATOM 2814 C C . TYR A 1 359 ? -12.473 -6.026 17.695 1.00 94.50 359 TYR A C 1
ATOM 2816 O O . TYR A 1 359 ? -13.508 -5.844 17.052 1.00 94.50 359 TYR A O 1
ATOM 2824 N N . GLY A 1 360 ? -11.642 -7.030 17.397 1.00 92.69 360 GLY A N 1
ATOM 2825 C CA . GLY A 1 360 ? -11.880 -7.941 16.275 1.00 92.69 360 GLY A CA 1
ATOM 2826 C C . GLY A 1 360 ? -11.838 -7.256 14.905 1.00 92.69 360 GLY A C 1
ATOM 2827 O O . GLY A 1 360 ? -12.416 -7.782 13.950 1.00 92.69 360 GLY A O 1
ATOM 2828 N N . MET A 1 361 ? -11.194 -6.088 14.800 1.00 93.81 361 MET A N 1
ATOM 2829 C CA . MET A 1 361 ? -11.193 -5.284 13.578 1.00 93.81 361 MET A CA 1
ATOM 2830 C C . MET A 1 361 ? -10.314 -5.876 12.476 1.00 93.81 361 MET A C 1
ATOM 2832 O O . MET A 1 361 ? -9.285 -6.512 12.719 1.00 93.81 361 MET A O 1
ATOM 2836 N N . ILE A 1 362 ? -10.702 -5.599 11.232 1.00 93.12 362 ILE A N 1
ATOM 2837 C CA . ILE A 1 362 ? -9.843 -5.797 10.062 1.00 93.12 362 ILE A CA 1
ATOM 2838 C C . ILE A 1 362 ? -8.928 -4.581 9.944 1.00 93.12 362 ILE A C 1
ATOM 2840 O O . ILE A 1 362 ? -9.416 -3.462 9.829 1.00 93.12 362 ILE A O 1
ATOM 2844 N N . CYS A 1 363 ? -7.614 -4.779 9.918 1.00 94.62 363 CYS A N 1
ATOM 2845 C CA . CYS A 1 363 ? -6.681 -3.668 9.734 1.00 94.62 363 CYS A CA 1
ATOM 2846 C C . CYS A 1 363 ? -6.248 -3.549 8.268 1.00 94.62 363 CYS A C 1
ATOM 2848 O O . CYS A 1 363 ? -5.933 -4.540 7.607 1.00 94.62 363 CYS A O 1
ATOM 2850 N N . VAL A 1 364 ? -6.218 -2.329 7.747 1.00 95.25 364 VAL A N 1
ATOM 2851 C CA . VAL A 1 364 ? -5.738 -2.016 6.400 1.00 95.25 364 VAL A CA 1
ATOM 2852 C C . VAL A 1 364 ? -4.636 -0.989 6.524 1.00 95.25 364 VAL A C 1
ATOM 2854 O O . VAL A 1 364 ? -4.833 0.041 7.155 1.00 95.25 364 VAL A O 1
ATOM 2857 N N . VAL A 1 365 ? -3.486 -1.264 5.922 1.00 94.81 365 VAL A N 1
ATOM 2858 C CA . VAL A 1 365 ? -2.327 -0.379 5.990 1.00 94.81 365 VAL A CA 1
ATOM 2859 C C . VAL A 1 365 ? -2.109 0.281 4.633 1.00 94.81 365 VAL A C 1
ATOM 2861 O O . VAL A 1 365 ? -1.837 -0.398 3.638 1.00 94.81 365 VAL A O 1
ATOM 2864 N N . ASP A 1 366 ? -2.209 1.604 4.599 1.00 94.94 366 ASP A N 1
ATOM 2865 C CA . ASP A 1 366 ? -1.680 2.430 3.523 1.00 94.94 366 ASP A CA 1
ATOM 2866 C C . ASP A 1 366 ? -0.150 2.484 3.658 1.00 94.94 366 ASP A C 1
ATOM 2868 O O . ASP A 1 366 ? 0.411 3.124 4.549 1.00 94.94 366 ASP A O 1
ATOM 2872 N N . GLY A 1 367 ? 0.534 1.742 2.788 1.00 92.31 367 GLY A N 1
ATOM 2873 C CA . GLY A 1 367 ? 1.987 1.639 2.748 1.00 92.31 367 GLY A CA 1
ATOM 2874 C C . GLY A 1 367 ? 2.642 2.533 1.695 1.00 92.31 367 GLY A C 1
ATOM 2875 O O . GLY A 1 367 ? 3.791 2.258 1.344 1.00 92.31 367 GLY A O 1
ATOM 2876 N N . ALA A 1 368 ? 1.954 3.556 1.165 1.00 91.06 368 ALA A N 1
ATOM 2877 C CA . ALA A 1 368 ? 2.427 4.364 0.031 1.00 91.06 368 ALA A CA 1
ATOM 2878 C C . ALA A 1 368 ? 3.853 4.906 0.207 1.00 91.06 368 ALA A C 1
ATOM 2880 O O . ALA A 1 368 ? 4.648 4.874 -0.730 1.00 91.06 368 ALA A O 1
ATOM 2881 N N . HIS A 1 369 ? 4.179 5.366 1.414 1.00 90.00 369 HIS A N 1
ATOM 2882 C CA . HIS A 1 369 ? 5.479 5.944 1.756 1.00 90.00 369 HIS A CA 1
ATOM 2883 C C . HIS A 1 369 ? 6.416 4.969 2.494 1.00 90.00 369 HIS A C 1
ATOM 2885 O O . HIS A 1 369 ? 7.527 5.346 2.852 1.00 90.00 369 HIS A O 1
ATOM 2891 N N . GLY A 1 370 ? 6.000 3.717 2.723 1.00 85.56 370 GLY A N 1
ATOM 2892 C CA . GLY A 1 370 ? 6.796 2.740 3.475 1.00 85.56 370 GLY A CA 1
ATOM 2893 C C . GLY A 1 370 ? 7.797 1.963 2.616 1.00 85.56 370 GLY A C 1
ATOM 2894 O O . GLY A 1 370 ? 8.919 1.696 3.047 1.00 85.56 370 GLY A O 1
ATOM 2895 N N . LEU A 1 371 ? 7.416 1.590 1.391 1.00 85.50 371 LEU A N 1
ATOM 2896 C CA . LEU A 1 371 ? 8.268 0.769 0.533 1.00 85.50 371 LEU A CA 1
ATOM 2897 C C . LEU A 1 371 ? 9.506 1.550 0.068 1.00 85.50 371 LEU A C 1
ATOM 2899 O O . LEU A 1 371 ? 9.379 2.673 -0.407 1.00 85.50 371 LEU A O 1
ATOM 2903 N N . LEU A 1 372 ? 10.698 0.955 0.202 1.00 81.25 372 LEU A N 1
ATOM 2904 C CA . LEU A 1 372 ? 12.011 1.587 -0.044 1.00 81.25 372 LEU A CA 1
ATOM 2905 C C . LEU A 1 372 ? 12.354 2.784 0.869 1.00 81.25 372 LEU A C 1
ATOM 2907 O O . LEU A 1 372 ? 13.504 3.212 0.870 1.00 81.25 372 LEU A O 1
ATOM 2911 N N . GLY A 1 373 ? 11.402 3.299 1.656 1.00 76.75 373 GLY A N 1
ATOM 2912 C CA . GLY A 1 373 ? 11.627 4.317 2.688 1.00 76.75 373 GLY A CA 1
ATOM 2913 C C . GLY A 1 373 ? 11.949 3.730 4.065 1.00 76.75 373 GLY A C 1
ATOM 2914 O O . GLY A 1 373 ? 12.643 4.363 4.855 1.00 76.75 373 GLY A O 1
ATOM 2915 N N . LEU A 1 374 ? 11.486 2.506 4.335 1.00 82.31 374 LEU A N 1
ATOM 2916 C CA . LEU A 1 374 ? 11.694 1.784 5.590 1.00 82.31 374 LEU A CA 1
ATOM 2917 C C . LEU A 1 374 ? 12.349 0.415 5.339 1.00 82.31 374 LEU A C 1
ATOM 2919 O O . LEU A 1 374 ? 12.130 -0.182 4.277 1.00 82.31 374 LEU A O 1
ATOM 2923 N N . PRO A 1 375 ? 13.105 -0.135 6.313 1.00 81.56 375 PRO A N 1
ATOM 2924 C CA . PRO A 1 375 ? 13.638 -1.499 6.264 1.00 81.56 375 PRO A CA 1
ATOM 2925 C C . PRO A 1 375 ? 12.522 -2.525 6.528 1.00 81.56 375 PRO A C 1
ATOM 2927 O O . PRO A 1 375 ? 12.503 -3.218 7.547 1.00 81.56 375 PRO A O 1
ATOM 2930 N N . LEU A 1 376 ? 11.559 -2.574 5.611 1.00 82.81 376 LEU A N 1
ATOM 2931 C CA . LEU A 1 376 ? 10.325 -3.332 5.735 1.00 82.81 376 LEU A CA 1
ATOM 2932 C C . LEU A 1 376 ? 10.595 -4.843 5.774 1.00 82.81 376 LEU A C 1
ATOM 2934 O O . LEU A 1 376 ? 11.290 -5.389 4.921 1.00 82.81 376 LEU A O 1
ATOM 2938 N N . ASP A 1 377 ? 9.986 -5.512 6.749 1.00 86.62 377 ASP A N 1
ATOM 2939 C CA . ASP A 1 377 ? 9.941 -6.968 6.852 1.00 86.62 377 ASP A CA 1
ATOM 2940 C C . ASP A 1 377 ? 8.485 -7.393 7.037 1.00 86.62 377 ASP A C 1
ATOM 2942 O O . ASP A 1 377 ? 7.925 -7.321 8.133 1.00 86.62 377 ASP A O 1
ATOM 2946 N N . MET A 1 378 ? 7.855 -7.796 5.938 1.00 84.69 378 MET A N 1
ATOM 2947 C CA . MET A 1 378 ? 6.448 -8.175 5.898 1.00 84.69 378 MET A CA 1
ATOM 2948 C C . MET A 1 378 ? 6.167 -9.462 6.667 1.00 84.69 378 MET A C 1
ATOM 2950 O O . MET A 1 378 ? 5.096 -9.584 7.261 1.00 84.69 378 MET A O 1
ATOM 2954 N N . GLY A 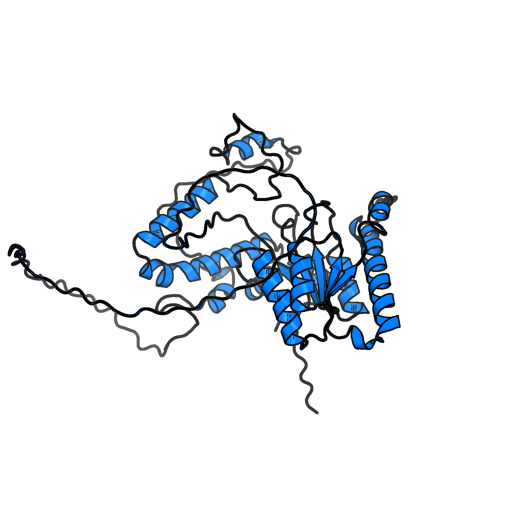1 379 ? 7.120 -10.398 6.708 1.00 80.12 379 GLY A N 1
ATOM 2955 C CA . GLY A 1 379 ? 7.005 -11.616 7.510 1.00 80.12 379 GLY A CA 1
ATOM 2956 C C . GLY A 1 379 ? 6.897 -11.276 8.993 1.00 80.12 379 GLY A C 1
ATOM 2957 O O . GLY A 1 379 ? 5.961 -11.698 9.678 1.00 80.12 379 GLY A O 1
ATOM 2958 N N . ARG A 1 380 ? 7.778 -10.389 9.472 1.00 79.50 380 ARG A N 1
ATOM 2959 C CA . ARG A 1 380 ? 7.757 -9.884 10.853 1.00 79.50 380 ARG A CA 1
ATOM 2960 C C . ARG A 1 380 ? 6.542 -9.008 11.156 1.00 79.50 380 ARG A C 1
ATOM 2962 O O . ARG A 1 380 ? 5.930 -9.166 12.210 1.00 79.50 380 ARG A O 1
ATOM 2969 N N . LEU A 1 381 ? 6.200 -8.083 10.260 1.00 77.31 381 LEU A N 1
ATOM 2970 C CA . LEU A 1 381 ? 5.089 -7.144 10.444 1.00 77.31 381 LEU A CA 1
ATOM 2971 C C . LEU A 1 381 ? 3.754 -7.886 10.553 1.00 77.31 381 LEU A C 1
ATOM 2973 O O . LEU A 1 381 ? 2.929 -7.565 11.405 1.00 77.31 381 LEU A O 1
ATOM 2977 N N . LEU A 1 382 ? 3.576 -8.924 9.734 1.00 72.12 382 LEU A N 1
ATOM 2978 C CA . LEU A 1 382 ? 2.406 -9.783 9.805 1.00 72.12 382 LEU A CA 1
ATOM 2979 C C . LEU A 1 382 ? 2.507 -10.735 11.007 1.00 72.12 382 LEU A C 1
ATOM 2981 O O . LEU A 1 382 ? 1.580 -10.794 11.792 1.00 72.12 382 LEU A O 1
ATOM 2985 N N . SER A 1 383 ? 3.616 -11.425 11.274 1.00 67.31 383 SER A N 1
ATOM 2986 C CA . SER A 1 383 ? 3.681 -12.349 12.429 1.00 67.31 383 SER A CA 1
ATOM 2987 C C . SER A 1 383 ? 3.487 -11.667 13.796 1.00 67.31 383 SER A C 1
ATOM 2989 O O . SER A 1 383 ? 2.790 -12.216 14.652 1.00 67.31 383 SER A O 1
ATOM 2991 N N . LYS A 1 384 ? 4.010 -10.447 13.998 1.00 56.69 384 LYS A N 1
ATOM 2992 C CA . LYS A 1 384 ? 3.786 -9.652 15.223 1.00 56.69 384 LYS A CA 1
ATOM 2993 C C . LYS A 1 384 ? 2.341 -9.156 15.389 1.00 56.69 384 LYS A C 1
ATOM 2995 O O . LYS A 1 384 ? 1.930 -8.910 16.518 1.00 56.69 384 LYS A O 1
ATOM 3000 N N . GLY A 1 385 ? 1.559 -9.074 14.310 1.00 47.34 385 GLY A N 1
ATOM 3001 C CA . GLY A 1 385 ? 0.118 -8.767 14.330 1.00 47.34 385 GLY A CA 1
ATOM 3002 C C . GLY A 1 385 ? -0.790 -9.965 14.676 1.00 47.34 385 GLY A C 1
ATOM 3003 O O . GLY A 1 385 ? -2.006 -9.917 14.453 1.00 47.34 385 GLY A O 1
ATOM 3004 N N . GLY A 1 386 ? -0.211 -11.067 15.167 1.00 35.75 386 GLY A N 1
ATOM 3005 C CA . GLY A 1 386 ? -0.893 -12.299 15.573 1.00 35.75 386 GLY A CA 1
ATOM 3006 C C . GLY A 1 386 ? -1.126 -13.268 14.411 1.00 35.75 386 GLY A C 1
ATOM 3007 O O . GLY A 1 386 ? -1.618 -12.857 13.367 1.00 35.75 386 GLY A O 1
ATOM 3008 N N . GLU A 1 387 ? -0.816 -14.552 14.615 1.00 29.44 387 GLU A N 1
ATOM 3009 C CA . GLU A 1 387 ? -0.866 -15.667 13.649 1.00 29.44 387 GLU A CA 1
ATOM 3010 C C . GLU A 1 387 ? -1.795 -15.455 12.433 1.00 29.44 387 GLU A C 1
ATOM 3012 O O . GLU A 1 387 ? -3.027 -15.407 12.534 1.00 29.44 387 GLU A O 1
ATOM 3017 N N . PHE A 1 388 ? -1.181 -15.343 11.252 1.00 36.50 388 PHE A N 1
ATOM 3018 C CA . PHE A 1 388 ? -1.862 -15.186 9.969 1.00 36.50 388 PHE A CA 1
ATOM 3019 C C . PHE A 1 388 ? -1.945 -16.526 9.244 1.00 36.50 388 PHE A C 1
ATOM 3021 O O . PHE A 1 388 ? -1.106 -16.855 8.407 1.00 36.50 388 PHE A O 1
ATOM 3028 N N . GLY A 1 389 ? -2.989 -17.295 9.549 1.00 24.38 389 GLY A N 1
ATOM 3029 C CA . GLY A 1 389 ? -3.429 -18.395 8.695 1.00 24.38 389 GLY A CA 1
ATOM 3030 C C . GLY A 1 389 ? -4.284 -17.860 7.547 1.00 24.38 389 GLY A C 1
ATOM 3031 O O . GLY A 1 389 ? -5.475 -17.618 7.736 1.00 24.38 389 GLY A O 1
ATOM 3032 N N . VAL A 1 390 ? -3.692 -17.685 6.368 1.00 29.97 390 VAL A N 1
ATOM 3033 C CA . VAL A 1 390 ? -4.438 -17.572 5.106 1.00 29.97 390 VAL A CA 1
ATOM 3034 C C . VAL A 1 390 ? -4.713 -19.010 4.653 1.00 29.97 390 VAL A C 1
ATOM 3036 O O . VAL A 1 390 ? -3.769 -19.787 4.541 1.00 29.97 390 VAL A O 1
ATOM 3039 N N . HIS A 1 391 ? -5.984 -19.396 4.510 1.00 27.30 391 HIS A N 1
ATOM 3040 C CA . HIS A 1 391 ? -6.379 -20.501 3.625 1.00 27.30 391 HIS A CA 1
ATOM 3041 C C . HIS A 1 391 ? -7.136 -19.886 2.468 1.00 27.30 391 HIS A C 1
ATOM 3043 O O . HIS A 1 391 ? -7.902 -18.934 2.757 1.00 27.30 391 HIS A O 1
#

Mean predicted aligned error: 14.98 Å

Radius of gyration: 28.46 Å; Cα contacts (8 Å, |Δi|>4): 392; chains: 1; bounding box: 66×75×90 Å

pLDDT: mean 71.91, std 26.96, range [21.0, 98.5]

InterPro domains:
  IPR015421 Pyridoxal phosphate-dependent transferase, major domain [G3DSA:3.40.640.10] (195-387)
  IPR015424 Pyridoxal phosphate-dependent transferase [SSF53383] (153-381)

Solvent-accessible surface area (backbone atoms only — not comparable to full-atom values): 24944 Å² total; per-residue (Å²): 143,79,85,90,82,81,67,70,84,59,68,49,75,35,63,46,76,93,66,88,73,80,81,84,75,78,79,84,82,83,87,78,82,86,84,87,92,79,92,83,89,82,83,89,83,89,85,79,88,83,91,85,89,82,92,82,83,90,82,91,86,88,87,81,89,88,84,87,84,84,95,79,88,84,89,80,81,84,78,83,70,84,76,79,74,75,77,77,75,93,60,97,72,69,94,84,53,99,67,41,101,70,41,74,49,56,68,57,63,42,64,46,54,75,95,75,53,76,82,78,78,74,98,62,89,76,79,89,79,84,74,88,82,75,66,98,80,62,61,89,70,70,60,45,68,66,58,53,63,41,39,74,86,59,70,64,92,84,48,82,89,79,70,49,87,79,79,58,78,67,42,50,66,55,50,49,52,46,49,52,52,51,56,54,30,73,74,40,52,69,58,31,62,32,60,42,48,60,59,50,50,39,50,50,52,44,53,50,36,50,69,33,27,89,48,69,74,45,27,59,62,44,31,73,74,63,78,94,70,96,39,40,69,60,46,50,48,55,50,54,47,45,49,25,59,76,42,71,48,59,23,28,39,38,34,48,62,61,45,50,71,67,58,54,53,48,36,43,73,50,32,43,92,32,32,44,72,27,75,35,64,84,76,40,50,64,54,63,73,69,61,69,76,84,48,99,84,56,57,67,52,61,62,50,23,52,58,57,44,52,47,49,51,54,49,49,50,54,49,32,72,77,64,36,74,76,50,47,55,71,15,34,38,53,42,42,41,33,23,79,88,76,66,47,74,45,36,56,39,58,44,46,25,48,43,33,74,79,54,57,27,37,32,34,34,43,23,60,57,33,64,93,69,45,95,59,41,52,47,58,47,46,51,66,38,49,85,79,68,81,117

Organism: Thalassiosira oceanica (NCBI:txid159749)

Secondary structure (DSSP, 8-state):
----------EEEE-----------PPS---------------------------------------PPP--------------------------SSS-TTS--HHHHHH--TTT--PPPPSS------PPPPPTTPPTTTTHHHHHTT-TTS-TTT-----HHHH----HHHHHHHHHHHHHHHH-HHHIIIIIHHHHHHHHHHHHHHHS-SSHHHHHHHHTT----S-HHHHHHHHHHHHHHHTTT-S-EEEETTS-HHHHHHHHHHHGGGEEEE--TTTTHHHHHH----STTS-HHHHHHHHHHHHHHHHHHHHHHHH-GGGGTT-EEEEESB-TTT-PBP-HHHHHHHHHHHH-PEEEEE-TTTTTTS---HHHHHHHTS-----

Nearest PDB structures (foldseek):
  7rla-assembly1_A  TM=1.831E-01  e=6.342E+00  Homo sapiens

Foldseek 3Di:
DDDPDDDDFQEAEFEDDDFPPPDPPDDPDDDDDDDDDDDDDDDDDDDDDDDDDDDDDDDDDDDDDDDDDDDPDDDDDDPDDDPPPPPPDPDPDDDDEDAAPADDHLLVQLLDAPVPHDQDDDPDDDDDDDQDDDDPDDDPCNCVVSVVVQPPVDPPVPDDPPPCLPNHDDGPVSVVVSVSLVVVCVVPVCCCRHPPDSSVLLVVLLVVLPQQADDSVLSSVCSNVDDDDDDLLVVLLCVLLVLLVVCVLLAAEEEEPLADPSNQVSNCVRNNVSHQYQDCPPPQPVVLVVDDPPDPPDDSLVSQLVSVQVSVVVSVVVCCVVPNLCSNPAYAYEAECAGDPPRDGHSQLSNLLCCCVPRVHRYYYHCHNPPVNHSHHPSVSVVSSPDHDDD

Sequence (391 aa):
MKTAAARCPRVLIVFYTFSSAVSILRPLGYEPNTLPLRQRALVDSGAKFVQATRLAQGRDWAMGLSRPFPDSIRRLTPTILPILRRSFADGDGGYKSFGSFHSDDVEALIRLPADRYNPPKLPFDVEGVTFPSLPGTSTPFASSADFIGCYSHLDRDKWTFLNHGAFGLALDLGLRRANEWRMHLESQPLRHFDRYLLNHLAHGARRMVDFVTKDESDASRLREGVAMIQCVTGGLNAVIGGHARCTRGRGKVFYYDIAYGSSKKMCEKYHGRNGVCIPFEEDYLHRLKDTKVSSSDLDWDDVAAEVFIEALDSAIHGVVKDEGKDSIEGSMLILDHITSNTAVHFPIAAIAKYAKEEYGMICVVDGAHGLLGLPLDMGRLLSKGGEFGVH